Protein AF-0000000071785156 (afdb_homodimer)

Secondary structure (DSSP, 8-state):
-------------------EEEEE-TTHHHHHHHHHHHHHHTT-S--EEEEETTEEEEE-HHHHHHH-HHHHHHHHS--GGGG-SEEE-GGGS-HHHHHHHHHHHHHSEEEEETTTHHHHHHHHHHTT-HHHHHHHHHHHHHT--TTTHHHHHHHHHHTT-HHHHHHHHHHHHHTHHHHHTSTTGGG--HHHHHHHHT-TT---SSHHHHHHHHHHHHHHTHHHHGGGHHHHHTTS-GGGS-HHHHHHHHHH-HHHHHSHHHHHHHHHHHS--/-------------------EEEEE-TTHHHHHHHHHHHHHHTT-S--EEEEETTEEEEE-HHHHHHH-HHHHHHHHS-SGGGG-SEEE-GGGS-HHHHHHHHHHHHHSEEEEETTTHHHHHHHHHHTT-HHHHHHHHHHHHHT--TTTHHHHHHHHHHTT-HHHHHHHHHHHHHTHHHHHTSTTGGG--HHHHHHHHT-TT---SSHHHHHHHHHHHHHHTHHHHGGGHHHHHTTS-GGGS-HHHHHHHHHH-HHHHH-HHHHHHHHHHHS--

Foldseek 3Di:
DCPPDPPDPDPPPPPPPPPDDDDDDPCVVQVVLQVQVVCQVVLHPFQAWEAEAHDIGGHHLVLLVVQFVLSVCPLPVDDVCNNPRYHYPYHVAHPVLVVQVVCCSSRVDGDADPVCLLRQLVVCLVRVVVVSNLVSLVVCLVVDDLQCLVVQLVSCVVRVVPVSNVSSLLSCQQNVLNNLPHPCLLVDDLVVLLCNLLDPSRDDPFLLSNLVSLVVNCVVPVVVCLVCSLVSCVSGPLVRDDQVSLVVCVVVPCSQVVDPSSCVSNVVSNPDD/DPDPCPPDPDPPPPPPPPPDDDDDDPCVVQVVLQVQVVCQVVLHPFQAWEAEAHDIGGHHLVLLVVQFVLSVCVLPVDDVCNNPRYHYPYHVAHPVLVVQVVCCSSRVDGDDDPVCLLRQLVVCLVRVVVVSNLVSLVVCLVVDDLQCLVVQLVSCVVRVVPVSNVSSLLSCQQNVLNNLPHPCLLVDDLVVLLCNLLDPSRDDPFLLSNLVSLVVNCVVPVVVCLVCSLVSCVSGPLVRDDLVSLVVCVVVPCSQVVDPSSCVSNVVSNPDD

pLDDT: mean 89.13, std 17.53, range [23.06, 98.88]

InterPro domains:
  IPR000210 BTB/POZ domain [PF00651] (36-143)
  IPR000210 BTB/POZ domain [PS50097] (46-114)
  IPR000210 BTB/POZ domain [SM00225] (46-144)
  IPR011333 SKP1/BTB/POZ domain superfamily [G3DSA:3.30.710.10] (16-145)
  IPR011333 SKP1/BTB/POZ domai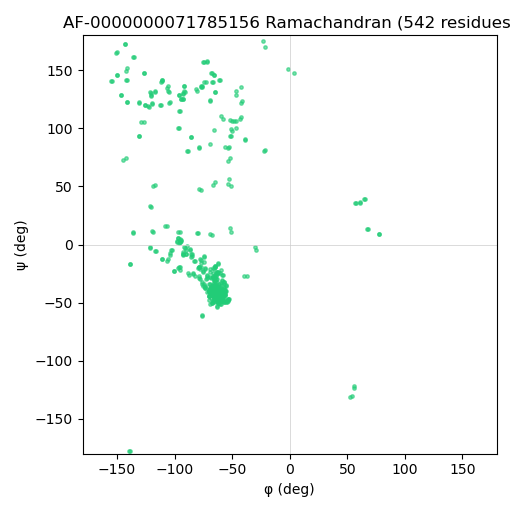n superfamily [SSF54695] (23-142)
  IPR011705 BTB/Kelch-associated [PF07707] (149-250)
  IPR011705 BTB/Kelch-associated [SM00875] (149-251)

Radius of gyration: 40.85 Å; Cα contacts (8 Å, |Δi|>4): 745; chains: 2; bounding box: 50×139×68 Å

Solvent-accessible surface area (backbone atoms only — not comparable to full-atom values): 29758 Å² total; per-residue (Å²): 132,87,76,75,79,81,69,79,77,77,80,76,75,69,85,61,78,74,64,68,44,78,46,69,47,83,61,42,35,53,49,30,35,48,35,42,36,52,30,38,76,68,61,47,75,45,63,29,29,41,28,18,63,94,44,78,44,60,32,43,57,54,58,44,28,32,58,13,64,46,44,32,51,53,57,64,70,43,56,87,62,41,74,42,52,58,48,76,49,40,87,80,35,59,45,70,58,50,48,47,51,52,45,21,68,36,67,30,38,43,81,41,32,82,88,45,22,66,57,39,26,54,48,15,55,72,47,39,33,56,68,53,17,52,50,23,41,52,53,46,55,77,64,62,44,58,89,46,15,58,60,43,26,53,52,20,58,78,67,68,35,60,67,40,22,53,55,18,47,53,44,34,26,57,35,31,70,56,31,62,70,38,83,61,45,67,68,52,51,70,67,59,49,39,54,52,56,49,36,88,70,47,37,64,99,48,47,54,60,56,49,50,44,54,50,50,46,25,61,76,43,41,90,78,32,53,82,48,46,47,66,49,50,70,29,40,64,59,86,63,35,55,56,67,54,55,48,52,45,54,73,71,29,64,73,50,64,69,39,67,68,34,34,63,67,47,45,69,51,62,55,59,134,133,84,77,78,77,76,72,82,78,78,80,76,78,68,84,61,77,75,64,68,43,79,48,69,47,84,62,43,36,52,49,31,34,49,36,42,35,51,29,36,77,67,61,48,76,46,63,30,29,39,29,18,64,92,43,78,44,60,31,42,57,54,61,44,30,32,57,14,64,46,45,30,50,53,57,65,71,42,57,89,60,42,74,42,52,60,48,75,48,42,86,80,35,58,45,69,58,50,49,45,52,51,45,22,69,37,65,32,37,43,82,40,33,83,87,45,23,66,58,40,26,54,48,15,56,72,47,40,32,57,69,53,17,52,51,25,40,51,53,47,55,76,65,62,43,60,88,46,15,57,61,44,24,55,54,20,56,78,67,68,35,61,67,40,21,53,54,18,47,52,44,36,26,58,35,31,70,56,32,61,71,36,83,61,44,68,70,53,50,70,68,58,48,40,53,52,56,47,38,89,71,46,36,61,98,46,47,56,60,56,50,50,44,53,51,50,44,28,61,76,42,41,89,80,32,51,83,48,46,46,66,49,50,69,30,40,64,59,86,64,36,54,56,66,55,56,48,51,45,53,72,71,28,64,73,50,65,68,38,67,68,34,34,63,67,46,46,70,51,63,57,61,136

Nearest PDB structures (foldseek):
  4apf-assembly1_A-2  TM=8.571E-01  e=8.199E-16  Homo sapiens
  3i3n-assembly1_A  TM=8.473E-01  e=7.819E-16  Homo sapiens
  4ap2-assembly1_A  TM=8.478E-01  e=1.752E-15  Homo sapiens
  8h37-assembly1_A  TM=8.369E-01  e=3.927E-15  Homo sapiens
  8h37-assembly1_P  TM=8.365E-01  e=6.314E-15  Homo sapiens

Organism: Cervus elaphus hippelaphus (NCBI:txid46360)

Sequence (546 aa):
MSVSVHETRKSRGSTGSMNITLFHKASHPDCVLAHLNTLRKHRMFTDVTLWAGDRAFPCHRAVLAASSRYFEAMFSHGLRESHDDTVNFQDNLHPEVLELLLDFAYSSRIVINEENAESLLEAGDMLQFHDVRDAAAEFLEKNLFPSNCLGMMLLSDAHQCRRLYEFSWRMCLVHFEAVRQSDDFNSLSKDTLMDLVSSDELEAEDERVVFEAVLQWVRHDLEQRKAHLPELLRGVRLALLPSDCLKEAVSGDALLMADERTRLLIQPGLRGPMSVSVHETRKSRGSTGSMNITLFHKASHPDCVLAHLNTLRKHRMFTDVTLWAGDRAFPCHRAVLAASSRYFEAMFSHGLRESHDDTVNFQDNLHPEVLELLLDFAYSSRIVINEENAESLLEAGDMLQFHDVRDAAAEFLEKNLFPSNCLGMMLLSDAHQCRRLYEFSWRMCLVHFEAVRQSDDFNSLSKDTLMDLVSSDELEAEDERVVFEAVLQWVRHDLEQRKAHLPELLRGVRLALLPSDCLKEAVSGDALLMADERTRLLIQPGLRGP

Structure (mmCIF, N/CA/C/O backbone):
data_AF-0000000071785156-model_v1
#
loop_
_entity.id
_entity.type
_entity.pdbx_description
1 polymer KLHL25
#
loop_
_atom_site.group_PDB
_atom_site.id
_atom_site.type_symbol
_atom_site.label_atom_id
_atom_site.label_alt_id
_atom_site.label_comp_id
_atom_site.label_asym_id
_atom_site.label_entity_id
_atom_site.label_seq_id
_atom_site.pdbx_PDB_ins_code
_atom_site.Cartn_x
_atom_site.Cartn_y
_atom_site.Cartn_z
_atom_site.occupancy
_atom_site.B_iso_or_equiv
_atom_site.auth_seq_id
_atom_site.auth_comp_id
_atom_site.auth_asym_id
_atom_site.auth_atom_id
_atom_site.pdbx_PDB_model_num
ATOM 1 N N . MET A 1 1 ? 13.727 30.156 31.297 1 23.56 1 MET A N 1
ATOM 2 C CA . MET A 1 1 ? 13.25 28.781 31.125 1 23.56 1 MET A CA 1
ATOM 3 C C . MET A 1 1 ? 11.727 28.734 31.125 1 23.56 1 MET A C 1
ATOM 5 O O . MET A 1 1 ? 11.117 28.453 32.156 1 23.56 1 MET A O 1
ATOM 9 N N . SER A 1 2 ? 10.984 29.75 30.453 1 23.06 2 SER A N 1
ATOM 10 C CA . SER A 1 2 ? 9.617 30.203 30.719 1 23.06 2 SER A CA 1
ATOM 11 C C . SER A 1 2 ? 8.602 29.125 30.328 1 23.06 2 SER A C 1
ATOM 13 O O . SER A 1 2 ? 8.531 28.719 29.172 1 23.06 2 SER A O 1
ATOM 15 N N . VAL A 1 3 ? 8.312 28.156 31.297 1 28.89 3 VAL A N 1
ATOM 16 C CA . VAL A 1 3 ? 7.391 27.031 31.453 1 28.89 3 VAL A CA 1
ATOM 17 C C . VAL A 1 3 ? 5.961 27.5 31.188 1 28.89 3 VAL A C 1
ATOM 19 O O . VAL A 1 3 ? 5.387 28.25 31.969 1 28.89 3 VAL A O 1
ATOM 22 N N . SER A 1 4 ? 5.688 28.078 30.031 1 26.12 4 SER A N 1
ATOM 23 C CA . SER A 1 4 ? 4.359 28.625 29.766 1 26.12 4 SER A CA 1
ATOM 24 C C . SER A 1 4 ? 3.266 27.641 30.156 1 26.12 4 SER A C 1
ATOM 26 O O . SER A 1 4 ? 3.465 26.422 30.094 1 26.12 4 SER A O 1
ATOM 28 N N . VAL A 1 5 ? 2.217 28.062 30.891 1 29.59 5 VAL A N 1
ATOM 29 C CA . VAL A 1 5 ? 0.989 27.734 31.609 1 29.59 5 VAL A CA 1
ATOM 30 C C . VAL A 1 5 ? 0.053 26.953 30.688 1 29.59 5 VAL A C 1
ATOM 32 O O . VAL A 1 5 ? -0.397 27.453 29.656 1 29.59 5 VAL A O 1
ATOM 35 N N . HIS A 1 6 ? 0.237 25.656 30.594 1 26.3 6 HIS A N 1
ATOM 36 C CA . HIS A 1 6 ? -0.739 24.75 30.016 1 26.3 6 HIS A CA 1
ATOM 37 C C . HIS A 1 6 ? -2.117 24.953 30.625 1 26.3 6 HIS A C 1
ATOM 39 O O . HIS A 1 6 ? -2.387 24.453 31.734 1 26.3 6 HIS A O 1
ATOM 45 N N . GLU A 1 7 ? -2.645 26.203 30.703 1 26.06 7 GLU A N 1
ATOM 46 C CA . GLU A 1 7 ? -3.977 26.359 31.281 1 26.06 7 GLU A CA 1
ATOM 47 C C . GLU A 1 7 ? -4.922 25.266 30.797 1 26.06 7 GLU A C 1
ATOM 49 O O . GLU A 1 7 ? -4.836 24.844 29.641 1 26.06 7 GLU A O 1
ATOM 54 N N . THR A 1 8 ? -5.668 24.703 31.672 1 29.86 8 THR A N 1
ATOM 55 C CA . THR A 1 8 ? -6.754 23.734 31.688 1 29.86 8 THR A CA 1
ATOM 56 C C . THR A 1 8 ? -7.902 24.188 30.797 1 29.86 8 THR A C 1
ATOM 58 O O . THR A 1 8 ? -8.508 25.234 31.031 1 29.86 8 THR A O 1
ATOM 61 N N . ARG A 1 9 ? -7.855 23.953 29.578 1 30.73 9 ARG A N 1
ATOM 62 C CA . ARG A 1 9 ? -8.953 24.266 28.656 1 30.73 9 ARG A CA 1
ATOM 63 C C . ARG A 1 9 ? -10.273 23.719 29.188 1 30.73 9 ARG A C 1
ATOM 65 O O . ARG A 1 9 ? -10.367 22.531 29.531 1 30.73 9 ARG A O 1
ATOM 72 N N . LYS A 1 10 ? -11.125 24.516 29.859 1 32.5 10 LYS A N 1
ATOM 73 C CA . LYS A 1 10 ? -12.5 24.25 30.281 1 32.5 10 LYS A CA 1
ATOM 74 C C . LYS A 1 10 ? -13.273 23.516 29.188 1 32.5 10 LYS A C 1
ATOM 76 O O . LYS A 1 10 ? -13.211 23.875 28.016 1 32.5 10 LYS A O 1
ATOM 81 N N . SER A 1 11 ? -13.828 22.344 29.547 1 31.94 11 SER A N 1
ATOM 82 C CA . SER A 1 11 ? -14.734 21.484 28.797 1 31.94 11 SER A CA 1
ATOM 83 C C . SER A 1 11 ? -16.078 22.156 28.578 1 31.94 11 SER A C 1
ATOM 85 O O . SER A 1 11 ? -16.875 22.297 29.516 1 31.94 11 SER A O 1
ATOM 87 N N . ARG A 1 12 ? -16.359 23.328 28.109 1 32.09 12 ARG A N 1
ATOM 88 C CA . ARG A 1 12 ? -17.719 23.766 27.828 1 32.09 12 ARG A CA 1
ATOM 89 C C . ARG A 1 12 ? -18.531 22.672 27.156 1 32.09 12 ARG A C 1
ATOM 91 O O . ARG A 1 12 ? -18.094 22.047 26.203 1 32.09 12 ARG A O 1
ATOM 98 N N . GLY A 1 13 ? -19.531 22.047 27.828 1 34.56 13 GLY A N 1
ATOM 99 C CA . GLY A 1 13 ? -20.594 21.125 27.5 1 34.56 13 GLY A CA 1
ATOM 100 C C . GLY A 1 13 ? -21.438 21.562 26.328 1 34.56 13 GLY A C 1
ATOM 101 O O . GLY A 1 13 ? -22.656 21.484 26.359 1 34.56 13 GLY A O 1
ATOM 102 N N . SER A 1 14 ? -21.156 22.547 25.516 1 36.12 14 SER A N 1
ATOM 103 C CA . SER A 1 14 ? -22.109 22.766 24.422 1 36.12 14 SER A CA 1
ATOM 104 C C . SER A 1 14 ? -22.469 21.438 23.734 1 36.12 14 SER A C 1
ATOM 106 O O . SER A 1 14 ? -21.594 20.609 23.5 1 36.12 14 SER A O 1
ATOM 108 N N . THR A 1 15 ? -23.625 20.844 23.906 1 40.81 15 THR A N 1
ATOM 109 C CA . THR A 1 15 ? -24.25 19.797 23.094 1 40.81 15 THR A CA 1
ATOM 110 C C . THR A 1 15 ? -23.828 19.922 21.625 1 40.81 15 THR A C 1
ATOM 112 O O . THR A 1 15 ? -24.547 19.484 20.719 1 40.81 15 THR A O 1
ATOM 115 N N . GLY A 1 16 ? -23.047 20.906 21.234 1 42.97 16 GLY A N 1
ATOM 116 C CA . GLY A 1 16 ? -22.703 21.172 19.844 1 42.97 16 GLY A CA 1
ATOM 117 C C . GLY A 1 16 ? -22.172 19.953 19.125 1 42.97 16 GLY A C 1
ATOM 118 O O . GLY A 1 16 ? -21.406 19.172 19.672 1 42.97 16 GLY A O 1
ATOM 119 N N . SER A 1 17 ? -22.984 19.344 18.203 1 50.56 17 SER A N 1
ATOM 120 C CA . SER A 1 17 ? -22.594 18.328 17.234 1 50.56 17 SER A CA 1
ATOM 121 C C . SER A 1 17 ? -21.094 18.359 16.953 1 50.56 17 SER A C 1
ATOM 123 O O . SER A 1 17 ? -20.562 19.375 16.484 1 50.56 17 SER A O 1
ATOM 125 N N . MET A 1 18 ? -20.312 17.797 17.781 1 65.62 18 MET A N 1
ATOM 126 C CA . MET A 1 18 ? -18.859 17.719 17.609 1 65.62 18 MET A CA 1
ATOM 127 C C . MET A 1 18 ? -18.484 17.469 16.156 1 65.62 18 MET A C 1
ATOM 129 O O . MET A 1 18 ? -18.875 16.453 15.57 1 65.62 18 MET A O 1
ATOM 133 N N . ASN A 1 19 ? -18.281 18.562 15.43 1 84.31 19 ASN A N 1
ATOM 134 C CA . ASN A 1 19 ? -17.859 18.484 14.031 1 84.31 19 ASN A CA 1
ATOM 135 C C . ASN A 1 19 ? -16.641 17.594 13.859 1 84.31 19 ASN A C 1
ATOM 137 O O . ASN A 1 19 ? -15.555 17.906 14.367 1 84.31 19 ASN A O 1
ATOM 141 N N . ILE A 1 20 ? -17.016 16.297 13.562 1 92.44 20 ILE A N 1
ATOM 142 C CA . ILE A 1 20 ? -15.969 15.32 13.305 1 92.44 20 ILE A CA 1
ATOM 143 C C . ILE A 1 20 ? -15.891 15.023 11.812 1 92.44 20 ILE A C 1
ATOM 145 O O . ILE A 1 20 ? -16.922 14.883 11.141 1 92.44 20 ILE A O 1
ATOM 149 N N . THR A 1 21 ? -14.68 15.078 11.359 1 94.69 21 THR A N 1
ATOM 150 C CA . THR A 1 21 ? -14.445 14.727 9.969 1 94.69 21 THR A CA 1
ATOM 151 C C . THR A 1 21 ? -13.469 13.562 9.859 1 94.69 21 THR A C 1
ATOM 153 O O . THR A 1 21 ? -12.445 13.539 10.539 1 94.69 21 THR A O 1
ATOM 156 N N . LEU A 1 22 ? -13.883 12.602 9.07 1 96.69 22 LEU A N 1
ATOM 157 C CA . LEU A 1 22 ? -12.969 11.523 8.711 1 96.69 22 LEU A CA 1
ATOM 158 C C . LEU A 1 22 ? -12.297 11.797 7.371 1 96.69 22 LEU A C 1
ATOM 160 O O . LEU A 1 22 ? -12.969 11.852 6.34 1 96.69 22 LEU A O 1
ATOM 164 N N . PHE A 1 23 ? -11.016 11.984 7.402 1 98.06 23 PHE A N 1
ATOM 165 C CA . PHE A 1 23 ? -10.266 12.211 6.172 1 98.06 23 PHE A CA 1
ATOM 166 C C . PHE A 1 23 ? -9.648 10.906 5.68 1 98.06 23 PHE A C 1
ATOM 168 O O . PHE A 1 23 ? -9.062 10.156 6.461 1 98.06 23 PHE A O 1
ATOM 175 N N . HIS A 1 24 ? -9.898 10.664 4.473 1 98.31 24 HIS A N 1
ATOM 176 C CA . HIS A 1 24 ? -9.344 9.492 3.811 1 98.31 24 HIS A CA 1
ATOM 177 C C . HIS A 1 24 ? -8.594 9.883 2.539 1 98.31 24 HIS A C 1
ATOM 179 O O . HIS A 1 24 ? -9.164 10.5 1.641 1 98.31 24 HIS A O 1
ATOM 185 N N . LYS A 1 25 ? -7.328 9.578 2.482 1 98.19 25 LYS A N 1
ATOM 186 C CA . LYS A 1 25 ? -6.551 9.773 1.262 1 98.19 25 LYS A CA 1
ATOM 187 C C . LYS A 1 25 ? -6.453 8.484 0.458 1 98.19 25 LYS A C 1
ATOM 189 O O . LYS A 1 25 ? -5.516 7.703 0.634 1 98.19 25 LYS A O 1
ATOM 194 N N . ALA A 1 26 ? -7.262 8.344 -0.57 1 96.69 26 ALA A N 1
ATOM 195 C CA . ALA A 1 26 ? -7.461 7.105 -1.312 1 96.69 26 ALA A CA 1
ATOM 196 C C . ALA A 1 26 ? -6.184 6.68 -2.029 1 96.69 26 ALA A C 1
ATOM 198 O O . ALA A 1 26 ? -5.938 5.488 -2.221 1 96.69 26 ALA A O 1
ATOM 199 N N . SER A 1 27 ? -5.398 7.637 -2.42 1 97.94 27 SER A N 1
ATOM 200 C CA . SER A 1 27 ? -4.211 7.328 -3.217 1 97.94 27 SER A CA 1
ATOM 201 C C . SER A 1 27 ? -3.023 6.984 -2.326 1 97.94 27 SER A C 1
ATOM 203 O O . SER A 1 27 ? -1.975 6.562 -2.818 1 97.94 27 SER A O 1
ATOM 205 N N . HIS A 1 28 ? -3.188 7.094 -1.026 1 98.38 28 HIS A N 1
ATOM 206 C CA . HIS A 1 28 ? -2.074 6.957 -0.094 1 98.38 28 HIS A CA 1
ATOM 207 C C . HIS A 1 28 ? -1.458 5.562 -0.175 1 98.38 28 HIS A C 1
ATOM 209 O O . HIS A 1 28 ? -0.238 5.426 -0.292 1 98.38 28 HIS A O 1
ATOM 215 N N . PRO A 1 29 ? -2.223 4.441 -0.23 1 98.5 29 PRO A N 1
ATOM 216 C CA . PRO A 1 29 ? -1.608 3.113 -0.283 1 98.5 29 PRO A CA 1
ATOM 217 C C . PRO A 1 29 ? -0.747 2.91 -1.526 1 98.5 29 PRO A C 1
ATOM 219 O O . PRO A 1 29 ? 0.36 2.373 -1.435 1 98.5 29 PRO A O 1
ATOM 222 N N . ASP A 1 30 ? -1.218 3.381 -2.637 1 98.5 30 ASP A N 1
ATOM 223 C CA . ASP A 1 30 ? -0.451 3.275 -3.875 1 98.5 30 ASP A CA 1
ATOM 224 C C . ASP A 1 30 ? 0.855 4.062 -3.781 1 98.5 30 ASP A C 1
ATOM 226 O O . ASP A 1 30 ? 1.901 3.592 -4.234 1 98.5 30 ASP A O 1
ATOM 230 N N . CYS A 1 31 ? 0.747 5.289 -3.229 1 98.31 31 CYS A N 1
ATOM 231 C CA . CYS A 1 31 ? 1.923 6.141 -3.092 1 98.31 31 CYS A CA 1
ATOM 232 C C . CYS A 1 31 ? 2.959 5.5 -2.178 1 98.31 31 CYS A C 1
ATOM 234 O O . CYS A 1 31 ? 4.148 5.48 -2.498 1 98.31 31 CYS A O 1
ATOM 236 N N . VAL A 1 32 ? 2.459 4.941 -1.102 1 98.62 32 VAL A N 1
ATOM 237 C CA . VAL A 1 32 ? 3.365 4.316 -0.145 1 98.62 32 VAL A CA 1
ATOM 238 C C . VAL A 1 32 ? 4.059 3.119 -0.795 1 98.62 32 VAL A C 1
ATOM 240 O O . VAL A 1 32 ? 5.277 2.967 -0.688 1 98.62 32 VAL A O 1
ATOM 243 N N . LEU A 1 33 ? 3.303 2.289 -1.467 1 98.81 33 LEU A N 1
ATOM 244 C CA . LEU A 1 33 ? 3.881 1.115 -2.111 1 98.81 33 LEU A CA 1
ATOM 245 C C . LEU A 1 33 ? 4.91 1.523 -3.16 1 98.81 33 LEU A C 1
ATOM 247 O O . LEU A 1 33 ? 5.992 0.933 -3.238 1 98.81 33 LEU A O 1
ATOM 251 N N . ALA A 1 34 ? 4.605 2.523 -3.934 1 98.69 34 ALA A N 1
ATOM 252 C CA . ALA A 1 34 ? 5.52 3.023 -4.953 1 98.69 34 ALA A CA 1
ATOM 253 C C . ALA A 1 34 ? 6.824 3.516 -4.328 1 98.69 34 ALA A C 1
ATOM 255 O O . ALA A 1 34 ? 7.91 3.256 -4.855 1 98.69 34 ALA A O 1
ATOM 256 N N . HIS A 1 35 ? 6.672 4.184 -3.273 1 98.56 35 HIS A N 1
ATOM 257 C CA . HIS A 1 35 ? 7.863 4.695 -2.607 1 98.56 35 HIS A CA 1
ATOM 258 C C . HIS A 1 35 ? 8.664 3.566 -1.967 1 98.56 35 HIS A C 1
ATOM 260 O O . HIS A 1 35 ? 9.898 3.594 -1.97 1 98.56 35 HIS A O 1
ATOM 266 N N . LEU A 1 36 ? 7.969 2.623 -1.385 1 98.75 36 LEU A N 1
ATOM 267 C CA . LEU A 1 36 ? 8.656 1.445 -0.872 1 98.75 36 LEU A CA 1
ATOM 268 C C . LEU A 1 36 ? 9.461 0.76 -1.975 1 98.75 36 LEU A C 1
ATOM 270 O O . LEU A 1 36 ? 10.57 0.285 -1.735 1 98.75 36 LEU A O 1
ATOM 274 N N . ASN A 1 37 ? 8.922 0.682 -3.139 1 98.75 37 ASN A N 1
ATOM 275 C CA . ASN A 1 37 ? 9.633 0.108 -4.273 1 98.75 37 ASN A CA 1
ATOM 276 C C . ASN A 1 37 ? 10.883 0.911 -4.613 1 98.75 37 ASN A C 1
ATOM 278 O O . ASN A 1 37 ? 11.93 0.338 -4.938 1 98.75 37 ASN A O 1
ATOM 282 N N . THR A 1 38 ? 10.711 2.23 -4.555 1 98.44 38 THR A N 1
ATOM 283 C CA . THR A 1 38 ? 11.859 3.098 -4.789 1 98.44 38 THR A CA 1
ATOM 284 C C . THR A 1 38 ? 12.961 2.826 -3.766 1 98.44 38 THR A C 1
ATOM 286 O O . THR A 1 38 ? 14.133 2.721 -4.125 1 98.44 38 THR A O 1
ATOM 289 N N . LEU A 1 39 ? 12.562 2.709 -2.553 1 97.69 39 LEU A N 1
ATOM 290 C CA . LEU A 1 39 ? 13.516 2.398 -1.494 1 97.69 39 LEU A CA 1
ATOM 291 C C . LEU A 1 39 ? 14.195 1.059 -1.751 1 97.69 39 LEU A C 1
ATOM 293 O O . LEU A 1 39 ? 15.406 0.93 -1.58 1 97.69 39 LEU A O 1
ATOM 297 N N . ARG A 1 40 ? 13.438 0.045 -2.189 1 98.19 40 ARG A N 1
ATOM 298 C CA . ARG A 1 40 ? 13.977 -1.273 -2.504 1 98.19 40 ARG A CA 1
ATOM 299 C C . ARG A 1 40 ? 15.031 -1.187 -3.604 1 98.19 40 ARG A C 1
ATOM 301 O O . ARG A 1 40 ? 16.125 -1.732 -3.467 1 98.19 40 ARG A O 1
ATOM 308 N N . LYS A 1 41 ? 14.711 -0.476 -4.613 1 97.81 41 LYS A N 1
ATOM 309 C CA . LYS A 1 41 ? 15.594 -0.359 -5.77 1 97.81 41 LYS A CA 1
ATOM 310 C C . LYS A 1 41 ? 16.891 0.352 -5.398 1 97.81 41 LYS A C 1
ATOM 312 O O . LYS A 1 41 ? 17.953 0.074 -5.977 1 97.81 41 LYS A O 1
ATOM 317 N N . HIS A 1 42 ? 16.812 1.199 -4.418 1 96.19 42 HIS A N 1
ATOM 318 C CA . HIS A 1 42 ? 17.984 1.933 -3.969 1 96.19 42 HIS A CA 1
ATOM 319 C C . HIS A 1 42 ? 18.641 1.258 -2.764 1 96.19 42 HIS A C 1
ATOM 321 O O . HIS A 1 42 ? 19.547 1.813 -2.148 1 96.19 42 HIS A O 1
ATOM 327 N N . ARG A 1 43 ? 18.141 0.068 -2.365 1 96.19 43 ARG A N 1
ATOM 328 C CA . ARG A 1 43 ? 18.641 -0.733 -1.254 1 96.19 43 ARG A CA 1
ATOM 329 C C . ARG A 1 43 ? 18.625 0.063 0.046 1 96.19 43 ARG A C 1
ATOM 331 O O . ARG A 1 43 ? 19.562 -0.019 0.841 1 96.19 43 ARG A O 1
ATOM 338 N N . MET A 1 44 ? 17.547 0.923 0.156 1 94.88 44 MET A N 1
ATOM 339 C CA . MET A 1 44 ? 17.406 1.717 1.374 1 94.88 44 MET A CA 1
ATOM 340 C C . MET A 1 44 ? 16.531 1 2.391 1 94.88 44 MET A C 1
ATOM 342 O O . MET A 1 44 ? 15.438 0.533 2.053 1 94.88 44 MET A O 1
ATOM 346 N N . PHE A 1 45 ? 17.031 0.812 3.559 1 92.94 45 PHE A N 1
ATOM 347 C CA . PHE A 1 45 ? 16.344 0.256 4.723 1 92.94 45 PHE A CA 1
ATOM 348 C C . PHE A 1 45 ? 16.016 -1.216 4.508 1 92.94 45 PHE A C 1
ATOM 350 O O . PHE A 1 45 ? 15.094 -1.749 5.125 1 92.94 45 PHE A O 1
ATOM 357 N N . THR A 1 46 ? 16.578 -1.822 3.523 1 95.19 46 THR A N 1
ATOM 358 C CA . THR A 1 46 ? 16.375 -3.256 3.34 1 95.19 46 THR A CA 1
ATOM 359 C C . THR A 1 46 ? 17 -4.043 4.488 1 95.19 46 THR A C 1
ATOM 361 O O . THR A 1 46 ? 18.047 -3.656 5.012 1 95.19 46 THR A O 1
ATOM 364 N N . ASP A 1 47 ? 16.344 -5.164 4.836 1 93.81 47 ASP A N 1
ATOM 365 C CA . ASP A 1 47 ? 16.828 -5.887 6.008 1 93.81 47 ASP A CA 1
ATOM 366 C C . ASP A 1 47 ? 16.875 -7.391 5.746 1 93.81 47 ASP A C 1
ATOM 368 O O . ASP A 1 47 ? 17.078 -8.18 6.668 1 93.81 47 ASP A O 1
ATOM 372 N N . VAL A 1 48 ? 16.688 -7.828 4.535 1 95.19 48 VAL A N 1
ATOM 373 C CA . VAL A 1 48 ? 16.828 -9.227 4.137 1 95.19 48 VAL A CA 1
ATOM 374 C C . VAL A 1 48 ? 17.281 -9.312 2.682 1 95.19 48 VAL A C 1
ATOM 376 O O . VAL A 1 48 ? 16.938 -8.445 1.87 1 95.19 48 VAL A O 1
ATOM 379 N N . THR A 1 49 ? 18.047 -10.273 2.391 1 97.25 49 THR A N 1
ATOM 380 C CA . THR A 1 49 ? 18.453 -10.531 1.019 1 97.25 49 THR A CA 1
ATOM 381 C C . THR A 1 49 ? 18 -11.922 0.572 1 97.25 49 THR A C 1
ATOM 383 O O . THR A 1 49 ? 18.344 -12.922 1.2 1 97.25 49 THR A O 1
ATOM 386 N N . LEU A 1 50 ? 17.234 -12 -0.458 1 97.44 50 LEU A N 1
ATOM 387 C CA . LEU A 1 50 ? 16.828 -13.266 -1.068 1 97.44 50 LEU A CA 1
ATOM 388 C C . LEU A 1 50 ? 17.797 -13.664 -2.182 1 97.44 50 LEU A C 1
ATOM 390 O O . LEU A 1 50 ? 18.234 -12.812 -2.965 1 97.44 50 LEU A O 1
ATOM 394 N N . TRP A 1 51 ? 18.141 -14.906 -2.191 1 97.38 51 TRP A N 1
ATOM 395 C CA . TRP A 1 51 ? 19.047 -15.43 -3.215 1 97.38 51 TRP A CA 1
ATOM 396 C C . TRP A 1 51 ? 18.344 -16.484 -4.066 1 97.38 51 TRP A C 1
ATOM 398 O O . TRP A 1 51 ? 17.641 -17.344 -3.541 1 97.38 51 TRP A O 1
ATOM 408 N N . ALA A 1 52 ? 18.438 -16.391 -5.309 1 97.12 52 ALA A N 1
ATOM 409 C CA . ALA A 1 52 ? 18.094 -17.406 -6.297 1 97.12 52 ALA A CA 1
ATOM 410 C C . ALA A 1 52 ? 19.219 -17.594 -7.309 1 97.12 52 ALA A C 1
ATOM 412 O O . ALA A 1 52 ? 19.625 -16.641 -7.973 1 97.12 52 ALA A O 1
ATOM 413 N N . GLY A 1 53 ? 19.703 -18.781 -7.414 1 94.94 53 GLY A N 1
ATOM 414 C CA . GLY A 1 53 ? 20.922 -18.922 -8.172 1 94.94 53 GLY A CA 1
ATOM 415 C C . GLY A 1 53 ? 22.047 -18.047 -7.66 1 94.94 53 GLY A C 1
ATOM 416 O O . GLY A 1 53 ? 22.375 -18.078 -6.469 1 94.94 53 GLY A O 1
ATOM 417 N N . ASP A 1 54 ? 22.578 -17.203 -8.57 1 94.94 54 ASP A N 1
ATOM 418 C CA . ASP A 1 54 ? 23.688 -16.328 -8.211 1 94.94 54 ASP A CA 1
ATOM 419 C C . ASP A 1 54 ? 23.25 -14.883 -8.078 1 94.94 54 ASP A C 1
ATOM 421 O O . ASP A 1 54 ? 24.078 -13.977 -7.977 1 94.94 54 ASP A O 1
ATOM 425 N N . ARG A 1 55 ? 22 -14.719 -7.984 1 97.5 55 ARG A N 1
ATOM 426 C CA . ARG A 1 55 ? 21.5 -13.344 -7.922 1 97.5 55 ARG A CA 1
ATOM 427 C C . ARG A 1 55 ? 20.922 -13.039 -6.543 1 97.5 55 ARG A C 1
ATOM 429 O O . ARG A 1 55 ? 20.25 -13.875 -5.938 1 97.5 55 ARG A O 1
ATOM 436 N N . ALA A 1 56 ? 21.219 -11.844 -6.133 1 97.56 56 ALA A N 1
ATOM 437 C CA . ALA A 1 56 ? 20.75 -11.367 -4.832 1 97.56 56 ALA A CA 1
ATOM 438 C C . ALA A 1 56 ? 19.703 -10.281 -4.984 1 97.56 56 ALA A C 1
ATOM 440 O O . ALA A 1 56 ? 19.812 -9.422 -5.863 1 97.56 56 ALA A O 1
ATOM 441 N N . PHE A 1 57 ? 18.656 -10.336 -4.055 1 98.25 57 PHE A N 1
ATOM 442 C CA . PHE A 1 57 ? 17.562 -9.375 -4.082 1 98.25 57 PHE A CA 1
ATOM 443 C C . PHE A 1 57 ? 17.312 -8.797 -2.695 1 98.25 57 PHE A C 1
ATOM 445 O O . PHE A 1 57 ? 16.594 -9.391 -1.888 1 98.25 57 PHE A O 1
ATOM 452 N N . PRO A 1 58 ? 17.953 -7.664 -2.428 1 97.5 58 PRO A N 1
ATOM 453 C CA . PRO A 1 58 ? 17.641 -7.008 -1.156 1 97.5 58 PRO A CA 1
ATOM 454 C C . PRO A 1 58 ? 16.203 -6.516 -1.088 1 97.5 58 PRO A C 1
ATOM 456 O O . PRO A 1 58 ? 15.695 -5.934 -2.053 1 97.5 58 PRO A O 1
ATOM 459 N N . CYS A 1 59 ? 15.508 -6.836 0.032 1 97.69 59 CYS A N 1
ATOM 460 C CA . CYS A 1 59 ? 14.102 -6.488 0.214 1 97.69 59 CYS A CA 1
ATOM 461 C C . CYS A 1 59 ? 13.82 -6.102 1.661 1 97.69 59 CYS A C 1
ATOM 463 O O . CYS A 1 59 ? 14.719 -6.133 2.504 1 97.69 59 CYS A O 1
ATOM 465 N N . HIS A 1 60 ? 12.68 -5.641 1.921 1 97.38 60 HIS A N 1
ATOM 466 C CA . HIS A 1 60 ? 12.18 -5.383 3.27 1 97.38 60 HIS A CA 1
ATOM 467 C C . HIS A 1 60 ? 11.383 -6.566 3.797 1 97.38 60 HIS A C 1
ATOM 469 O O . HIS A 1 60 ? 10.398 -6.98 3.178 1 97.38 60 HIS A O 1
ATOM 475 N N . ARG A 1 61 ? 11.75 -7.105 4.977 1 96.38 61 ARG A N 1
ATOM 476 C CA . ARG A 1 61 ? 11.023 -8.219 5.582 1 96.38 61 ARG A CA 1
ATOM 477 C C . ARG A 1 61 ? 9.547 -7.883 5.758 1 96.38 61 ARG A C 1
ATOM 479 O O . ARG A 1 61 ? 8.68 -8.703 5.465 1 96.38 61 ARG A O 1
ATOM 486 N N . ALA A 1 62 ? 9.305 -6.668 6.227 1 97.06 62 ALA A N 1
ATOM 487 C CA . ALA A 1 62 ? 7.93 -6.258 6.516 1 97.06 62 ALA A CA 1
ATOM 488 C C . ALA A 1 62 ? 7.078 -6.273 5.25 1 97.06 62 ALA A C 1
ATOM 490 O O . ALA A 1 62 ? 5.93 -6.727 5.273 1 97.06 62 ALA A O 1
ATOM 491 N N . VAL A 1 63 ? 7.617 -5.777 4.113 1 98.56 63 VAL A N 1
ATOM 492 C CA . VAL A 1 63 ? 6.875 -5.727 2.859 1 98.56 63 VAL A CA 1
ATOM 493 C C . VAL A 1 63 ? 6.625 -7.145 2.352 1 98.56 63 VAL A C 1
ATOM 495 O O . VAL A 1 63 ? 5.516 -7.473 1.921 1 98.56 63 VAL A O 1
ATOM 498 N N . LEU A 1 64 ? 7.645 -8.008 2.434 1 98.06 64 LEU A N 1
ATOM 499 C CA . LEU A 1 64 ? 7.496 -9.391 2.004 1 98.06 64 LEU A CA 1
ATOM 500 C C . LEU A 1 64 ? 6.449 -10.109 2.848 1 98.06 64 LEU A C 1
ATOM 502 O O . LEU A 1 64 ? 5.57 -10.789 2.311 1 98.06 64 LEU A O 1
ATOM 506 N N . ALA A 1 65 ? 6.555 -9.93 4.16 1 97.5 65 ALA A N 1
ATOM 507 C CA . ALA A 1 65 ? 5.609 -10.555 5.078 1 97.5 65 ALA A CA 1
ATOM 508 C C . ALA A 1 65 ? 4.188 -10.055 4.828 1 97.5 65 ALA A C 1
ATOM 510 O O . ALA A 1 65 ? 3.225 -10.82 4.949 1 97.5 65 ALA A O 1
ATOM 511 N N . ALA A 1 66 ? 4.078 -8.805 4.5 1 98.31 66 ALA A N 1
ATOM 512 C CA . ALA A 1 66 ? 2.766 -8.219 4.254 1 98.31 66 ALA A CA 1
ATOM 513 C C . ALA A 1 66 ? 2.191 -8.688 2.92 1 98.31 66 ALA A C 1
ATOM 515 O O . ALA A 1 66 ? 0.977 -8.648 2.711 1 98.31 66 ALA A O 1
ATOM 516 N N . SER A 1 67 ? 3.002 -9.172 2.006 1 98.19 67 SER A N 1
ATOM 517 C CA . SER A 1 67 ? 2.592 -9.508 0.647 1 98.19 67 SER A CA 1
ATOM 518 C C . SER A 1 67 ? 2.367 -11.008 0.495 1 98.19 67 SER A C 1
ATOM 520 O O . SER A 1 67 ? 1.704 -11.453 -0.446 1 98.19 67 SER A O 1
ATOM 522 N N . SER A 1 68 ? 2.971 -11.781 1.349 1 97.56 68 SER A N 1
ATOM 523 C CA . SER A 1 68 ? 2.973 -13.234 1.214 1 97.56 68 SER A CA 1
ATOM 524 C C . SER A 1 68 ? 2.967 -13.914 2.578 1 97.56 68 SER A C 1
ATOM 526 O O . SER A 1 68 ? 3.848 -13.672 3.404 1 97.56 68 SER A O 1
ATOM 528 N N . ARG A 1 69 ? 2.033 -14.844 2.766 1 96.19 69 ARG A N 1
ATOM 529 C CA . ARG A 1 69 ? 1.977 -15.594 4.016 1 96.19 69 ARG A CA 1
ATOM 530 C C . ARG A 1 69 ? 3.201 -16.5 4.172 1 96.19 69 ARG A C 1
ATOM 532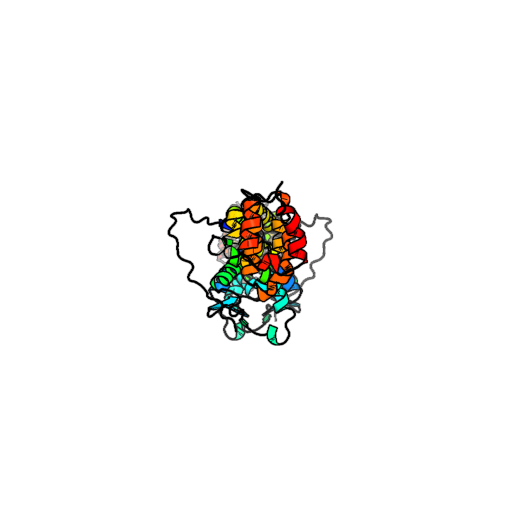 O O . ARG A 1 69 ? 3.629 -16.781 5.289 1 96.19 69 ARG A O 1
ATOM 539 N N . TYR A 1 70 ? 3.764 -16.906 3.068 1 96.25 70 TYR A N 1
ATOM 540 C CA . TYR A 1 70 ? 4.992 -17.688 3.096 1 96.25 70 TYR A CA 1
ATOM 541 C C . TYR A 1 70 ? 6.113 -16.938 3.793 1 96.25 70 TYR A C 1
ATOM 543 O O . TYR A 1 70 ? 6.727 -17.438 4.734 1 96.25 70 TYR A O 1
ATOM 551 N N . PHE A 1 71 ? 6.289 -15.711 3.42 1 96 71 PHE A N 1
ATOM 552 C CA . PHE A 1 71 ? 7.352 -14.898 4 1 96 71 PHE A CA 1
ATOM 553 C C . PHE A 1 71 ? 7 -14.477 5.422 1 96 71 PHE A C 1
ATOM 555 O O . PHE A 1 71 ? 7.879 -14.383 6.281 1 96 71 PHE A O 1
ATOM 562 N N . GLU A 1 72 ? 5.766 -14.203 5.641 1 94.88 72 GLU A N 1
ATOM 563 C CA . GLU A 1 72 ? 5.34 -13.867 6.996 1 94.88 72 GLU A CA 1
ATOM 564 C C . GLU A 1 72 ? 5.695 -14.984 7.973 1 94.88 72 GLU A C 1
ATOM 566 O O . GLU A 1 72 ? 6.262 -14.734 9.039 1 94.88 72 GLU A O 1
ATOM 571 N N . ALA A 1 73 ? 5.336 -16.203 7.605 1 93 73 ALA A N 1
ATOM 572 C CA . ALA A 1 73 ? 5.633 -17.359 8.445 1 93 73 ALA A CA 1
ATOM 573 C C . ALA A 1 73 ? 7.141 -17.562 8.578 1 93 73 ALA A C 1
ATOM 575 O O . ALA A 1 73 ? 7.637 -17.844 9.672 1 93 73 ALA A O 1
ATOM 576 N N . MET A 1 74 ? 7.805 -17.391 7.508 1 91.31 74 MET A N 1
ATOM 577 C CA . MET A 1 74 ? 9.25 -17.609 7.492 1 91.31 74 MET A CA 1
ATOM 578 C C . MET A 1 74 ? 9.953 -16.656 8.461 1 91.31 74 MET A C 1
ATOM 580 O O . MET A 1 74 ? 10.836 -17.078 9.211 1 91.31 74 MET A O 1
ATOM 584 N N . PHE A 1 75 ? 9.5 -15.43 8.438 1 91.5 75 PHE A N 1
ATOM 585 C CA . PHE A 1 75 ? 10.203 -14.422 9.219 1 91.5 75 PHE A CA 1
ATOM 586 C C . PHE A 1 75 ? 9.68 -14.375 10.648 1 91.5 75 PHE A C 1
ATOM 588 O O . PHE A 1 75 ? 10.328 -13.82 11.539 1 91.5 75 PHE A O 1
ATOM 595 N N . SER A 1 76 ? 8.391 -14.789 10.875 1 84.25 76 SER A N 1
ATOM 596 C CA . SER A 1 76 ? 7.809 -14.766 12.219 1 84.25 76 SER A CA 1
ATOM 597 C C . SER A 1 76 ? 8.336 -15.914 13.07 1 84.25 76 SER A C 1
ATOM 599 O O . SER A 1 76 ? 8.438 -15.789 14.289 1 84.25 76 SER A O 1
ATOM 601 N N . HIS A 1 77 ? 8.07 -17.156 12.586 1 70.19 77 HIS A N 1
ATOM 602 C CA . HIS A 1 77 ? 8.414 -18.359 13.352 1 70.19 77 HIS A CA 1
ATOM 603 C C . HIS A 1 77 ? 9.93 -18.547 13.43 1 70.19 77 HIS A C 1
ATOM 605 O O . HIS A 1 77 ? 10.406 -19.562 13.938 1 70.19 77 HIS A O 1
ATOM 611 N N . GLY A 1 78 ? 10.75 -17.562 12.992 1 52.66 78 GLY A N 1
ATOM 612 C CA . GLY A 1 78 ? 12.188 -17.781 12.938 1 52.66 78 GLY A CA 1
ATOM 613 C C . GLY A 1 78 ? 12.789 -18.156 14.281 1 52.66 78 GLY A C 1
ATOM 614 O O . GLY A 1 78 ? 12.656 -17.406 15.258 1 52.66 78 GLY A O 1
ATOM 615 N N . LEU A 1 79 ? 13.188 -19.375 14.477 1 45.75 79 LEU A N 1
ATOM 616 C CA . LEU A 1 79 ? 14.43 -20.016 14.883 1 45.75 79 LEU A CA 1
ATOM 617 C C . LEU A 1 79 ? 15.625 -19.109 14.641 1 45.75 79 LEU A C 1
ATOM 619 O O . LEU A 1 79 ? 15.539 -18.156 13.859 1 45.75 79 LEU A O 1
ATOM 623 N N . ARG A 1 80 ? 16.734 -19.406 15.094 1 45.09 80 ARG A N 1
ATOM 624 C CA . ARG A 1 80 ? 18.031 -18.734 15 1 45.09 80 ARG A CA 1
ATOM 625 C C . ARG A 1 80 ? 18.219 -18.094 13.625 1 45.09 80 ARG A C 1
ATOM 627 O O . ARG A 1 80 ? 18.938 -17.109 13.484 1 45.09 80 ARG A O 1
ATOM 634 N N . GLU A 1 81 ? 17.578 -18.625 12.57 1 46.38 81 GLU A N 1
ATOM 635 C CA . GLU A 1 81 ? 17.828 -18.344 11.156 1 46.38 81 GLU A CA 1
ATOM 636 C C . GLU A 1 81 ? 17.078 -17.094 10.711 1 46.38 81 GLU A C 1
ATOM 638 O O . GLU A 1 81 ? 17.359 -16.547 9.641 1 46.38 81 GLU A O 1
ATOM 643 N N . SER A 1 82 ? 15.961 -16.766 11.438 1 50.59 82 SER A N 1
ATOM 644 C CA . SER A 1 82 ? 15.086 -15.617 11.203 1 50.59 82 SER A CA 1
ATOM 645 C C . SER A 1 82 ? 15.852 -14.297 11.344 1 50.59 82 SER A C 1
ATOM 647 O O . SER A 1 82 ? 15.453 -13.281 10.773 1 50.59 82 SER A O 1
ATOM 649 N N . HIS A 1 83 ? 16.812 -14.469 12.047 1 57.22 83 HIS A N 1
ATOM 650 C CA . HIS A 1 83 ? 17.641 -13.289 12.25 1 57.22 83 HIS A CA 1
ATOM 651 C C . HIS A 1 83 ? 18.719 -13.172 11.172 1 57.22 83 HIS A C 1
ATOM 653 O O . HIS A 1 83 ? 19.438 -12.172 11.109 1 57.22 83 HIS A O 1
ATOM 659 N N . ASP A 1 84 ? 18.578 -14.258 10.344 1 64.5 84 ASP A N 1
ATOM 660 C CA . ASP A 1 84 ? 19.547 -14.219 9.258 1 64.5 84 ASP A CA 1
ATOM 661 C C . ASP A 1 84 ? 19.125 -13.219 8.172 1 64.5 84 ASP A C 1
ATOM 663 O O . ASP A 1 84 ? 17.953 -13.156 7.812 1 64.5 84 ASP A O 1
ATOM 667 N N . ASP A 1 85 ? 20.016 -12.5 7.758 1 83.88 85 ASP A N 1
ATOM 668 C CA . ASP A 1 85 ? 19.812 -11.438 6.781 1 83.88 85 ASP A CA 1
ATOM 669 C C . ASP A 1 85 ? 19.734 -11.992 5.363 1 83.88 85 ASP A C 1
ATOM 671 O O . ASP A 1 85 ? 19.734 -11.234 4.391 1 83.88 85 ASP A O 1
ATOM 675 N N . THR A 1 86 ? 19.641 -13.484 5.391 1 91.5 86 THR A N 1
ATOM 676 C CA . THR A 1 86 ? 19.656 -14.016 4.031 1 91.5 86 THR A CA 1
ATOM 677 C C . THR A 1 86 ? 18.688 -15.195 3.906 1 91.5 86 THR A C 1
ATOM 679 O O . THR A 1 86 ? 18.562 -16 4.828 1 91.5 86 THR A O 1
ATOM 682 N N . VAL A 1 87 ? 17.984 -15.375 2.861 1 93.19 87 VAL A N 1
ATOM 683 C CA . VAL A 1 87 ? 17.172 -16.5 2.436 1 93.19 87 VAL A CA 1
ATOM 684 C C . VAL A 1 87 ? 17.641 -17 1.071 1 93.19 87 VAL A C 1
ATOM 686 O O . VAL A 1 87 ? 17.656 -16.234 0.099 1 93.19 87 VAL A O 1
ATOM 689 N N . ASN A 1 88 ? 18.062 -18.203 1.023 1 95.25 88 ASN A N 1
ATOM 690 C CA . ASN A 1 88 ? 18.594 -18.75 -0.218 1 95.25 88 ASN A CA 1
ATOM 691 C C . ASN A 1 88 ? 17.688 -19.844 -0.781 1 95.25 88 ASN A C 1
ATOM 693 O O . ASN A 1 88 ? 17.484 -20.891 -0.146 1 95.25 88 ASN A O 1
ATOM 697 N N . PHE A 1 89 ? 17.172 -19.672 -1.993 1 95.94 89 PHE A N 1
ATOM 698 C CA . PHE A 1 89 ? 16.281 -20.625 -2.652 1 95.94 89 PHE A CA 1
ATOM 699 C C . PHE A 1 89 ? 17.094 -21.594 -3.521 1 95.94 89 PHE A C 1
ATOM 701 O O . PHE A 1 89 ? 16.531 -22.531 -4.094 1 95.94 89 PHE A O 1
ATOM 708 N N . GLN A 1 90 ? 18.359 -21.281 -3.645 1 91.69 90 GLN A N 1
ATOM 709 C CA . GLN A 1 90 ? 19.25 -22.125 -4.438 1 91.69 90 GLN A CA 1
ATOM 710 C C . GLN A 1 90 ? 18.703 -22.328 -5.848 1 91.69 90 GLN A C 1
ATOM 712 O O . GLN A 1 90 ? 18.359 -21.359 -6.535 1 91.69 90 GLN A O 1
ATOM 717 N N . ASP A 1 91 ? 18.625 -23.516 -6.32 1 91.19 91 ASP A N 1
ATOM 718 C CA . ASP A 1 91 ? 18.203 -23.781 -7.688 1 91.19 91 ASP A CA 1
ATOM 719 C C . ASP A 1 91 ? 16.703 -24.141 -7.738 1 91.19 91 ASP A C 1
ATOM 721 O O . ASP A 1 91 ? 16.188 -24.469 -8.805 1 91.19 91 ASP A O 1
ATOM 725 N N . ASN A 1 92 ? 16.031 -23.953 -6.68 1 93.06 92 ASN A N 1
ATOM 726 C CA . ASN A 1 92 ? 14.617 -24.281 -6.617 1 93.06 92 ASN A CA 1
ATOM 727 C C . ASN A 1 92 ? 13.75 -23.172 -7.203 1 93.06 92 ASN A C 1
ATOM 729 O O . ASN A 1 92 ? 12.57 -23.391 -7.488 1 93.06 92 ASN A O 1
ATOM 733 N N . LEU A 1 93 ? 14.422 -22.062 -7.352 1 96.25 93 LEU A N 1
ATOM 734 C CA . LEU A 1 93 ? 13.703 -20.906 -7.883 1 96.25 93 LEU A CA 1
ATOM 735 C C . LEU A 1 93 ? 14.586 -20.109 -8.836 1 96.25 93 LEU A C 1
ATOM 737 O O . LEU A 1 93 ? 15.688 -19.703 -8.469 1 96.25 93 LEU A O 1
ATOM 741 N N . HIS A 1 94 ? 14.055 -19.969 -10.078 1 96.94 94 HIS A N 1
ATOM 742 C CA . HIS A 1 94 ? 14.805 -19.188 -11.055 1 96.94 94 HIS A CA 1
ATOM 743 C C . HIS A 1 94 ? 14.859 -17.719 -10.656 1 96.94 94 HIS A C 1
ATOM 745 O O . HIS A 1 94 ? 13.852 -17.141 -10.234 1 96.94 94 HIS A O 1
ATOM 751 N N . PRO A 1 95 ? 15.984 -17.047 -10.828 1 97.75 95 PRO A N 1
ATOM 752 C CA . PRO A 1 95 ? 16.141 -15.656 -10.406 1 97.75 95 PRO A CA 1
ATOM 753 C C . PRO A 1 95 ? 15.18 -14.711 -11.125 1 97.75 95 PRO A C 1
ATOM 755 O O . PRO A 1 95 ? 14.656 -13.781 -10.508 1 97.75 95 PRO A O 1
ATOM 758 N N . GLU A 1 96 ? 14.977 -14.953 -12.383 1 97.88 96 GLU A N 1
ATOM 759 C CA . GLU A 1 96 ? 14.086 -14.078 -13.133 1 97.88 96 GLU A CA 1
ATOM 760 C C . GLU A 1 96 ? 12.656 -14.164 -12.609 1 97.88 96 GLU A C 1
ATOM 762 O O . GLU A 1 96 ? 11.93 -13.164 -12.586 1 97.88 96 GLU A O 1
ATOM 767 N N . VAL A 1 97 ? 12.234 -15.359 -12.203 1 98.44 97 VAL A N 1
ATOM 768 C CA . VAL A 1 97 ? 10.891 -15.562 -11.68 1 98.44 97 VAL A CA 1
ATOM 769 C C . VAL A 1 97 ? 10.758 -14.898 -10.312 1 98.44 97 VAL A C 1
ATOM 771 O O . VAL A 1 97 ? 9.758 -14.242 -10.031 1 98.44 97 VAL A O 1
ATOM 774 N N . LEU A 1 98 ? 11.797 -15 -9.523 1 98.62 98 LEU A N 1
ATOM 775 C CA . LEU A 1 98 ? 11.797 -14.328 -8.234 1 98.62 98 LEU A CA 1
ATOM 776 C C . LEU A 1 98 ? 11.711 -12.812 -8.406 1 98.62 98 LEU A C 1
ATOM 778 O O . LEU A 1 98 ? 10.945 -12.148 -7.699 1 98.62 98 LEU A O 1
ATOM 782 N N . GLU A 1 99 ? 12.438 -12.336 -9.328 1 98.56 99 GLU A N 1
ATOM 783 C CA . GLU A 1 99 ? 12.422 -10.898 -9.594 1 98.56 99 GLU A CA 1
ATOM 784 C C . GLU A 1 99 ? 11.016 -10.422 -9.961 1 98.56 99 GLU A C 1
ATOM 786 O O . GLU A 1 99 ? 10.57 -9.383 -9.484 1 98.56 99 GLU A O 1
ATOM 791 N N . LEU A 1 100 ? 10.359 -11.188 -10.82 1 98.69 100 LEU A N 1
ATOM 792 C CA . LEU A 1 100 ? 9 -10.836 -11.234 1 98.69 100 LEU A CA 1
ATOM 793 C C . LEU A 1 100 ? 8.055 -10.828 -10.047 1 98.69 100 LEU A C 1
ATOM 795 O O . LEU A 1 100 ? 7.219 -9.93 -9.914 1 98.69 100 LEU A O 1
ATOM 799 N N . LEU A 1 101 ? 8.172 -11.805 -9.18 1 98.81 101 LEU A N 1
ATOM 800 C CA . LEU A 1 101 ? 7.312 -11.883 -8 1 98.81 101 LEU A CA 1
ATOM 801 C C . LEU A 1 101 ? 7.582 -10.727 -7.051 1 98.81 101 LEU A C 1
ATOM 803 O O . LEU A 1 101 ? 6.648 -10.141 -6.496 1 98.81 101 LEU A O 1
ATOM 807 N N . LEU A 1 102 ? 8.844 -10.391 -6.91 1 98.69 102 LEU A N 1
ATOM 808 C CA . LEU A 1 102 ? 9.203 -9.258 -6.059 1 98.69 102 LEU A CA 1
ATOM 809 C C . LEU A 1 102 ? 8.68 -7.953 -6.645 1 98.69 102 LEU A C 1
ATOM 811 O O . LEU A 1 102 ? 8.164 -7.102 -5.91 1 98.69 102 LEU A O 1
ATOM 815 N N . ASP A 1 103 ? 8.836 -7.844 -7.93 1 98.56 103 ASP A N 1
ATOM 816 C CA . ASP A 1 103 ? 8.281 -6.664 -8.578 1 98.56 103 ASP A CA 1
ATOM 817 C C . ASP A 1 103 ? 6.77 -6.578 -8.359 1 98.56 103 ASP A C 1
ATOM 819 O O . ASP A 1 103 ? 6.234 -5.492 -8.125 1 98.56 103 ASP A O 1
ATOM 823 N N . PHE A 1 104 ? 6.109 -7.656 -8.398 1 98.81 104 PHE A N 1
ATOM 824 C CA . PHE A 1 104 ? 4.676 -7.672 -8.125 1 98.81 104 PHE A CA 1
ATOM 825 C C . PHE A 1 104 ? 4.391 -7.23 -6.691 1 98.81 104 PHE A C 1
ATOM 827 O O . PHE A 1 104 ? 3.494 -6.422 -6.453 1 98.81 104 PHE A O 1
ATOM 834 N N . ALA A 1 105 ? 5.137 -7.746 -5.797 1 98.88 105 ALA A N 1
ATOM 835 C CA . ALA A 1 105 ? 4.941 -7.43 -4.383 1 98.88 105 ALA A CA 1
ATOM 836 C C . ALA A 1 105 ? 5.035 -5.922 -4.145 1 98.88 105 ALA A C 1
ATOM 838 O O . ALA A 1 105 ? 4.285 -5.371 -3.334 1 98.88 105 ALA A O 1
ATOM 839 N N . TYR A 1 106 ? 5.863 -5.242 -4.93 1 98.81 106 TYR A N 1
ATOM 840 C CA . TYR A 1 106 ? 6.148 -3.834 -4.676 1 98.81 106 TYR A CA 1
ATOM 841 C C . TYR A 1 106 ? 5.379 -2.941 -5.641 1 98.81 106 TYR A C 1
ATOM 843 O O . TYR A 1 106 ? 5.426 -1.714 -5.535 1 98.81 106 TYR A O 1
ATOM 851 N N . SER A 1 107 ? 4.621 -3.504 -6.652 1 98.31 107 SER A N 1
ATOM 852 C CA . SER A 1 107 ? 4 -2.637 -7.648 1 98.31 107 SER A CA 1
ATOM 853 C C . SER A 1 107 ? 2.58 -3.092 -7.969 1 98.31 107 SER A C 1
ATOM 855 O O . SER A 1 107 ? 1.811 -2.352 -8.586 1 98.31 107 SER A O 1
ATOM 857 N N . SER A 1 108 ? 2.219 -4.281 -7.637 1 98.38 108 SER A N 1
ATOM 858 C CA . SER A 1 108 ? 0.896 -4.855 -7.863 1 98.38 108 SER A CA 1
ATOM 859 C C . SER A 1 108 ? 0.727 -5.289 -9.32 1 98.38 108 SER A C 1
ATOM 861 O O . SER A 1 108 ? -0.376 -5.641 -9.742 1 98.38 108 SER A O 1
ATOM 863 N N . ARG A 1 109 ? 1.837 -5.25 -10.055 1 98.38 109 ARG A N 1
ATOM 864 C CA . ARG A 1 109 ? 1.773 -5.574 -11.477 1 98.38 109 ARG A CA 1
ATOM 865 C C . ARG A 1 109 ? 2.785 -6.656 -11.836 1 98.38 109 ARG A C 1
ATOM 867 O O . ARG A 1 109 ? 3.867 -6.723 -11.25 1 98.38 109 ARG A O 1
ATOM 874 N N . ILE A 1 110 ? 2.383 -7.484 -12.852 1 98.62 110 ILE A N 1
ATOM 875 C CA . ILE A 1 110 ? 3.309 -8.508 -13.32 1 98.62 110 ILE A CA 1
ATOM 876 C C . ILE A 1 110 ? 2.98 -8.875 -14.766 1 98.62 110 ILE A C 1
ATOM 878 O O . ILE A 1 110 ? 1.808 -8.961 -15.141 1 98.62 110 ILE A O 1
ATOM 882 N N . VAL A 1 111 ? 4.02 -9.078 -15.539 1 98.25 111 VAL A N 1
ATOM 883 C CA . VAL A 1 111 ? 3.865 -9.477 -16.938 1 98.25 111 VAL A CA 1
ATOM 884 C C . VAL A 1 111 ? 3.898 -11 -17.047 1 98.25 111 VAL A C 1
ATOM 886 O O . VAL A 1 111 ? 4.809 -11.648 -16.516 1 98.25 111 VAL A O 1
ATOM 889 N N . ILE A 1 112 ? 2.939 -11.555 -17.703 1 98.44 112 ILE A N 1
ATOM 890 C CA . ILE A 1 112 ? 2.852 -13 -17.906 1 98.44 112 ILE A CA 1
ATOM 891 C C . ILE A 1 112 ? 2.867 -13.305 -19.406 1 98.44 112 ILE A C 1
ATOM 893 O O . ILE A 1 112 ? 2.158 -12.664 -20.188 1 98.44 112 ILE A O 1
ATOM 897 N N . ASN A 1 113 ? 3.691 -14.133 -19.797 1 97.38 113 ASN A N 1
ATOM 898 C CA . ASN A 1 113 ? 3.766 -14.609 -21.188 1 97.38 113 ASN A CA 1
ATOM 899 C C . ASN A 1 113 ? 4.023 -16.109 -21.234 1 97.38 113 ASN A C 1
ATOM 901 O O . ASN A 1 113 ? 4.07 -16.781 -20.203 1 97.38 113 ASN A O 1
ATOM 905 N N . GLU A 1 114 ? 4.164 -16.672 -22.359 1 95.19 114 GLU A N 1
ATOM 906 C CA . GLU A 1 114 ? 4.285 -18.109 -22.562 1 95.19 114 GLU A CA 1
ATOM 907 C C . GLU A 1 114 ? 5.551 -18.656 -21.906 1 95.19 114 GLU A C 1
ATOM 909 O O . GLU A 1 114 ? 5.57 -19.781 -21.422 1 95.19 114 GLU A O 1
ATOM 914 N N . GLU A 1 115 ? 6.547 -17.844 -21.828 1 95.94 115 GLU A N 1
ATOM 915 C CA . GLU A 1 115 ? 7.855 -18.281 -21.344 1 95.94 115 GLU A CA 1
ATOM 916 C C . GLU A 1 115 ? 7.879 -18.391 -19.828 1 95.94 115 GLU A C 1
ATOM 918 O O . GLU A 1 115 ? 8.602 -19.219 -19.266 1 95.94 115 GLU A O 1
ATOM 923 N N . ASN A 1 116 ? 7.051 -17.547 -19.203 1 97.75 116 ASN A N 1
ATOM 924 C CA . ASN A 1 116 ? 7.215 -17.5 -17.75 1 97.75 116 ASN A CA 1
ATOM 925 C C . ASN A 1 116 ? 5.965 -17.984 -17.031 1 97.75 116 ASN A C 1
ATOM 927 O O . ASN A 1 116 ? 6 -18.219 -15.82 1 97.75 116 ASN A O 1
ATOM 931 N N . ALA A 1 117 ? 4.895 -18.266 -17.719 1 98.19 117 ALA A N 1
ATOM 932 C CA . ALA A 1 117 ? 3.596 -18.531 -17.109 1 98.19 117 ALA A CA 1
ATOM 933 C C . ALA A 1 117 ? 3.658 -19.766 -16.203 1 98.19 117 ALA A C 1
ATOM 935 O O . ALA A 1 117 ? 3.189 -19.75 -15.07 1 98.19 117 ALA A O 1
ATOM 936 N N . GLU A 1 118 ? 4.27 -20.844 -16.688 1 97.62 118 GLU A N 1
ATOM 937 C CA . GLU A 1 118 ? 4.352 -22.062 -15.898 1 97.62 118 GLU A CA 1
ATOM 938 C C . GLU A 1 118 ? 5.191 -21.875 -14.641 1 97.62 118 GLU A C 1
ATOM 940 O O . GLU A 1 118 ? 4.812 -22.312 -13.555 1 97.62 118 GLU A O 1
ATOM 945 N N . SER A 1 119 ? 6.27 -21.141 -14.836 1 98 119 SER A N 1
ATOM 946 C CA . SER A 1 119 ? 7.164 -20.891 -13.711 1 98 119 SER A CA 1
ATOM 947 C C . SER A 1 119 ? 6.496 -20 -12.672 1 98 119 SER A C 1
ATOM 949 O O . SER A 1 119 ? 6.688 -20.188 -11.469 1 98 119 SER A O 1
ATOM 951 N N . LEU A 1 120 ? 5.742 -19.047 -13.117 1 98.56 120 LEU A N 1
ATOM 952 C CA . LEU A 1 120 ? 5.043 -18.141 -12.211 1 98.56 120 LEU A CA 1
ATOM 953 C C . LEU A 1 120 ? 3.949 -18.875 -11.438 1 98.56 120 LEU A C 1
ATOM 955 O O . LEU A 1 120 ? 3.721 -18.609 -10.258 1 98.56 120 LEU A O 1
ATOM 959 N N . LEU A 1 121 ? 3.24 -19.797 -12.148 1 98.56 121 LEU A N 1
ATOM 960 C CA . LEU A 1 121 ? 2.24 -20.609 -11.461 1 98.56 121 LEU A CA 1
ATOM 961 C C . LEU A 1 121 ? 2.875 -21.422 -10.336 1 98.56 121 LEU A C 1
ATOM 963 O O . LEU A 1 121 ? 2.398 -21.391 -9.195 1 98.56 121 LEU A O 1
ATOM 967 N N . GLU A 1 122 ? 3.984 -22.047 -10.625 1 97.88 122 GLU A N 1
ATOM 968 C CA . GLU A 1 122 ? 4.684 -22.891 -9.648 1 97.88 122 GLU A CA 1
ATOM 969 C C . GLU A 1 122 ? 5.227 -22.047 -8.5 1 97.88 122 GLU A C 1
ATOM 971 O O . GLU A 1 122 ? 5.012 -22.375 -7.328 1 97.88 122 GLU A O 1
ATOM 976 N N . ALA A 1 123 ? 5.906 -20.969 -8.828 1 98.38 123 ALA A N 1
ATOM 977 C CA . ALA A 1 123 ? 6.543 -20.141 -7.816 1 98.38 123 ALA A CA 1
ATOM 978 C C . ALA A 1 123 ? 5.5 -19.391 -6.988 1 98.38 123 ALA A C 1
ATOM 980 O O . ALA A 1 123 ? 5.68 -19.188 -5.785 1 98.38 123 ALA A O 1
ATOM 981 N N . GLY A 1 124 ? 4.477 -18.938 -7.703 1 98.5 124 GLY A N 1
ATOM 982 C CA . GLY A 1 124 ? 3.385 -18.297 -6.988 1 98.5 124 GLY A CA 1
ATOM 983 C C . GLY A 1 124 ? 2.752 -19.188 -5.938 1 98.5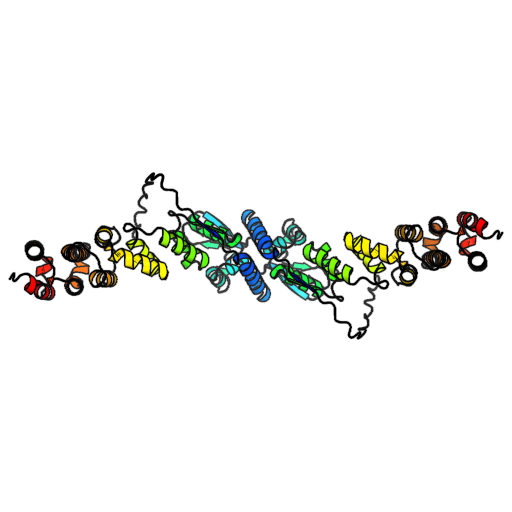 124 GLY A C 1
ATOM 984 O O . GLY A 1 124 ? 2.406 -18.719 -4.848 1 98.5 124 GLY A O 1
ATOM 985 N N . ASP A 1 125 ? 2.58 -20.406 -6.297 1 97.81 125 ASP A N 1
ATOM 986 C CA . ASP A 1 125 ? 2.049 -21.375 -5.34 1 97.81 125 ASP A CA 1
ATOM 987 C C . ASP A 1 125 ? 3.029 -21.609 -4.195 1 97.81 125 ASP A C 1
ATOM 989 O O . ASP A 1 125 ? 2.646 -21.547 -3.023 1 97.81 125 ASP A O 1
ATOM 993 N N . MET A 1 126 ? 4.258 -21.797 -4.488 1 96.62 126 MET A N 1
ATOM 994 C CA . MET A 1 126 ? 5.293 -22.109 -3.502 1 96.62 126 MET A CA 1
ATOM 995 C C . MET A 1 126 ? 5.441 -20.969 -2.496 1 96.62 126 MET A C 1
ATOM 997 O O . MET A 1 126 ? 5.488 -21.219 -1.287 1 96.62 126 MET A O 1
ATOM 1001 N N . LEU A 1 127 ? 5.488 -19.766 -3.021 1 97.94 127 LEU A N 1
ATOM 1002 C CA . LEU A 1 127 ? 5.746 -18.609 -2.168 1 97.94 127 LEU A CA 1
ATOM 1003 C C . LEU A 1 127 ? 4.441 -17.953 -1.724 1 97.94 127 LEU A C 1
ATOM 1005 O O . LEU A 1 127 ? 4.449 -16.859 -1.146 1 97.94 127 LEU A O 1
ATOM 1009 N N . GLN A 1 128 ? 3.355 -18.547 -2.098 1 97.75 128 GLN A N 1
ATOM 1010 C CA . GLN A 1 128 ? 2.012 -18.156 -1.675 1 97.75 128 GLN A CA 1
ATOM 1011 C C . GLN A 1 128 ? 1.651 -16.766 -2.178 1 97.75 128 GLN A C 1
ATOM 1013 O O . GLN A 1 128 ? 1.12 -15.945 -1.426 1 97.75 128 GLN A O 1
ATOM 1018 N N . PHE A 1 129 ? 2.039 -16.453 -3.381 1 98.31 129 PHE A N 1
ATOM 1019 C CA . PHE A 1 129 ? 1.471 -15.359 -4.168 1 98.31 129 PHE A CA 1
ATOM 1020 C C . PHE A 1 129 ? 0.271 -15.844 -4.973 1 98.31 129 PHE A C 1
ATOM 1022 O O . PHE A 1 129 ? 0.356 -15.992 -6.195 1 98.31 129 PHE A O 1
ATOM 1029 N N . HIS A 1 130 ? -0.867 -15.953 -4.363 1 97.31 130 HIS A N 1
ATOM 1030 C CA . HIS A 1 130 ? -2.014 -16.656 -4.93 1 97.31 130 HIS A CA 1
ATOM 1031 C C . HIS A 1 130 ? -2.596 -15.883 -6.113 1 97.31 130 HIS A C 1
ATOM 1033 O O . HIS A 1 130 ? -3.064 -16.484 -7.078 1 97.31 130 HIS A O 1
ATOM 1039 N N . ASP A 1 131 ? -2.529 -14.594 -6.008 1 97.88 131 ASP A N 1
ATOM 1040 C CA . ASP A 1 131 ? -3.043 -13.797 -7.117 1 97.88 131 ASP A CA 1
ATOM 1041 C C . ASP A 1 131 ? -2.227 -14.039 -8.383 1 97.88 131 ASP A C 1
ATOM 1043 O O . ASP A 1 131 ? -2.785 -14.117 -9.484 1 97.88 131 ASP A O 1
ATOM 1047 N N . VAL A 1 132 ? -0.959 -14.133 -8.227 1 98.56 132 VAL A N 1
ATOM 1048 C CA . VAL A 1 132 ? -0.083 -14.359 -9.375 1 98.56 132 VAL A CA 1
ATOM 1049 C C . VAL A 1 132 ? -0.278 -15.781 -9.898 1 98.56 132 VAL A C 1
ATOM 1051 O O . VAL A 1 132 ? -0.354 -16 -11.109 1 98.56 132 VAL A O 1
ATOM 1054 N N . ARG A 1 133 ? -0.34 -16.766 -8.945 1 98.25 133 ARG A N 1
ATOM 1055 C CA . ARG A 1 133 ? -0.612 -18.141 -9.336 1 98.25 133 ARG A CA 1
ATOM 1056 C C . ARG A 1 133 ? -1.877 -18.234 -10.18 1 98.25 133 ARG A C 1
ATOM 1058 O O . ARG A 1 133 ? -1.866 -18.828 -11.266 1 98.25 133 ARG A O 1
ATOM 1065 N N . ASP A 1 134 ? -2.926 -17.594 -9.742 1 97.69 134 ASP A N 1
ATOM 1066 C CA . ASP A 1 134 ? -4.219 -17.672 -10.414 1 97.69 134 ASP A CA 1
ATOM 1067 C C . ASP A 1 134 ? -4.176 -16.969 -11.766 1 97.69 134 ASP A C 1
ATOM 1069 O O . ASP A 1 134 ? -4.762 -17.438 -12.742 1 97.69 134 ASP A O 1
ATOM 1073 N N . ALA A 1 135 ? -3.48 -15.867 -11.805 1 98.19 135 ALA A N 1
ATOM 1074 C CA . ALA A 1 135 ? -3.342 -15.141 -13.062 1 98.19 135 ALA A CA 1
ATOM 1075 C C . ALA A 1 135 ? -2.557 -15.961 -14.086 1 98.19 135 ALA A C 1
ATOM 1077 O O . ALA A 1 135 ? -2.906 -15.992 -15.266 1 98.19 135 ALA A O 1
ATOM 1078 N N . ALA A 1 136 ? -1.51 -16.578 -13.648 1 98.56 136 ALA A N 1
ATOM 1079 C CA . ALA A 1 136 ? -0.719 -17.438 -14.523 1 98.56 136 ALA A CA 1
ATOM 1080 C C . ALA A 1 136 ? -1.547 -18.625 -15.023 1 98.56 136 ALA A C 1
ATOM 1082 O O . ALA A 1 136 ? -1.486 -18.969 -16.203 1 98.56 136 ALA A O 1
ATOM 1083 N N . ALA A 1 137 ? -2.357 -19.234 -14.148 1 98.25 137 ALA A N 1
ATOM 1084 C CA . ALA A 1 137 ? -3.232 -20.344 -14.531 1 98.25 137 ALA A CA 1
ATOM 1085 C C . ALA A 1 137 ? -4.242 -19.906 -15.586 1 98.25 137 ALA A C 1
ATOM 1087 O O . ALA A 1 137 ? -4.488 -20.625 -16.547 1 98.25 137 ALA A O 1
ATOM 1088 N N . GLU A 1 138 ? -4.773 -18.734 -15.383 1 97.88 138 GLU A N 1
ATOM 1089 C CA . GLU A 1 138 ? -5.727 -18.203 -16.359 1 97.88 138 GLU A CA 1
ATOM 1090 C C . GLU A 1 138 ? -5.07 -18 -17.719 1 97.88 138 GLU A C 1
ATOM 1092 O O . GLU A 1 138 ? -5.672 -18.281 -18.75 1 97.88 138 GLU A O 1
ATOM 1097 N N . PHE A 1 139 ? -3.904 -17.469 -17.719 1 98.12 139 PHE A N 1
ATOM 1098 C CA . PHE A 1 139 ? -3.154 -17.297 -18.953 1 98.12 139 PHE A CA 1
ATOM 1099 C C . PHE A 1 139 ? -2.955 -18.625 -19.672 1 98.12 139 PHE A C 1
ATOM 1101 O O . PHE A 1 139 ? -3.17 -18.719 -20.875 1 98.12 139 PHE A O 1
ATOM 1108 N N . LEU A 1 140 ? -2.562 -19.625 -18.922 1 97.94 140 LEU A N 1
ATOM 1109 C CA . LEU A 1 140 ? -2.299 -20.938 -19.484 1 97.94 140 LEU A CA 1
ATOM 1110 C C . LEU A 1 140 ? -3.58 -21.578 -20.016 1 97.94 140 LEU A C 1
ATOM 1112 O O . LEU A 1 140 ? -3.559 -22.266 -21.031 1 97.94 140 LEU A O 1
ATOM 1116 N N . GLU A 1 141 ? -4.668 -21.312 -19.297 1 97.25 141 GLU A N 1
ATOM 1117 C CA . GLU A 1 141 ? -5.969 -21.797 -19.766 1 97.25 141 GLU A CA 1
ATOM 1118 C C . GLU A 1 141 ? -6.289 -21.266 -21.156 1 97.25 141 GLU A C 1
ATOM 1120 O O . GLU A 1 141 ? -6.785 -22 -22 1 97.25 141 GLU A O 1
ATOM 1125 N N . LYS A 1 142 ? -5.965 -20.047 -21.375 1 96.25 142 LYS A N 1
ATOM 1126 C CA . LYS A 1 142 ? -6.262 -19.391 -22.641 1 96.25 142 LYS A CA 1
ATOM 1127 C C . LYS A 1 142 ? -5.281 -19.828 -23.734 1 96.25 142 LYS A C 1
ATOM 1129 O O . LYS A 1 142 ? -5.531 -19.609 -24.922 1 96.25 142 LYS A O 1
ATOM 1134 N N . ASN A 1 143 ? -4.227 -20.469 -23.328 1 96.31 143 ASN A N 1
ATOM 1135 C CA . ASN A 1 143 ? -3.195 -20.891 -24.281 1 96.31 143 ASN A CA 1
ATOM 1136 C C . ASN A 1 143 ? -2.996 -22.391 -24.25 1 96.31 143 ASN A C 1
ATOM 1138 O O . ASN A 1 143 ? -1.872 -22.875 -24.391 1 96.31 143 ASN A O 1
ATOM 1142 N N . LEU A 1 144 ? -4.086 -23.016 -24 1 96 144 LEU A N 1
ATOM 1143 C CA . LEU A 1 144 ? -4.062 -24.469 -23.984 1 96 144 LEU A CA 1
ATOM 1144 C C . LEU A 1 144 ? -4.148 -25.031 -25.391 1 96 144 LEU A C 1
ATOM 1146 O O . LEU A 1 144 ? -4.938 -24.547 -26.203 1 96 144 LEU A O 1
ATOM 1150 N N . PHE A 1 145 ? -3.309 -26 -25.734 1 94.69 145 PHE A N 1
ATOM 1151 C CA . PHE A 1 145 ? -3.256 -26.719 -27 1 94.69 145 PHE A CA 1
ATOM 1152 C C . PHE A 1 145 ? -3.078 -28.219 -26.75 1 94.69 145 PHE A C 1
ATOM 1154 O O . PHE A 1 145 ? -2.67 -28.625 -25.656 1 94.69 145 PHE A O 1
ATOM 1161 N N . PRO A 1 146 ? -3.379 -29 -27.734 1 95.81 146 PRO A N 1
ATOM 1162 C CA . PRO A 1 146 ? -3.186 -30.438 -27.578 1 95.81 146 PRO A CA 1
ATOM 1163 C C . PRO A 1 146 ? -1.739 -30.812 -27.266 1 95.81 146 PRO A C 1
ATOM 1165 O O . PRO A 1 146 ? -1.49 -31.781 -26.547 1 95.81 146 PRO A O 1
ATOM 1168 N N . SER A 1 147 ? -0.835 -29.969 -27.703 1 94.06 147 SER A N 1
ATOM 1169 C CA . SER A 1 147 ? 0.581 -30.281 -27.547 1 94.06 147 SER A CA 1
ATOM 1170 C C . SER A 1 147 ? 1.06 -30 -26.125 1 94.06 147 SER A C 1
ATOM 1172 O O . SER A 1 147 ? 2.104 -30.5 -25.703 1 94.06 147 SER A O 1
ATOM 1174 N N . ASN A 1 148 ? 0.306 -29.188 -25.406 1 94.81 148 ASN A N 1
ATOM 1175 C CA . ASN A 1 148 ? 0.807 -28.844 -24.078 1 94.81 148 ASN A CA 1
ATOM 1176 C C . ASN A 1 148 ? -0.18 -29.25 -22.984 1 94.81 148 ASN A C 1
ATOM 1178 O O . ASN A 1 148 ? 0.102 -29.094 -21.797 1 94.81 148 ASN A O 1
ATOM 1182 N N . CYS A 1 149 ? -1.354 -29.797 -23.281 1 96.81 149 CYS A N 1
ATOM 1183 C CA . CYS A 1 149 ? -2.447 -30.016 -22.328 1 96.81 149 CYS A CA 1
ATOM 1184 C C . CYS A 1 149 ? -2.062 -31.047 -21.281 1 96.81 149 CYS A C 1
ATOM 1186 O O . CYS A 1 149 ? -2.439 -30.938 -20.125 1 96.81 149 CYS A O 1
ATOM 1188 N N . LEU A 1 150 ? -1.299 -32.062 -21.734 1 97.31 150 LEU A N 1
ATOM 1189 C CA . LEU A 1 150 ? -0.9 -33.062 -20.75 1 97.31 150 LEU A CA 1
ATOM 1190 C C . LEU A 1 150 ? 0.009 -32.438 -19.688 1 97.31 150 LEU A C 1
ATOM 1192 O O . LEU A 1 150 ? -0.204 -32.656 -18.5 1 97.31 150 LEU A O 1
ATOM 1196 N N . GLY A 1 151 ? 1.01 -31.719 -20.172 1 96.06 151 GLY A N 1
ATOM 1197 C CA . GLY A 1 151 ? 1.875 -31.016 -19.234 1 96.06 151 GLY A CA 1
ATOM 1198 C C . GLY A 1 151 ? 1.118 -30.078 -18.312 1 96.06 151 GLY A C 1
ATOM 1199 O O . GLY A 1 151 ? 1.394 -30.031 -17.109 1 96.06 151 GLY A O 1
ATOM 1200 N N . MET A 1 152 ? 0.142 -29.406 -18.797 1 97.25 152 MET A N 1
ATOM 1201 C CA . MET A 1 152 ? -0.662 -28.469 -18.016 1 97.25 152 MET A CA 1
ATOM 1202 C C . MET A 1 152 ? -1.521 -29.219 -17 1 97.25 152 MET A C 1
ATOM 1204 O O . MET A 1 152 ? -1.743 -28.719 -15.898 1 97.25 152 MET A O 1
ATOM 1208 N N . MET A 1 153 ? -2.002 -30.344 -17.406 1 97.25 153 MET A N 1
ATOM 1209 C CA . MET A 1 153 ? -2.803 -31.156 -16.5 1 97.25 153 MET A CA 1
ATOM 1210 C C . MET A 1 153 ? -1.985 -31.578 -15.273 1 97.25 153 MET A C 1
ATOM 1212 O O . MET A 1 153 ? -2.445 -31.438 -14.141 1 97.25 153 MET A O 1
ATOM 1216 N N . LEU A 1 154 ? -0.787 -32 -15.594 1 96.5 154 LEU A N 1
ATOM 1217 C CA . LEU A 1 154 ? 0.089 -32.438 -14.516 1 96.5 154 LEU A CA 1
ATOM 1218 C C . LEU A 1 154 ? 0.472 -31.266 -13.617 1 96.5 154 LEU A C 1
ATOM 1220 O O . LEU A 1 154 ? 0.431 -31.375 -12.391 1 96.5 154 LEU A O 1
ATOM 1224 N N . LEU A 1 155 ? 0.808 -30.172 -14.195 1 96.94 155 LEU A N 1
ATOM 1225 C CA . LEU A 1 155 ? 1.199 -28.969 -13.484 1 96.94 155 LEU A CA 1
ATOM 1226 C C . LEU A 1 155 ? 0.06 -28.453 -12.602 1 96.94 155 LEU A C 1
ATOM 1228 O O . LEU A 1 155 ? 0.268 -28.141 -11.43 1 96.94 155 LEU A O 1
ATOM 1232 N N . SER A 1 156 ? -1.138 -28.312 -13.164 1 97.38 156 SER A N 1
ATOM 1233 C CA . SER A 1 156 ? -2.299 -27.797 -12.453 1 97.38 156 SER A CA 1
ATOM 1234 C C . SER A 1 156 ? -2.697 -28.719 -11.297 1 97.38 156 SER A C 1
ATOM 1236 O O . SER A 1 156 ? -3.119 -28.25 -10.242 1 97.38 156 SER A O 1
ATOM 1238 N N . ASP A 1 157 ? -2.553 -30 -11.523 1 95.44 157 ASP A N 1
ATOM 1239 C CA . ASP A 1 157 ? -2.842 -30.969 -10.461 1 95.44 157 ASP A CA 1
ATOM 1240 C C . ASP A 1 157 ? -1.897 -30.781 -9.273 1 95.44 157 ASP A C 1
ATOM 1242 O O . ASP A 1 157 ? -2.338 -30.734 -8.125 1 95.44 157 ASP A O 1
ATOM 1246 N N . ALA A 1 158 ? -0.637 -30.641 -9.547 1 95.19 158 ALA A N 1
ATOM 1247 C CA . ALA A 1 158 ? 0.4 -30.516 -8.523 1 95.19 158 ALA A CA 1
ATOM 1248 C C . ALA A 1 158 ? 0.204 -29.25 -7.695 1 95.19 158 ALA A C 1
ATOM 1250 O O . ALA A 1 158 ? 0.565 -29.203 -6.52 1 95.19 158 ALA A O 1
ATOM 1251 N N . HIS A 1 159 ? -0.439 -28.266 -8.273 1 95.69 159 HIS A N 1
ATOM 1252 C CA . HIS A 1 159 ? -0.536 -26.969 -7.602 1 95.69 159 HIS A CA 1
ATOM 1253 C C . HIS A 1 159 ? -1.989 -26.594 -7.332 1 95.69 159 HIS A C 1
ATOM 1255 O O . HIS A 1 159 ? -2.293 -25.438 -7.051 1 95.69 159 HIS A O 1
ATOM 1261 N N . GLN A 1 160 ? -2.879 -27.5 -7.508 1 92.75 160 GLN A N 1
ATOM 1262 C CA . GLN A 1 160 ? -4.289 -27.422 -7.137 1 92.75 160 GLN A CA 1
ATOM 1263 C C . GLN A 1 160 ? -4.98 -26.281 -7.867 1 92.75 160 GLN A C 1
ATOM 1265 O O . GLN A 1 160 ? -5.754 -25.531 -7.262 1 92.75 160 GLN A O 1
ATOM 1270 N N . CYS A 1 161 ? -4.605 -26.078 -9.055 1 96.5 161 CYS A N 1
ATOM 1271 C CA . CYS A 1 161 ? -5.332 -25.172 -9.938 1 96.5 161 CYS A CA 1
ATOM 1272 C C . CYS A 1 161 ? -6.48 -25.891 -10.633 1 96.5 161 CYS A C 1
ATOM 1274 O O . CYS A 1 161 ? -6.316 -26.406 -11.742 1 96.5 161 CYS A O 1
ATOM 1276 N N . ARG A 1 162 ? -7.609 -25.875 -10.125 1 97.06 162 ARG A N 1
ATOM 1277 C CA . ARG A 1 162 ? -8.734 -26.734 -10.461 1 97.06 162 ARG A CA 1
ATOM 1278 C C . ARG A 1 162 ? -9.242 -26.438 -11.875 1 97.06 162 ARG A C 1
ATOM 1280 O O . ARG A 1 162 ? -9.414 -27.359 -12.68 1 97.06 162 ARG A O 1
ATOM 1287 N N . ARG A 1 163 ? -9.461 -25.234 -12.109 1 97.5 163 ARG A N 1
ATOM 1288 C CA . ARG A 1 163 ? -10.031 -24.875 -13.406 1 97.5 163 ARG A CA 1
ATOM 1289 C C . ARG A 1 163 ? -9.094 -25.266 -14.539 1 97.5 163 ARG A C 1
ATOM 1291 O O . ARG A 1 163 ? -9.516 -25.859 -15.539 1 97.5 163 ARG A O 1
ATOM 1298 N N . LEU A 1 164 ? -7.859 -24.875 -14.398 1 98.31 164 LEU A N 1
ATOM 1299 C CA . LEU A 1 164 ? -6.867 -25.25 -15.398 1 98.31 164 LEU A CA 1
ATOM 1300 C C . LEU A 1 164 ? -6.789 -26.766 -15.547 1 98.31 164 LEU A C 1
ATOM 1302 O O . LEU A 1 164 ? -6.648 -27.281 -16.656 1 98.31 164 LEU A O 1
ATOM 1306 N N . TYR A 1 165 ? -6.902 -27.453 -14.461 1 98 165 TYR A N 1
ATOM 1307 C CA . TYR A 1 165 ? -6.875 -28.906 -14.492 1 98 165 TYR A CA 1
ATOM 1308 C C . TYR A 1 165 ? -8.039 -29.469 -15.305 1 98 165 TYR A C 1
ATOM 1310 O O . TYR A 1 165 ? -7.844 -30.312 -16.172 1 98 165 TYR A O 1
ATOM 1318 N N . GLU A 1 166 ? -9.172 -29 -15.023 1 98.06 166 GLU A N 1
ATOM 1319 C CA . GLU A 1 166 ? -10.375 -29.469 -15.703 1 98.06 166 GLU A CA 1
ATOM 1320 C C . GLU A 1 166 ? -10.289 -29.25 -17.203 1 98.06 166 GLU A C 1
ATOM 1322 O O . GLU A 1 166 ? -10.609 -30.141 -18 1 98.06 166 GLU A O 1
ATOM 1327 N N . PHE A 1 167 ? -9.883 -28.094 -17.562 1 98 167 PHE A N 1
ATOM 1328 C CA . PHE A 1 167 ? -9.734 -27.797 -18.984 1 98 167 PHE A CA 1
ATOM 1329 C C . PHE A 1 167 ? -8.688 -28.688 -19.641 1 98 167 PHE A C 1
ATOM 1331 O O . PHE A 1 167 ? -8.891 -29.188 -20.734 1 98 167 PHE A O 1
ATOM 1338 N N . SER A 1 168 ? -7.59 -28.812 -18.984 1 98.25 168 SER A N 1
ATOM 1339 C CA . SER A 1 168 ? -6.508 -29.641 -19.516 1 98.25 168 SER A CA 1
ATOM 1340 C C . SER A 1 168 ? -6.934 -31.109 -19.625 1 98.25 168 SER A C 1
ATOM 1342 O O . SER A 1 168 ? -6.637 -31.766 -20.625 1 98.25 168 SER A O 1
ATOM 1344 N N . TRP A 1 169 ? -7.641 -31.547 -18.609 1 97.75 169 TRP A N 1
ATOM 1345 C CA . TRP A 1 169 ? -8.141 -32.906 -18.594 1 97.75 169 TRP A CA 1
ATOM 1346 C C . TRP A 1 169 ? -9.07 -33.188 -19.781 1 97.75 169 TRP A C 1
ATOM 1348 O O . TRP A 1 169 ? -8.906 -34.156 -20.5 1 97.75 169 TRP A O 1
ATOM 1358 N N . ARG A 1 170 ? -9.984 -32.344 -19.922 1 98 170 ARG A N 1
ATOM 1359 C CA . ARG A 1 170 ? -10.93 -32.5 -21.031 1 98 170 ARG A CA 1
ATOM 1360 C C . ARG A 1 170 ? -10.195 -32.5 -22.375 1 98 170 ARG A C 1
ATOM 1362 O O . ARG A 1 170 ? -10.523 -33.281 -23.266 1 98 170 ARG A O 1
ATOM 1369 N N . MET A 1 171 ? -9.25 -31.672 -22.516 1 97.88 171 MET A N 1
ATOM 1370 C CA . MET A 1 171 ? -8.5 -31.594 -23.766 1 97.88 171 MET A CA 1
ATOM 1371 C C . MET A 1 171 ? -7.695 -32.875 -24 1 97.88 171 MET A C 1
ATOM 1373 O O . MET A 1 171 ? -7.551 -33.312 -25.141 1 97.88 171 MET A O 1
ATOM 1377 N N . CYS A 1 172 ? -7.16 -33.406 -22.938 1 97.69 172 CYS A N 1
ATOM 1378 C CA . CYS A 1 172 ? -6.441 -34.688 -23.047 1 97.69 172 CYS A CA 1
ATOM 1379 C C . CYS A 1 172 ? -7.352 -35.781 -23.562 1 97.69 172 CYS A C 1
ATOM 1381 O O . CYS A 1 172 ? -6.934 -36.594 -24.391 1 97.69 172 CYS A O 1
ATOM 1383 N N . LEU A 1 173 ? -8.586 -35.719 -23.109 1 98 173 LEU A N 1
ATOM 1384 C CA . LEU A 1 173 ? -9.547 -36.75 -23.516 1 98 173 LEU A CA 1
ATOM 1385 C C . LEU A 1 173 ? -9.93 -36.562 -24.984 1 98 173 LEU A C 1
ATOM 1387 O O . LEU A 1 173 ? -10 -37.531 -25.734 1 98 173 LEU A O 1
ATOM 1391 N N . VAL A 1 174 ? -10.109 -35.375 -25.375 1 97.38 174 VAL A N 1
ATOM 1392 C CA . VAL A 1 174 ? -10.586 -35.062 -26.703 1 97.38 174 VAL A CA 1
ATOM 1393 C C . VAL A 1 174 ? -9.469 -35.281 -27.719 1 97.38 174 VAL A C 1
ATOM 1395 O O . VAL A 1 174 ? -9.711 -35.719 -28.844 1 97.38 174 VAL A O 1
ATOM 1398 N N . HIS A 1 175 ? -8.25 -35.031 -27.344 1 96.81 175 HIS A N 1
ATOM 1399 C CA . HIS A 1 175 ? -7.117 -35.125 -28.266 1 96.81 175 HIS A CA 1
ATOM 1400 C C . HIS A 1 175 ? -6.125 -36.188 -27.781 1 96.81 175 HIS A C 1
ATOM 1402 O O . HIS A 1 175 ? -4.922 -35.938 -27.719 1 96.81 175 HIS A O 1
ATOM 1408 N N . PHE A 1 176 ? -6.59 -37.312 -27.5 1 97.19 176 PHE A N 1
ATOM 1409 C CA . PHE A 1 176 ? -5.82 -38.375 -26.844 1 97.19 176 PHE A CA 1
ATOM 1410 C C . PHE A 1 176 ? -4.684 -38.844 -27.734 1 97.19 176 PHE A C 1
ATOM 1412 O O . PHE A 1 176 ? -3.6 -39.188 -27.25 1 97.19 176 PHE A O 1
ATOM 1419 N N . GLU A 1 177 ? -4.906 -38.875 -29.016 1 95 177 GLU A N 1
ATOM 1420 C CA . GLU A 1 177 ? -3.867 -39.344 -29.938 1 95 177 GLU A CA 1
ATOM 1421 C C . GLU A 1 177 ? -2.637 -38.438 -29.875 1 95 177 GLU A C 1
ATOM 1423 O O . GLU A 1 177 ? -1.503 -38.906 -29.875 1 95 177 GLU A O 1
ATOM 1428 N N . ALA A 1 178 ? -2.857 -37.188 -29.828 1 94.38 178 ALA A N 1
ATOM 1429 C CA . ALA A 1 178 ? -1.763 -36.219 -29.703 1 94.38 178 ALA A CA 1
ATOM 1430 C C . ALA A 1 178 ? -1.095 -36.344 -28.344 1 94.38 178 ALA A C 1
ATOM 1432 O O . ALA A 1 178 ? 0.13 -36.25 -28.219 1 94.38 178 ALA A O 1
ATOM 1433 N N . VAL A 1 179 ? -1.851 -36.562 -27.344 1 96 179 VAL A N 1
ATOM 1434 C CA . VAL A 1 179 ? -1.396 -36.625 -25.969 1 96 179 VAL A CA 1
ATOM 1435 C C . VAL A 1 179 ? -0.483 -37.844 -25.781 1 96 179 VAL A C 1
ATOM 1437 O O . VAL A 1 179 ? 0.56 -37.75 -25.141 1 96 179 VAL A O 1
ATOM 1440 N N . ARG A 1 180 ? -0.871 -38.969 -26.406 1 94.75 180 ARG A N 1
ATOM 1441 C CA . ARG A 1 180 ? -0.093 -40.188 -26.281 1 94.75 180 ARG A CA 1
ATOM 1442 C C . ARG A 1 180 ? 1.304 -40 -26.875 1 94.75 180 ARG A C 1
ATOM 1444 O O . ARG A 1 180 ? 2.256 -40.656 -26.422 1 94.75 180 ARG A O 1
ATOM 1451 N N . GLN A 1 181 ? 1.448 -39.062 -27.781 1 93.38 181 GLN A N 1
ATOM 1452 C CA . GLN A 1 181 ? 2.713 -38.844 -28.469 1 93.38 181 GLN A CA 1
ATOM 1453 C C . GLN A 1 181 ? 3.586 -37.844 -27.719 1 93.38 181 GLN A C 1
ATOM 1455 O O . GLN A 1 181 ? 4.762 -37.688 -28.047 1 93.38 181 GLN A O 1
ATOM 1460 N N . SER A 1 182 ? 3.041 -37.25 -26.75 1 92.31 182 SER A N 1
ATOM 1461 C CA . SER A 1 182 ? 3.777 -36.25 -26 1 92.31 182 SER A CA 1
ATOM 1462 C C . SER A 1 182 ? 4.812 -36.906 -25.078 1 92.31 182 SER A C 1
ATOM 1464 O O . SER A 1 182 ? 4.668 -38.062 -24.688 1 92.31 182 SER A O 1
ATOM 1466 N N . ASP A 1 183 ? 5.828 -36.156 -24.719 1 87.81 183 ASP A N 1
ATOM 1467 C CA . ASP A 1 183 ? 6.934 -36.625 -23.891 1 87.81 183 ASP A CA 1
ATOM 1468 C C . ASP A 1 183 ? 6.469 -36.938 -22.469 1 87.81 183 ASP A C 1
ATOM 1470 O O . ASP A 1 183 ? 7.02 -37.812 -21.812 1 87.81 183 ASP A O 1
ATOM 1474 N N . ASP A 1 184 ? 5.414 -36.312 -22.109 1 93.19 184 ASP A N 1
ATOM 1475 C CA . ASP A 1 184 ? 4.965 -36.438 -20.719 1 93.19 184 ASP A CA 1
ATOM 1476 C C . ASP A 1 184 ? 4.102 -37.688 -20.516 1 93.19 184 ASP A C 1
ATOM 1478 O O . ASP A 1 184 ? 3.838 -38.094 -19.391 1 93.19 184 ASP A O 1
ATOM 1482 N N . PHE A 1 185 ? 3.779 -38.312 -21.578 1 96.81 185 PHE A N 1
ATOM 1483 C CA . PHE A 1 185 ? 2.832 -39.438 -21.5 1 96.81 185 PHE A CA 1
ATOM 1484 C C . PHE A 1 185 ? 3.42 -40.594 -20.703 1 96.81 185 PHE A C 1
ATOM 1486 O O . PHE A 1 185 ? 2.762 -41.125 -19.812 1 96.81 185 PHE A O 1
ATOM 1493 N N . ASN A 1 186 ? 4.648 -40.812 -20.984 1 96 186 ASN A N 1
ATOM 1494 C CA . ASN A 1 186 ? 5.289 -41.969 -20.344 1 96 186 ASN A CA 1
ATOM 1495 C C . ASN A 1 186 ? 5.578 -41.688 -18.875 1 96 186 ASN A C 1
ATOM 1497 O O . ASN A 1 186 ? 5.891 -42.625 -18.125 1 96 186 ASN A O 1
ATOM 1501 N N . SER A 1 187 ? 5.438 -40.469 -18.469 1 93.25 187 SER A N 1
ATOM 1502 C CA . SER A 1 187 ? 5.719 -40.125 -17.078 1 93.25 187 SER A CA 1
ATOM 1503 C C . SER A 1 187 ? 4.449 -40.125 -16.234 1 93.25 187 SER A C 1
ATOM 1505 O O . SER A 1 187 ? 4.496 -39.875 -15.031 1 93.25 187 SER A O 1
ATOM 1507 N N . LEU A 1 188 ? 3.381 -40.5 -16.797 1 96.69 188 LEU A N 1
ATOM 1508 C CA . LEU A 1 188 ? 2.111 -40.531 -16.078 1 96.69 188 LEU A CA 1
ATOM 1509 C C . LEU A 1 188 ? 2.137 -41.625 -14.992 1 96.69 188 LEU A C 1
ATOM 1511 O O . LEU A 1 188 ? 2.809 -42.656 -15.148 1 96.69 188 LEU A O 1
ATOM 1515 N N . SER A 1 189 ? 1.432 -41.312 -13.961 1 96.38 189 SER A N 1
ATOM 1516 C CA . SER A 1 189 ? 1.188 -42.375 -12.992 1 96.38 189 SER A CA 1
ATOM 1517 C C . SER A 1 189 ? 0.216 -43.406 -13.539 1 96.38 189 SER A C 1
ATOM 1519 O O . SER A 1 189 ? -0.557 -43.125 -14.453 1 96.38 189 SER A O 1
ATOM 1521 N N . LYS A 1 190 ? 0.281 -44.562 -12.984 1 97.62 190 LYS A N 1
ATOM 1522 C CA . LYS A 1 190 ? -0.642 -45.625 -13.367 1 97.62 190 LYS A CA 1
ATOM 1523 C C . LYS A 1 190 ? -2.092 -45.188 -13.188 1 97.62 190 LYS A C 1
ATOM 1525 O O . LYS A 1 190 ? -2.926 -45.406 -14.07 1 97.62 190 LYS A O 1
ATOM 1530 N N . ASP A 1 191 ? -2.326 -44.531 -12.07 1 97.44 191 ASP A N 1
ATOM 1531 C CA . ASP A 1 191 ? -3.693 -44.125 -11.75 1 97.44 191 ASP A CA 1
ATOM 1532 C C . ASP A 1 191 ? -4.203 -43.094 -12.742 1 97.44 191 ASP A C 1
ATOM 1534 O O . ASP A 1 191 ? -5.352 -43.156 -13.188 1 97.44 191 ASP A O 1
ATOM 1538 N N . THR A 1 192 ? -3.361 -42.156 -13.078 1 96.75 192 THR A N 1
ATOM 1539 C CA . THR A 1 192 ? -3.76 -41.125 -14.031 1 96.75 192 THR A CA 1
ATOM 1540 C C . THR A 1 192 ? -4.027 -41.719 -15.406 1 96.75 192 THR A C 1
ATOM 1542 O O . THR A 1 192 ? -4.996 -41.375 -16.078 1 96.75 192 THR A O 1
ATOM 1545 N N . LEU A 1 193 ? -3.145 -42.594 -15.836 1 97.69 193 LEU A N 1
ATOM 1546 C CA . LEU A 1 193 ? -3.348 -43.281 -17.109 1 97.69 193 LEU A CA 1
ATOM 1547 C C . LEU A 1 193 ? -4.648 -44.062 -17.094 1 97.69 193 LEU A C 1
ATOM 1549 O O . LEU A 1 193 ? -5.422 -44.031 -18.062 1 97.69 193 LEU A O 1
ATOM 1553 N N . MET A 1 194 ? -4.887 -44.75 -16 1 97.94 194 MET A N 1
ATOM 1554 C CA . MET A 1 194 ? -6.113 -45.531 -15.875 1 97.94 194 MET A CA 1
ATOM 1555 C C . MET A 1 194 ? -7.344 -44.656 -16.016 1 97.94 194 MET A C 1
ATOM 1557 O O . MET A 1 194 ? -8.305 -45 -16.703 1 97.94 194 MET A O 1
ATOM 1561 N N . ASP A 1 195 ? -7.277 -43.531 -15.398 1 97.31 195 ASP A N 1
ATOM 1562 C CA . ASP A 1 195 ? -8.391 -42.594 -15.469 1 97.31 195 ASP A CA 1
ATOM 1563 C C . ASP A 1 195 ? -8.625 -42.125 -16.906 1 97.31 195 ASP A C 1
ATOM 1565 O O . ASP A 1 195 ? -9.773 -41.969 -17.328 1 97.31 195 ASP A O 1
ATOM 1569 N N . LEU A 1 196 ? -7.578 -41.844 -17.594 1 97.31 196 LEU A N 1
ATOM 1570 C CA . LEU A 1 196 ? -7.688 -41.406 -18.984 1 97.31 196 LEU A CA 1
ATOM 1571 C C . LEU A 1 196 ? -8.297 -42.469 -19.859 1 97.31 196 LEU A C 1
ATOM 1573 O O . LEU A 1 196 ? -9.312 -42.25 -20.516 1 97.31 196 LEU A O 1
ATOM 1577 N N . VAL A 1 197 ? -7.742 -43.688 -19.844 1 97.12 197 VAL A N 1
ATOM 1578 C CA . VAL A 1 197 ? -8.094 -44.719 -20.797 1 97.12 197 VAL A CA 1
ATOM 1579 C C . VAL A 1 197 ? -9.469 -45.312 -20.453 1 97.12 197 VAL A C 1
ATOM 1581 O O . VAL A 1 197 ? -10.148 -45.844 -21.328 1 97.12 197 VAL A O 1
ATOM 1584 N N . SER A 1 198 ? -9.883 -45.188 -19.156 1 96.69 198 SER A N 1
ATOM 1585 C CA . SER A 1 198 ? -11.164 -45.75 -18.75 1 96.69 198 SER A CA 1
ATOM 1586 C C . SER A 1 198 ? -12.289 -44.719 -18.906 1 96.69 198 SER A C 1
ATOM 1588 O O . SER A 1 198 ? -13.453 -45.031 -18.641 1 96.69 198 SER A O 1
ATOM 1590 N N . SER A 1 199 ? -11.977 -43.531 -19.297 1 96.62 199 SER A N 1
ATOM 1591 C CA . SER A 1 199 ? -12.977 -42.5 -19.359 1 96.62 199 SER A CA 1
ATOM 1592 C C . SER A 1 199 ? -13.922 -42.688 -20.547 1 96.62 199 SER A C 1
ATOM 1594 O O . SER A 1 199 ? -13.477 -42.969 -21.656 1 96.62 199 SER A O 1
ATOM 1596 N N . ASP A 1 200 ? -15.195 -42.438 -20.312 1 94.5 200 ASP A N 1
ATOM 1597 C CA . ASP A 1 200 ? -16.203 -42.531 -21.375 1 94.5 200 ASP A CA 1
ATOM 1598 C C . ASP A 1 200 ? -16.125 -41.344 -22.344 1 94.5 200 ASP A C 1
ATOM 1600 O O . ASP A 1 200 ? -16.641 -41.406 -23.453 1 94.5 200 ASP A O 1
ATOM 1604 N N . GLU A 1 201 ? -15.445 -40.375 -21.922 1 95.75 201 GLU A N 1
ATOM 1605 C CA . GLU A 1 201 ? -15.367 -39.156 -22.719 1 95.75 201 GLU A CA 1
ATOM 1606 C C . GLU A 1 201 ? -14.117 -39.125 -23.594 1 95.75 201 GLU A C 1
ATOM 1608 O O . GLU A 1 201 ? -13.891 -38.188 -24.359 1 95.75 201 GLU A O 1
ATOM 1613 N N . LEU A 1 202 ? -13.32 -40.219 -23.5 1 96.44 202 LEU A N 1
ATOM 1614 C CA . LEU A 1 202 ? -12.094 -40.281 -24.297 1 96.44 202 LEU A CA 1
ATOM 1615 C C . LEU A 1 202 ? -12.414 -40.438 -25.781 1 96.44 202 LEU A C 1
ATOM 1617 O O . LEU A 1 202 ? -13.219 -41.281 -26.172 1 96.44 202 LEU A O 1
ATOM 1621 N N . GLU A 1 203 ? -11.859 -39.469 -26.484 1 94.12 203 GLU A N 1
ATOM 1622 C CA . GLU A 1 203 ? -12.062 -39.531 -27.922 1 94.12 203 GLU A CA 1
ATOM 1623 C C . GLU A 1 203 ? -10.805 -40 -28.641 1 94.12 203 GLU A C 1
ATOM 1625 O O . GLU A 1 203 ? -9.719 -39.438 -28.453 1 94.12 203 GLU A O 1
ATOM 1630 N N . ALA A 1 204 ? -10.898 -41.062 -29.375 1 91.12 204 ALA A N 1
ATOM 1631 C CA . ALA A 1 204 ? -9.844 -41.625 -30.219 1 91.12 204 ALA A CA 1
ATOM 1632 C C . ALA A 1 204 ? -10.414 -42.156 -31.531 1 91.12 204 ALA A C 1
ATOM 1634 O O . ALA A 1 204 ? -11.609 -42.469 -31.625 1 91.12 204 ALA A O 1
ATOM 1635 N N . GLU A 1 205 ? -9.602 -42.156 -32.594 1 89 205 GLU A N 1
ATOM 1636 C CA . GLU A 1 205 ? -10.039 -42.656 -33.906 1 89 205 GLU A CA 1
ATOM 1637 C C . GLU A 1 205 ? -10.562 -44.094 -33.781 1 89 205 GLU A C 1
ATOM 1639 O O . GLU A 1 205 ? -11.602 -44.406 -34.375 1 89 205 GLU A O 1
ATOM 1644 N N . ASP A 1 206 ? -9.859 -44.906 -33.156 1 89.88 206 ASP A N 1
ATOM 1645 C CA . ASP A 1 206 ? -10.281 -46.281 -32.812 1 89.88 206 ASP A CA 1
ATOM 1646 C C . ASP A 1 206 ? -9.625 -46.75 -31.531 1 89.88 206 ASP A C 1
ATOM 1648 O O . ASP A 1 206 ? -8.734 -46.094 -31 1 89.88 206 ASP A O 1
ATOM 1652 N N . GLU A 1 207 ? -10.172 -47.812 -31.031 1 93.44 207 GLU A N 1
ATOM 1653 C CA . GLU A 1 207 ? -9.75 -48.312 -29.734 1 93.44 207 GLU A CA 1
ATOM 1654 C C . GLU A 1 207 ? -8.305 -48.781 -29.766 1 93.44 207 GLU A C 1
ATOM 1656 O O . GLU A 1 207 ? -7.676 -48.938 -28.719 1 93.44 207 GLU A O 1
ATOM 1661 N N . ARG A 1 208 ? -7.809 -49.031 -31 1 93 208 ARG A N 1
ATOM 1662 C CA . ARG A 1 208 ? -6.422 -49.438 -31.156 1 93 208 ARG A CA 1
ATOM 1663 C C . ARG A 1 208 ? -5.469 -48.406 -30.562 1 93 208 ARG A C 1
ATOM 1665 O O . ARG A 1 208 ? -4.441 -48.75 -29.984 1 93 208 ARG A O 1
ATOM 1672 N N . VAL A 1 209 ? -5.816 -47.125 -30.703 1 94.19 209 VAL A N 1
ATOM 1673 C CA . VAL A 1 209 ? -4.988 -46.031 -30.203 1 94.19 209 VAL A CA 1
ATOM 1674 C C . VAL A 1 209 ? -4.848 -46.125 -28.688 1 94.19 209 VAL A C 1
ATOM 1676 O O . VAL A 1 209 ? -3.752 -45.969 -28.141 1 94.19 209 VAL A O 1
ATOM 1679 N N . VAL A 1 210 ? -5.918 -46.438 -28.016 1 96.31 210 VAL A N 1
ATOM 1680 C CA . VAL A 1 210 ? -5.945 -46.562 -26.562 1 96.31 210 VAL A CA 1
ATOM 1681 C C . VAL A 1 210 ? -5.129 -47.781 -26.125 1 96.31 210 VAL A C 1
ATOM 1683 O O . VAL A 1 210 ? -4.301 -47.688 -25.219 1 96.31 210 VAL A O 1
ATOM 1686 N N . PHE A 1 211 ? -5.371 -48.844 -26.828 1 95.12 211 PHE A N 1
ATOM 1687 C CA . PHE A 1 211 ? -4.664 -50.094 -26.547 1 95.12 211 PHE A CA 1
ATOM 1688 C C . PHE A 1 211 ? -3.158 -49.906 -26.688 1 95.12 211 PHE A C 1
ATOM 1690 O O . PHE A 1 211 ? -2.396 -50.281 -25.797 1 95.12 211 PHE A O 1
ATOM 1697 N N . GLU A 1 212 ? -2.805 -49.312 -27.75 1 93.75 212 GLU A N 1
ATOM 1698 C CA . GLU A 1 212 ? -1.39 -49.094 -28.031 1 93.75 212 GLU A CA 1
ATOM 1699 C C . GLU A 1 212 ? -0.776 -48.125 -27.016 1 93.75 212 GLU A C 1
ATOM 1701 O O . GLU A 1 212 ? 0.401 -48.25 -26.672 1 93.75 212 GLU A O 1
ATOM 1706 N N . ALA A 1 213 ? -1.506 -47.188 -26.578 1 96.56 213 ALA A N 1
ATOM 1707 C CA . ALA A 1 213 ? -1.038 -46.219 -25.578 1 96.56 213 ALA A CA 1
ATOM 1708 C C . ALA A 1 213 ? -0.692 -46.938 -24.266 1 96.56 213 ALA A C 1
ATOM 1710 O O . ALA A 1 213 ? 0.331 -46.625 -23.641 1 96.56 213 ALA A O 1
ATOM 1711 N N . VAL A 1 214 ? -1.533 -47.844 -23.875 1 96.69 214 VAL A N 1
ATOM 1712 C CA . VAL A 1 214 ? -1.299 -48.625 -22.656 1 96.69 214 VAL A CA 1
ATOM 1713 C C . VAL A 1 214 ? -0.017 -49.438 -22.797 1 96.69 214 VAL A C 1
ATOM 1715 O O . VAL A 1 214 ? 0.832 -49.438 -21.906 1 96.69 214 VAL A O 1
ATOM 1718 N N . LEU A 1 215 ? 0.122 -50.062 -23.938 1 94.81 215 LEU A N 1
ATOM 1719 C CA . LEU A 1 215 ? 1.313 -50.875 -24.172 1 94.81 215 LEU A CA 1
ATOM 1720 C C . LEU A 1 215 ? 2.566 -50 -24.188 1 94.81 215 LEU A C 1
ATOM 1722 O O . LEU A 1 215 ? 3.605 -50.375 -23.656 1 94.81 215 LEU A O 1
ATOM 1726 N N . GLN A 1 216 ? 2.426 -48.875 -24.844 1 95.5 216 GLN A N 1
ATOM 1727 C CA . GLN A 1 216 ? 3.529 -47.906 -24.891 1 95.5 216 GLN A CA 1
ATOM 1728 C C . GLN A 1 216 ? 3.984 -47.531 -23.484 1 95.5 216 GLN A C 1
ATOM 1730 O O . GLN A 1 216 ? 5.184 -47.531 -23.188 1 95.5 216 GLN A O 1
ATOM 1735 N N . TRP A 1 217 ? 3.061 -47.188 -22.641 1 97.56 217 TRP A N 1
ATOM 1736 C CA . TRP A 1 217 ? 3.359 -46.812 -21.266 1 97.56 217 TRP A CA 1
ATOM 1737 C C . TRP A 1 217 ? 4.031 -47.938 -20.5 1 97.56 217 TRP A C 1
ATOM 1739 O O . TRP A 1 217 ? 5.027 -47.719 -19.812 1 97.56 217 TRP A O 1
ATOM 1749 N N . VAL A 1 218 ? 3.629 -49.188 -20.609 1 96.5 218 VAL A N 1
ATOM 1750 C CA . VAL A 1 218 ? 4.168 -50.344 -19.922 1 96.5 218 VAL A CA 1
ATOM 1751 C C . VAL A 1 218 ? 5.578 -50.656 -20.422 1 96.5 218 VAL A C 1
ATOM 1753 O O . VAL A 1 218 ? 6.484 -50.938 -19.641 1 96.5 218 VAL A O 1
ATOM 1756 N N . ARG A 1 219 ? 5.738 -50.531 -21.719 1 94.75 219 ARG A N 1
ATOM 1757 C CA . ARG A 1 219 ? 7.016 -50.875 -22.328 1 94.75 219 ARG A CA 1
ATOM 1758 C C . ARG A 1 219 ? 8.094 -49.875 -21.938 1 94.75 219 ARG A C 1
ATOM 1760 O O . ARG A 1 219 ? 9.289 -50.188 -21.953 1 94.75 219 ARG A O 1
ATOM 1767 N N . HIS A 1 220 ? 7.707 -48.656 -21.656 1 95.94 220 HIS A N 1
ATOM 1768 C CA . HIS A 1 220 ? 8.664 -47.625 -21.281 1 95.94 220 HIS A CA 1
ATOM 1769 C C . HIS A 1 220 ? 9.438 -48.031 -20.031 1 95.94 220 HIS A C 1
ATOM 1771 O O . HIS A 1 220 ? 10.609 -47.688 -19.891 1 95.94 220 HIS A O 1
ATOM 1777 N N . ASP A 1 221 ? 8.797 -48.75 -19.141 1 95.81 221 ASP A N 1
ATOM 1778 C CA . ASP A 1 221 ? 9.438 -49.344 -17.969 1 95.81 221 ASP A CA 1
ATOM 1779 C C . ASP A 1 221 ? 8.875 -50.719 -17.656 1 95.81 221 ASP A C 1
ATOM 1781 O O . ASP A 1 221 ? 8.234 -50.906 -16.625 1 95.81 221 ASP A O 1
ATOM 1785 N N . LEU A 1 222 ? 9.25 -51.656 -18.453 1 94.31 222 LEU A N 1
ATOM 1786 C CA . LEU A 1 222 ? 8.656 -52.969 -18.469 1 94.31 222 LEU A CA 1
ATOM 1787 C C . LEU A 1 222 ? 8.867 -53.688 -17.125 1 94.31 222 LEU A C 1
ATOM 1789 O O . LEU A 1 222 ? 7.949 -54.312 -16.609 1 94.31 222 LEU A O 1
ATOM 1793 N N . GLU A 1 223 ? 9.977 -53.562 -16.594 1 94.56 223 GLU A N 1
ATOM 1794 C CA . GLU A 1 223 ? 10.312 -54.281 -15.367 1 94.56 223 GLU A CA 1
ATOM 1795 C C . GLU A 1 223 ? 9.375 -53.875 -14.227 1 94.56 223 GLU A C 1
ATOM 1797 O O . GLU A 1 223 ? 8.898 -54.75 -13.484 1 94.56 223 GLU A O 1
ATOM 1802 N N . GLN A 1 224 ? 9.078 -52.625 -14.156 1 95.81 224 GLN A N 1
ATOM 1803 C CA . GLN A 1 224 ? 8.312 -52.125 -13.016 1 95.81 224 GLN A CA 1
ATOM 1804 C C . GLN A 1 224 ? 6.82 -52.062 -13.344 1 95.81 224 GLN A C 1
ATOM 1806 O O . GLN A 1 224 ? 5.977 -52.125 -12.453 1 95.81 224 GLN A O 1
ATOM 1811 N N . ARG A 1 225 ? 6.457 -52 -14.664 1 97.06 225 ARG A N 1
ATOM 1812 C CA . ARG A 1 225 ? 5.086 -51.625 -14.992 1 97.06 225 ARG A CA 1
ATOM 1813 C C . ARG A 1 225 ? 4.32 -52.812 -15.57 1 97.06 225 ARG A C 1
ATOM 1815 O O . ARG A 1 225 ? 3.096 -52.781 -15.688 1 97.06 225 ARG A O 1
ATOM 1822 N N . LYS A 1 226 ? 4.973 -53.875 -15.922 1 94.88 226 LYS A N 1
ATOM 1823 C CA . LYS A 1 226 ? 4.324 -55.062 -16.516 1 94.88 226 LYS A CA 1
ATOM 1824 C C . LYS A 1 226 ? 3.213 -55.594 -15.617 1 94.88 226 LYS A C 1
ATOM 1826 O O . LYS A 1 226 ? 2.191 -56.062 -16.109 1 94.88 226 LYS A O 1
ATOM 1831 N N . ALA A 1 227 ? 3.486 -55.469 -14.305 1 94.88 227 ALA A N 1
ATOM 1832 C CA . ALA A 1 227 ? 2.52 -55.969 -13.336 1 94.88 227 ALA A CA 1
ATOM 1833 C C . ALA A 1 227 ? 1.209 -55.188 -13.406 1 94.88 227 ALA A C 1
ATOM 1835 O O . ALA A 1 227 ? 0.16 -55.688 -12.992 1 94.88 227 ALA A O 1
ATOM 1836 N N . HIS A 1 228 ? 1.197 -54.031 -13.953 1 96.81 228 HIS A N 1
ATOM 1837 C CA . HIS A 1 228 ? 0.021 -53.156 -13.984 1 96.81 228 HIS A CA 1
ATOM 1838 C C . HIS A 1 228 ? -0.787 -53.375 -15.258 1 96.81 228 HIS A C 1
ATOM 1840 O O . HIS A 1 228 ? -1.894 -52.844 -15.391 1 96.81 228 HIS A O 1
ATOM 1846 N N . LEU A 1 229 ? -0.315 -54.125 -16.25 1 96.31 229 LEU A N 1
ATOM 1847 C CA . LEU A 1 229 ? -0.901 -54.25 -17.578 1 96.31 229 LEU A CA 1
ATOM 1848 C C . LEU A 1 229 ? -2.322 -54.812 -17.5 1 96.31 229 LEU A C 1
ATOM 1850 O O . LEU A 1 229 ? -3.246 -54.25 -18.078 1 96.31 229 LEU A O 1
ATOM 1854 N N . PRO A 1 230 ? -2.557 -55.906 -16.703 1 95.12 230 PRO A N 1
ATOM 1855 C CA . PRO A 1 230 ? -3.924 -56.406 -16.656 1 95.12 230 PRO A CA 1
ATOM 1856 C C . PRO A 1 230 ? -4.934 -55.375 -16.156 1 95.12 230 PRO A C 1
ATOM 1858 O O . PRO A 1 230 ? -6.031 -55.281 -16.703 1 95.12 230 PRO A O 1
ATOM 1861 N N . GLU A 1 231 ? -4.574 -54.719 -15.156 1 96.5 231 GLU A N 1
ATOM 1862 C CA . GLU A 1 231 ? -5.469 -53.688 -14.609 1 96.5 231 GLU A CA 1
ATOM 1863 C C . GLU A 1 231 ? -5.734 -52.594 -15.633 1 96.5 231 GLU A C 1
ATOM 1865 O O . GLU A 1 231 ? -6.875 -52.156 -15.789 1 96.5 231 GLU A O 1
ATOM 1870 N N . LEU A 1 232 ? -4.727 -52.125 -16.344 1 97.5 232 LEU A N 1
ATOM 1871 C CA . LEU A 1 232 ? -4.855 -51.062 -17.344 1 97.5 232 LEU A CA 1
ATOM 1872 C C . LEU A 1 232 ? -5.711 -51.5 -18.516 1 97.5 232 LEU A C 1
ATOM 1874 O O . LEU A 1 232 ? -6.504 -50.719 -19.047 1 97.5 232 LEU A O 1
ATOM 1878 N N . LEU A 1 233 ? -5.598 -52.719 -18.875 1 95.31 233 LEU A N 1
ATOM 1879 C CA . LEU A 1 233 ? -6.34 -53.281 -20.016 1 95.31 233 LEU A CA 1
ATOM 1880 C C . LEU A 1 233 ? -7.836 -53.312 -19.719 1 95.31 233 LEU A C 1
ATOM 1882 O O . LEU A 1 233 ? -8.656 -53.312 -20.641 1 95.31 233 LEU A O 1
ATOM 1886 N N . ARG A 1 234 ? -8.141 -53.406 -18.453 1 94.69 234 ARG A N 1
ATOM 1887 C CA . ARG A 1 234 ? -9.547 -53.375 -18.062 1 94.69 234 ARG A CA 1
ATOM 1888 C C . ARG A 1 234 ? -10.188 -52.031 -18.453 1 94.69 234 ARG A C 1
ATOM 1890 O O . ARG A 1 234 ? -11.406 -51.969 -18.625 1 94.69 234 ARG A O 1
ATOM 1897 N N . GLY A 1 235 ? -9.367 -51.031 -18.578 1 95.25 235 GLY A N 1
ATOM 1898 C CA . GLY A 1 235 ? -9.875 -49.719 -18.969 1 95.25 235 GLY A CA 1
ATOM 1899 C C . GLY A 1 235 ? -10.008 -49.562 -20.469 1 95.25 235 GLY A C 1
ATOM 1900 O O . GLY A 1 235 ? -10.602 -48.594 -20.953 1 95.25 235 GLY A O 1
ATOM 1901 N N . VAL A 1 236 ? -9.5 -50.469 -21.203 1 95 236 VAL A N 1
ATOM 1902 C CA . VAL A 1 236 ? -9.586 -50.5 -22.656 1 95 236 VAL A CA 1
ATOM 1903 C C . VAL A 1 236 ? -10.812 -51.281 -23.094 1 95 236 VAL A C 1
ATOM 1905 O O . VAL A 1 236 ? -11.055 -52.375 -22.594 1 95 236 VAL A O 1
ATOM 1908 N N . ARG A 1 237 ? -11.57 -50.719 -23.984 1 92.06 237 ARG A N 1
ATOM 1909 C CA . ARG A 1 237 ? -12.703 -51.469 -24.531 1 92.06 237 ARG A CA 1
ATOM 1910 C C . ARG A 1 237 ? -12.25 -52.469 -25.594 1 92.06 237 ARG A C 1
ATOM 1912 O O . ARG A 1 237 ? -12.422 -52.219 -26.781 1 92.06 237 ARG A O 1
ATOM 1919 N N . LEU A 1 238 ? -11.836 -53.562 -25.156 1 90 238 LEU A N 1
ATOM 1920 C CA . LEU A 1 238 ? -11.188 -54.562 -25.984 1 90 238 LEU A CA 1
ATOM 1921 C C . LEU A 1 238 ? -12.148 -55.125 -27.047 1 90 238 LEU A C 1
ATOM 1923 O O . LEU A 1 238 ? -11.719 -55.5 -28.141 1 90 238 LEU A O 1
ATOM 1927 N N . ALA A 1 239 ? -13.422 -55.031 -26.656 1 86.12 239 ALA A N 1
ATOM 1928 C CA . ALA A 1 239 ? -14.445 -55.5 -27.578 1 86.12 239 ALA A CA 1
ATOM 1929 C C . ALA A 1 239 ? -14.5 -54.656 -28.844 1 86.12 239 ALA A C 1
ATOM 1931 O O . ALA A 1 239 ? -14.977 -55.125 -29.891 1 86.12 239 ALA A O 1
ATOM 1932 N N . LEU A 1 240 ? -14.008 -53.5 -28.75 1 88.56 240 LEU A N 1
ATOM 1933 C CA . LEU A 1 240 ? -14.07 -52.594 -29.875 1 88.56 240 LEU A CA 1
ATOM 1934 C C . LEU A 1 240 ? -12.773 -52.594 -30.672 1 88.56 240 LEU A C 1
ATOM 1936 O O . LEU A 1 240 ? -12.648 -51.906 -31.688 1 88.56 240 LEU A O 1
ATOM 1940 N N . LEU A 1 241 ? -11.867 -53.406 -30.281 1 89.38 241 LEU A N 1
ATOM 1941 C CA . LEU A 1 241 ? -10.602 -53.531 -30.984 1 89.38 241 LEU A CA 1
ATOM 1942 C C . LEU A 1 241 ? -10.773 -54.344 -32.281 1 89.38 241 LEU A C 1
ATOM 1944 O O . LEU A 1 241 ? -11.445 -55.375 -32.281 1 89.38 241 LEU A O 1
ATOM 1948 N N . PRO A 1 242 ? -10.172 -53.812 -33.25 1 83.44 242 PRO A N 1
ATOM 1949 C CA . PRO A 1 242 ? -10.18 -54.656 -34.469 1 83.44 242 PRO A CA 1
ATOM 1950 C C . PRO A 1 242 ? -9.484 -56 -34.25 1 83.44 242 PRO A C 1
ATOM 1952 O O . PRO A 1 242 ? -8.469 -56.062 -33.562 1 83.44 242 PRO A O 1
ATOM 1955 N N . SER A 1 243 ? -10.008 -57.062 -34.812 1 77.44 243 SER A N 1
ATOM 1956 C CA . SER A 1 243 ? -9.547 -58.406 -34.594 1 77.44 243 SER A CA 1
ATOM 1957 C C . SER A 1 243 ? -8.094 -58.594 -35.031 1 77.44 243 SER A C 1
ATOM 1959 O O . SER A 1 243 ? -7.32 -59.281 -34.375 1 77.44 243 SER A O 1
ATOM 1961 N N . ASP A 1 244 ? -7.816 -57.875 -36.062 1 85.19 244 ASP A N 1
ATOM 1962 C CA . ASP A 1 244 ? -6.457 -58.031 -36.562 1 85.19 244 ASP A CA 1
ATOM 1963 C C . ASP A 1 244 ? -5.445 -57.375 -35.625 1 85.19 244 ASP A C 1
ATOM 1965 O O . ASP A 1 244 ? -4.301 -57.812 -35.531 1 85.19 244 ASP A O 1
ATOM 1969 N N . CYS A 1 245 ? -5.91 -56.438 -34.938 1 85.75 245 CYS A N 1
ATOM 1970 C CA . CYS A 1 245 ? -5.02 -55.688 -34.031 1 85.75 245 CYS A CA 1
ATOM 1971 C C . CYS A 1 245 ? -4.574 -56.531 -32.875 1 85.75 245 CYS A C 1
ATOM 1973 O O . CYS A 1 245 ? -3.381 -56.594 -32.562 1 85.75 245 CYS A O 1
ATOM 1975 N N . LEU A 1 246 ? -5.5 -57.125 -32.219 1 83.62 246 LEU A N 1
ATOM 1976 C CA . LEU A 1 246 ? -5.203 -57.938 -31.047 1 83.62 246 LEU A CA 1
ATOM 1977 C C . LEU A 1 246 ? -4.355 -59.156 -31.422 1 83.62 246 LEU A C 1
ATOM 1979 O O . LEU A 1 246 ? -3.4 -59.5 -30.703 1 83.62 246 LEU A O 1
ATOM 1983 N N . LYS A 1 247 ? -4.699 -59.75 -32.562 1 84.12 247 LYS A N 1
ATOM 1984 C CA . LYS A 1 247 ? -3.945 -60.906 -33.031 1 84.12 247 LYS A CA 1
ATOM 1985 C C . LYS A 1 247 ? -2.496 -60.531 -33.312 1 84.12 247 LYS A C 1
ATOM 1987 O O . LYS A 1 247 ? -1.574 -61.25 -32.938 1 84.12 247 LYS A O 1
ATOM 1992 N N . GLU A 1 248 ? -2.393 -59.469 -33.938 1 85.94 248 GLU A N 1
ATOM 1993 C CA . GLU A 1 248 ? -1.053 -59 -34.281 1 85.94 248 GLU A CA 1
ATOM 1994 C C . GLU A 1 248 ? -0.245 -58.688 -33.031 1 85.94 248 GLU A C 1
ATOM 1996 O O . GLU A 1 248 ? 0.945 -59 -32.938 1 85.94 248 GLU A O 1
ATOM 200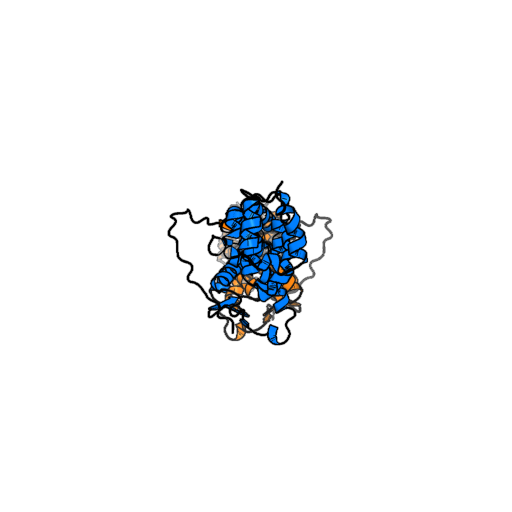1 N N . ALA A 1 249 ? -0.881 -58.125 -32.062 1 85.12 249 ALA A N 1
ATOM 2002 C CA . ALA A 1 249 ? -0.209 -57.75 -30.812 1 85.12 249 ALA A CA 1
ATOM 2003 C C . ALA A 1 249 ? 0.215 -59 -30.031 1 85.12 249 ALA A C 1
ATOM 2005 O O . ALA A 1 249 ? 1.322 -59.062 -29.484 1 85.12 249 ALA A O 1
ATOM 2006 N N . VAL A 1 250 ? -0.602 -59.969 -29.984 1 83.12 250 VAL A N 1
ATOM 2007 C CA . VAL A 1 250 ? -0.332 -61.219 -29.25 1 83.12 250 VAL A CA 1
ATOM 2008 C C . VAL A 1 250 ? 0.797 -61.969 -29.938 1 83.12 250 VAL A C 1
ATOM 2010 O O . VAL A 1 250 ? 1.645 -62.562 -29.266 1 83.12 250 VAL A O 1
ATOM 2013 N N . SER A 1 251 ? 0.779 -61.875 -31.203 1 83.94 251 SER A N 1
ATOM 2014 C CA . SER A 1 251 ? 1.802 -62.594 -31.953 1 83.94 251 SER A CA 1
ATOM 2015 C C . SER A 1 251 ? 3.168 -61.938 -31.797 1 83.94 251 SER A C 1
ATOM 2017 O O . SER A 1 251 ? 4.195 -62.625 -31.828 1 83.94 251 SER A O 1
ATOM 2019 N N . GLY A 1 252 ? 3.168 -60.75 -31.594 1 80.62 252 GLY A N 1
ATOM 2020 C CA . GLY A 1 252 ? 4.422 -60.031 -31.609 1 80.62 252 GLY A CA 1
ATOM 2021 C C . GLY A 1 252 ? 4.887 -59.625 -30.219 1 80.62 252 GLY A C 1
ATOM 2022 O O . GLY A 1 252 ? 6.035 -59.219 -30.031 1 80.62 252 GLY A O 1
ATOM 2023 N N . ASP A 1 253 ? 3.998 -59.719 -29.281 1 77 253 ASP A N 1
ATOM 2024 C CA . ASP A 1 253 ? 4.352 -59.156 -27.984 1 77 253 ASP A CA 1
ATOM 2025 C C . ASP A 1 253 ? 4.16 -60.188 -26.875 1 77 253 ASP A C 1
ATOM 2027 O O . ASP A 1 253 ? 3.029 -60.438 -26.453 1 77 253 ASP A O 1
ATOM 2031 N N . ALA A 1 254 ? 5.219 -60.656 -26.453 1 79.88 254 ALA A N 1
ATOM 2032 C CA . ALA A 1 254 ? 5.211 -61.656 -25.406 1 79.88 254 ALA A CA 1
ATOM 2033 C C . ALA A 1 254 ? 4.605 -61.125 -24.125 1 79.88 254 ALA A C 1
ATOM 2035 O O . ALA A 1 254 ? 4.141 -61.875 -23.266 1 79.88 254 ALA A O 1
ATOM 2036 N N . LEU A 1 255 ? 4.551 -59.844 -24.141 1 87.12 255 LEU A N 1
ATOM 2037 C CA . LEU A 1 255 ? 4.062 -59.188 -22.938 1 87.12 255 LEU A CA 1
ATOM 2038 C C . LEU A 1 255 ? 2.609 -59.531 -22.672 1 87.12 255 LEU A C 1
ATOM 2040 O O . LEU A 1 255 ? 2.219 -59.719 -21.516 1 87.12 255 LEU A O 1
ATOM 2044 N N . LEU A 1 256 ? 1.871 -59.75 -23.672 1 88.12 256 LEU A N 1
ATOM 2045 C CA . LEU A 1 256 ? 0.439 -60 -23.562 1 88.12 256 LEU A CA 1
ATOM 2046 C C . LEU A 1 256 ? 0.17 -61.438 -23.156 1 88.12 256 LEU A C 1
ATOM 2048 O O . LEU A 1 256 ? -0.891 -61.75 -22.609 1 88.12 256 LEU A O 1
ATOM 2052 N N . MET A 1 257 ? 1.172 -62.219 -23.391 1 84.75 257 MET A N 1
ATOM 2053 C CA . MET A 1 257 ? 0.981 -63.625 -23.125 1 84.75 257 MET A CA 1
ATOM 2054 C C . MET A 1 257 ? 1.683 -64.062 -21.828 1 84.75 257 MET A C 1
ATOM 2056 O O . MET A 1 257 ? 1.465 -65.125 -21.328 1 84.75 257 MET A O 1
ATOM 2060 N N . ALA A 1 258 ? 2.381 -63.219 -21.328 1 84.62 258 ALA A N 1
ATOM 2061 C CA . ALA A 1 258 ? 3.217 -63.562 -20.172 1 84.62 258 ALA A CA 1
ATOM 2062 C C . ALA A 1 258 ? 2.377 -63.688 -18.906 1 84.62 258 ALA A C 1
ATOM 2064 O O . ALA A 1 258 ? 2.627 -64.562 -18.078 1 84.62 258 ALA A O 1
ATOM 2065 N N . ASP A 1 259 ? 1.443 -62.938 -18.781 1 88.31 259 ASP A N 1
ATOM 2066 C CA . ASP A 1 259 ? 0.616 -62.906 -17.578 1 88.31 259 ASP A CA 1
ATOM 2067 C C . ASP A 1 259 ? -0.744 -63.531 -17.828 1 88.31 259 ASP A C 1
ATOM 2069 O O . ASP A 1 259 ? -1.432 -63.188 -18.797 1 88.31 259 ASP A O 1
ATOM 2073 N N . GLU A 1 260 ? -1.146 -64.375 -16.875 1 89.38 260 GLU A N 1
ATOM 2074 C CA . GLU A 1 260 ? -2.396 -65.062 -17.047 1 89.38 260 GLU A CA 1
ATOM 2075 C C . GLU A 1 260 ? -3.598 -64.125 -17.016 1 89.38 260 GLU A C 1
ATOM 2077 O O . GLU A 1 260 ? -4.559 -64.375 -17.766 1 89.38 260 GLU A O 1
ATOM 2082 N N . ARG A 1 261 ? -3.596 -63.281 -16.219 1 87.75 261 ARG A N 1
ATOM 2083 C CA . ARG A 1 261 ? -4.703 -62.344 -16.094 1 87.75 261 ARG A CA 1
ATOM 2084 C C . ARG A 1 261 ? -4.91 -61.594 -17.406 1 87.75 261 ARG A C 1
ATOM 2086 O O . ARG A 1 261 ? -6.051 -61.344 -17.812 1 87.75 261 ARG A O 1
ATOM 2093 N N . THR A 1 262 ? -3.785 -61.25 -17.953 1 89.88 262 THR A N 1
ATOM 2094 C CA . THR A 1 262 ? -3.83 -60.562 -19.219 1 89.88 262 THR A CA 1
ATOM 2095 C C . THR A 1 262 ? -4.379 -61.469 -20.328 1 89.88 262 THR A C 1
ATOM 2097 O O . THR A 1 262 ? -5.227 -61.031 -21.109 1 89.88 262 THR A O 1
ATOM 2100 N N . ARG A 1 263 ? -3.904 -62.625 -20.297 1 88.25 263 ARG A N 1
ATOM 2101 C CA . ARG A 1 263 ? -4.348 -63.594 -21.297 1 88.25 263 ARG A CA 1
ATOM 2102 C C . ARG A 1 263 ? -5.859 -63.781 -21.234 1 88.25 263 ARG A C 1
ATOM 2104 O O . ARG A 1 263 ? -6.527 -63.812 -22.266 1 88.25 263 ARG A O 1
ATOM 2111 N N . LEU A 1 264 ? -6.348 -63.875 -20.109 1 88.94 264 LEU A N 1
ATOM 2112 C CA . LEU A 1 264 ? -7.773 -64.125 -19.906 1 88.94 264 LEU A CA 1
ATOM 2113 C C . LEU A 1 264 ? -8.586 -62.906 -20.422 1 88.94 264 LEU A C 1
ATOM 2115 O O . LEU A 1 264 ? -9.688 -63.094 -20.938 1 88.94 264 LEU A O 1
ATOM 2119 N N . LEU A 1 265 ? -8.07 -61.812 -20.344 1 89.25 265 LEU A N 1
ATOM 2120 C CA . LEU A 1 265 ? -8.766 -60.594 -20.766 1 89.25 265 LEU A CA 1
ATOM 2121 C C . LEU A 1 265 ? -8.797 -60.469 -22.281 1 89.25 265 LEU A C 1
ATOM 2123 O O . LEU A 1 265 ? -9.789 -60 -22.859 1 89.25 265 LEU A O 1
ATOM 2127 N N . ILE A 1 266 ? -7.77 -60.969 -22.859 1 87.62 266 ILE A N 1
ATOM 2128 C CA . ILE A 1 266 ? -7.66 -60.719 -24.297 1 87.62 266 ILE A CA 1
ATOM 2129 C C . ILE A 1 266 ? -8.219 -61.906 -25.062 1 87.62 266 ILE A C 1
ATOM 2131 O O . ILE A 1 266 ? -8.516 -61.812 -26.266 1 87.62 266 ILE A O 1
ATOM 2135 N N . GLN A 1 267 ? -8.336 -63.031 -24.469 1 83 267 GLN A N 1
ATOM 2136 C CA . GLN A 1 267 ? -8.719 -64.25 -25.109 1 83 267 GLN A CA 1
ATOM 2137 C C . GLN A 1 267 ? -10.031 -64.125 -25.875 1 83 267 GLN A C 1
ATOM 2139 O O . GLN A 1 267 ? -10.148 -64.562 -27.016 1 83 267 GLN A O 1
ATOM 2144 N N . PRO A 1 268 ? -11 -63.562 -25.203 1 81.56 268 PRO A N 1
ATOM 2145 C CA . PRO A 1 268 ? -12.273 -63.406 -25.922 1 81.56 268 PRO A CA 1
ATOM 2146 C C . PRO A 1 268 ? -12.141 -62.656 -27.234 1 81.56 268 PRO A C 1
ATOM 2148 O O . PRO A 1 268 ? -12.883 -62.906 -28.188 1 81.56 268 PRO A O 1
ATOM 2151 N N . GLY A 1 269 ? -11.266 -61.719 -27.266 1 78.12 269 GLY A N 1
ATOM 2152 C CA . GLY A 1 269 ? -11.078 -60.906 -28.453 1 78.12 269 GLY A CA 1
ATOM 2153 C C . GLY A 1 269 ? -10.297 -61.625 -29.547 1 78.12 269 GLY A C 1
ATOM 2154 O O . GLY A 1 269 ? -10.312 -61.188 -30.703 1 78.12 269 GLY A O 1
ATOM 2155 N N . LEU A 1 270 ? -9.617 -62.625 -29.125 1 76.94 270 LEU A N 1
ATOM 2156 C CA . LEU A 1 270 ? -8.836 -63.406 -30.078 1 76.94 270 LEU A CA 1
ATOM 2157 C C . LEU A 1 270 ? -9.719 -64.438 -30.812 1 76.94 270 LEU A C 1
ATOM 2159 O O . LEU A 1 270 ? -9.375 -64.875 -31.906 1 76.94 270 LEU A O 1
ATOM 2163 N N . ARG A 1 271 ? -10.82 -64.875 -30.125 1 69 271 ARG A N 1
ATOM 2164 C CA . ARG A 1 271 ? -11.648 -65.875 -30.703 1 69 271 ARG A CA 1
ATOM 2165 C C . ARG A 1 271 ? -12.562 -65.312 -31.781 1 69 271 ARG A C 1
ATOM 2167 O O . ARG A 1 271 ? -13.219 -64.312 -31.594 1 69 271 ARG A O 1
ATOM 2174 N N . GLY A 1 272 ? -12.094 -64.5 -32.719 1 53.94 272 GLY A N 1
ATOM 2175 C CA . GLY A 1 272 ? -12.883 -64.062 -33.875 1 53.94 272 GLY A CA 1
ATOM 2176 C C . GLY A 1 272 ? -14.312 -64.562 -33.844 1 53.94 272 GLY A C 1
ATOM 2177 O O . GLY A 1 272 ? -14.633 -65.5 -33.094 1 53.94 272 GLY A O 1
ATOM 2178 N N . PRO A 1 273 ? -15.43 -63.719 -34.438 1 47.09 273 PRO A N 1
ATOM 2179 C CA . PRO A 1 273 ? -16.594 -64.562 -34.781 1 47.09 273 PRO A CA 1
ATOM 2180 C C . PRO A 1 273 ? -16.219 -65.812 -35.562 1 47.09 273 PRO A C 1
ATOM 2182 O O . PRO A 1 273 ? -15.141 -65.875 -36.156 1 47.09 273 PRO A O 1
ATOM 2185 N N . MET B 1 1 ? 22.719 -38.406 -8.289 1 23.3 1 MET B N 1
ATOM 2186 C CA . MET B 1 1 ? 23.359 -37.188 -8.82 1 23.3 1 MET B CA 1
ATOM 2187 C C . MET B 1 1 ? 22.672 -36.75 -10.102 1 23.3 1 MET B C 1
ATOM 2189 O O . MET B 1 1 ? 23.219 -36.906 -11.195 1 23.3 1 MET B O 1
ATOM 2193 N N . SER B 1 2 ? 21.312 -36.969 -10.25 1 23.91 2 SER B N 1
ATOM 2194 C CA . SER B 1 2 ? 20.562 -37 -11.5 1 23.91 2 SER B CA 1
ATOM 2195 C C . SER B 1 2 ? 20.562 -35.625 -12.18 1 23.91 2 SER B C 1
ATOM 2197 O O . SER B 1 2 ? 20.266 -34.625 -11.555 1 23.91 2 SER B O 1
ATOM 2199 N N . VAL B 1 3 ? 21.5 -35.469 -13.195 1 27.97 3 VAL B N 1
ATOM 2200 C CA . VAL B 1 3 ? 21.906 -34.406 -14.094 1 27.97 3 VAL B CA 1
ATOM 2201 C C . VAL B 1 3 ? 20.672 -33.75 -14.719 1 27.97 3 VAL B C 1
ATOM 2203 O O . VAL B 1 3 ? 19.812 -34.469 -15.266 1 27.97 3 VAL B O 1
ATOM 2206 N N . SER B 1 4 ? 20.281 -32.656 -14.234 1 25.86 4 SER B N 1
ATOM 2207 C CA . SER B 1 4 ? 19.266 -31.672 -14.625 1 25.86 4 SER B CA 1
ATOM 2208 C C . SER B 1 4 ? 19.469 -31.219 -16.062 1 25.86 4 SER B C 1
ATOM 2210 O O . SER B 1 4 ? 20.453 -30.547 -16.375 1 25.86 4 SER B O 1
ATOM 2212 N N . VAL B 1 5 ? 19.156 -32.125 -17.062 1 28.95 5 VAL B N 1
ATOM 2213 C CA . VAL B 1 5 ? 19.266 -31.859 -18.484 1 28.95 5 VAL B CA 1
ATOM 2214 C C . VAL B 1 5 ? 18.531 -30.562 -18.844 1 28.95 5 VAL B C 1
ATOM 2216 O O . VAL B 1 5 ? 17.312 -30.5 -18.734 1 28.95 5 VAL B O 1
ATOM 2219 N N . HIS B 1 6 ? 19.109 -29.438 -18.5 1 26.36 6 HIS B N 1
ATOM 2220 C CA . HIS B 1 6 ? 18.641 -28.141 -18.984 1 26.36 6 HIS B CA 1
ATOM 2221 C C . HIS B 1 6 ? 18.547 -28.125 -20.516 1 26.36 6 HIS B C 1
ATOM 2223 O O . HIS B 1 6 ? 19.547 -28 -21.203 1 26.36 6 HIS B O 1
ATOM 2229 N N . GLU B 1 7 ? 17.875 -29.062 -21.172 1 25.86 7 GLU B N 1
ATOM 2230 C CA . GLU B 1 7 ? 17.797 -28.984 -22.625 1 25.86 7 GLU B CA 1
ATOM 2231 C C . GLU B 1 7 ? 17.438 -27.562 -23.078 1 25.86 7 GLU B C 1
ATOM 2233 O O . GLU B 1 7 ? 16.625 -26.891 -22.438 1 25.86 7 GLU B O 1
ATOM 2238 N N . THR B 1 8 ? 18.172 -27.016 -23.953 1 29.67 8 THR B N 1
ATOM 2239 C CA . THR B 1 8 ? 18.125 -25.781 -24.734 1 29.67 8 THR B CA 1
ATOM 2240 C C . THR B 1 8 ? 16.812 -25.656 -25.484 1 29.67 8 THR B C 1
ATOM 2242 O O . THR B 1 8 ? 16.5 -26.5 -26.344 1 29.67 8 THR B O 1
ATOM 2245 N N . ARG B 1 9 ? 15.812 -25.203 -24.906 1 30.06 9 ARG B N 1
ATOM 2246 C CA . ARG B 1 9 ? 14.539 -24.953 -25.578 1 30.06 9 ARG B CA 1
ATOM 2247 C C . ARG B 1 9 ? 14.742 -24.109 -26.844 1 30.06 9 ARG B C 1
ATOM 2249 O O . ARG B 1 9 ? 15.391 -23.062 -26.797 1 30.06 9 ARG B O 1
ATOM 2256 N N . LYS B 1 10 ? 14.789 -24.688 -28.031 1 32.47 10 LYS B N 1
ATOM 2257 C CA . LYS B 1 10 ? 14.789 -24.078 -29.359 1 32.47 10 LYS B CA 1
ATOM 2258 C C . LYS B 1 10 ? 13.781 -22.922 -29.438 1 32.47 10 LYS B C 1
ATOM 2260 O O . LYS B 1 10 ? 12.648 -23.047 -28.969 1 32.47 10 LYS B O 1
ATOM 2265 N N . SER B 1 11 ? 14.273 -21.719 -29.781 1 32 11 SER B N 1
ATOM 2266 C CA . SER B 1 11 ? 13.555 -20.484 -30.062 1 32 11 SER B CA 1
ATOM 2267 C C . SER B 1 11 ? 12.695 -20.625 -31.312 1 32 11 SER B C 1
ATOM 2269 O O . SER B 1 11 ? 13.211 -20.703 -32.438 1 32 11 SER B O 1
ATOM 2271 N N . ARG B 1 12 ? 11.812 -21.5 -31.578 1 32 12 ARG B N 1
ATOM 2272 C CA . ARG B 1 12 ? 10.953 -21.422 -32.75 1 32 12 ARG B CA 1
ATOM 2273 C C . ARG B 1 12 ? 10.438 -20 -32.969 1 32 12 ARG B C 1
ATOM 2275 O O . ARG B 1 12 ? 9.945 -19.375 -32.031 1 32 12 ARG B O 1
ATOM 2282 N N . GLY B 1 13 ? 10.883 -19.234 -33.969 1 34.56 13 GLY B N 1
ATOM 2283 C CA . GLY B 1 13 ? 10.531 -17.953 -34.562 1 34.56 13 GLY B CA 1
ATOM 2284 C C . GLY B 1 13 ? 9.062 -17.844 -34.938 1 34.56 13 GLY B C 1
ATOM 2285 O O . GLY B 1 13 ? 8.711 -17.406 -36.031 1 34.56 13 GLY B O 1
ATOM 2286 N N . SER B 1 14 ? 8.109 -18.656 -34.531 1 36.06 14 SER B N 1
ATOM 2287 C CA . SER B 1 14 ? 6.762 -18.312 -34.969 1 36.06 14 SER B CA 1
ATOM 2288 C C . SER B 1 14 ? 6.453 -16.844 -34.719 1 36.06 14 SER B C 1
ATOM 2290 O O . SER B 1 14 ? 6.801 -16.297 -33.656 1 36.06 14 SER B O 1
ATOM 2292 N N . THR B 1 15 ? 6.402 -15.938 -35.688 1 40.69 15 THR B N 1
ATOM 2293 C CA . THR B 1 15 ? 5.812 -14.602 -35.688 1 40.69 15 THR B CA 1
ATOM 2294 C C . THR B 1 15 ? 4.625 -14.547 -34.719 1 40.69 15 THR B C 1
ATOM 2296 O O . THR B 1 15 ? 3.746 -13.695 -34.875 1 40.69 15 THR B O 1
ATOM 2299 N N . GLY B 1 16 ? 4.211 -15.641 -34.094 1 43 16 GLY B N 1
ATOM 2300 C CA . GLY B 1 16 ? 3.016 -15.68 -33.25 1 43 16 GLY B CA 1
ATOM 2301 C C . GLY B 1 16 ? 2.965 -14.57 -32.219 1 43 16 GLY B C 1
ATOM 2302 O O . GLY B 1 16 ? 3.982 -14.242 -31.609 1 43 16 GLY B O 1
ATOM 2303 N N . SER B 1 17 ? 2.1 -13.523 -32.406 1 50.47 17 SER B N 1
ATOM 2304 C CA . SER B 1 17 ? 1.727 -12.5 -31.438 1 50.47 17 SER B CA 1
ATOM 2305 C C . SER B 1 17 ? 1.976 -12.977 -30 1 50.47 17 SER B C 1
ATOM 2307 O O . SER B 1 17 ? 1.39 -13.969 -29.562 1 50.47 17 SER B O 1
ATOM 2309 N N . MET B 1 18 ? 3.156 -12.898 -29.531 1 65.38 18 MET B N 1
ATOM 2310 C CA . MET B 1 18 ? 3.529 -13.273 -28.172 1 65.38 18 MET B CA 1
ATOM 2311 C C . MET B 1 18 ? 2.453 -12.852 -27.172 1 65.38 18 MET B C 1
ATOM 2313 O O . MET B 1 18 ? 2.191 -11.664 -27 1 65.38 18 MET B O 1
ATOM 2317 N N . ASN B 1 19 ? 1.507 -13.734 -26.938 1 84.38 19 ASN B N 1
ATOM 2318 C CA . ASN B 1 19 ? 0.438 -13.5 -25.969 1 84.38 19 ASN B CA 1
ATOM 2319 C C . ASN B 1 19 ? 0.99 -13.07 -24.625 1 84.38 19 ASN B C 1
ATOM 2321 O O . ASN B 1 19 ? 1.693 -13.836 -23.953 1 84.38 19 ASN B O 1
ATOM 2325 N N . ILE B 1 20 ? 1.028 -11.688 -24.547 1 92.62 20 ILE B N 1
ATOM 2326 C CA . ILE B 1 20 ? 1.486 -11.094 -23.297 1 92.62 20 ILE B CA 1
ATOM 2327 C C . ILE B 1 20 ? 0.296 -10.523 -22.531 1 92.62 20 ILE B C 1
ATOM 2329 O O . ILE B 1 20 ? -0.587 -9.891 -23.125 1 92.62 20 ILE B O 1
ATOM 2333 N N . THR B 1 21 ? 0.291 -10.883 -21.281 1 94.88 21 THR B N 1
ATOM 2334 C CA . THR B 1 21 ? -0.743 -10.328 -20.422 1 94.88 21 THR B CA 1
ATOM 2335 C C . THR B 1 21 ? -0.12 -9.57 -19.25 1 94.88 21 THR B C 1
ATOM 2337 O O . THR B 1 21 ? 0.833 -10.047 -18.625 1 94.88 21 THR B O 1
ATOM 2340 N N . LEU B 1 22 ? -0.625 -8.375 -19.062 1 96.81 22 LEU B N 1
ATOM 2341 C CA . LEU B 1 22 ? -0.271 -7.617 -17.875 1 96.81 22 LEU B CA 1
ATOM 2342 C C . LEU B 1 22 ? -1.323 -7.797 -16.781 1 96.81 22 LEU B C 1
ATOM 2344 O O . LEU B 1 22 ? -2.475 -7.387 -16.953 1 96.81 22 LEU B O 1
ATOM 2348 N N . PHE B 1 23 ? -0.935 -8.406 -15.711 1 98.19 23 PHE B N 1
ATOM 2349 C CA . PHE B 1 23 ? -1.841 -8.586 -14.586 1 98.19 23 PHE B CA 1
ATOM 2350 C C . PHE B 1 23 ? -1.628 -7.492 -13.539 1 98.19 23 PHE B C 1
ATOM 2352 O O . PHE B 1 23 ? -0.49 -7.184 -13.18 1 98.19 23 PHE B O 1
ATOM 2359 N N . HIS B 1 24 ? -2.697 -6.914 -13.203 1 98.38 24 HIS B N 1
ATOM 2360 C CA . HIS B 1 24 ? -2.695 -5.883 -12.172 1 98.38 24 HIS B CA 1
ATOM 2361 C C . HIS B 1 24 ? -3.699 -6.207 -11.07 1 98.38 24 HIS B C 1
ATOM 2363 O O . HIS B 1 24 ? -4.891 -6.375 -11.336 1 98.38 24 HIS B O 1
ATOM 2369 N N . LYS B 1 25 ? -3.23 -6.348 -9.867 1 98.25 25 LYS B N 1
ATOM 2370 C CA . LYS B 1 25 ? -4.113 -6.516 -8.711 1 98.25 25 LYS B CA 1
ATOM 2371 C C . LYS B 1 25 ? -4.348 -5.184 -8.008 1 98.25 25 LYS B C 1
ATOM 2373 O O . LYS B 1 25 ? -3.615 -4.828 -7.082 1 98.25 25 LYS B O 1
ATOM 2378 N N . ALA B 1 26 ? -5.473 -4.555 -8.25 1 96.75 26 ALA B N 1
ATOM 2379 C CA . ALA B 1 26 ? -5.77 -3.186 -7.844 1 96.75 26 ALA B CA 1
ATOM 2380 C C . ALA B 1 26 ? -5.832 -3.07 -6.32 1 96.75 26 ALA B C 1
ATOM 2382 O O . ALA B 1 26 ? -5.516 -2.021 -5.758 1 96.75 26 ALA B O 1
ATOM 2383 N N . SER B 1 27 ? -6.238 -4.121 -5.68 1 97.94 27 SER B N 1
ATOM 2384 C CA . SER B 1 27 ? -6.441 -4.062 -4.234 1 97.94 27 SER B CA 1
ATOM 2385 C C . SER B 1 27 ? -5.148 -4.352 -3.482 1 97.94 27 SER B C 1
ATOM 2387 O O . SER B 1 27 ? -5.094 -4.215 -2.26 1 97.94 27 SER B O 1
ATOM 2389 N N . HIS B 1 28 ? -4.09 -4.688 -4.195 1 98.38 28 HIS B N 1
ATOM 2390 C CA . HIS B 1 28 ? -2.854 -5.145 -3.576 1 98.38 28 HIS B CA 1
ATOM 2391 C C . HIS B 1 28 ? -2.248 -4.062 -2.688 1 98.38 28 HIS B C 1
ATOM 2393 O O . HIS B 1 28 ? -1.9 -4.328 -1.534 1 98.38 28 HIS B O 1
ATOM 2399 N N . PRO B 1 29 ? -2.174 -2.76 -3.086 1 98.5 29 PRO B N 1
ATOM 2400 C CA . PRO B 1 29 ? -1.566 -1.743 -2.225 1 98.5 29 PRO B CA 1
ATOM 2401 C C . PRO B 1 29 ? -2.309 -1.573 -0.9 1 98.5 29 PRO B C 1
ATOM 2403 O O . PRO B 1 29 ? -1.679 -1.474 0.156 1 98.5 29 PRO B O 1
ATOM 2406 N N . ASP B 1 30 ? -3.605 -1.598 -0.96 1 98.5 30 ASP B N 1
ATOM 2407 C CA . ASP B 1 30 ? -4.406 -1.484 0.256 1 98.5 30 ASP B CA 1
ATOM 2408 C C . ASP B 1 30 ? -4.156 -2.666 1.189 1 98.5 30 ASP B C 1
ATOM 2410 O O . ASP B 1 30 ? -4.055 -2.492 2.406 1 98.5 30 ASP B O 1
ATOM 2414 N N . CYS B 1 31 ? -4.117 -3.873 0.587 1 98.31 31 CYS B N 1
ATOM 2415 C CA . CYS B 1 31 ? -3.893 -5.082 1.373 1 98.31 31 CYS B CA 1
ATOM 2416 C C . CYS B 1 31 ? -2.525 -5.051 2.045 1 98.31 31 CYS B C 1
ATOM 2418 O O . CYS B 1 31 ? -2.404 -5.371 3.23 1 98.31 31 CYS B O 1
ATOM 2420 N N . VAL B 1 32 ? -1.551 -4.613 1.282 1 98.69 32 VAL B N 1
ATOM 2421 C CA . VAL B 1 32 ? -0.196 -4.559 1.82 1 98.69 32 VAL B CA 1
ATOM 2422 C C . VAL B 1 32 ? -0.135 -3.559 2.971 1 98.69 32 VAL B C 1
ATOM 2424 O O . VAL B 1 32 ? 0.418 -3.855 4.031 1 98.69 32 VAL B O 1
ATOM 2427 N N . LEU B 1 33 ? -0.695 -2.398 2.783 1 98.81 33 LEU B N 1
ATOM 2428 C CA . LEU B 1 33 ? -0.675 -1.377 3.824 1 98.81 33 LEU B CA 1
ATOM 2429 C C . LEU B 1 33 ? -1.394 -1.866 5.078 1 98.81 33 LEU B C 1
ATOM 2431 O O . LEU B 1 33 ? -0.904 -1.675 6.195 1 98.81 33 LEU B O 1
ATOM 2435 N N . ALA B 1 34 ? -2.516 -2.5 4.902 1 98.62 34 ALA B N 1
ATOM 2436 C CA . ALA B 1 34 ? -3.279 -3.041 6.023 1 98.62 34 ALA B CA 1
ATOM 2437 C C . ALA B 1 34 ? -2.463 -4.07 6.797 1 98.62 34 ALA B C 1
ATOM 2439 O O . ALA B 1 34 ? -2.48 -4.086 8.031 1 98.62 34 ALA B O 1
ATOM 2440 N N . HIS B 1 35 ? -1.813 -4.867 6.074 1 98.56 35 HIS B N 1
ATOM 2441 C CA . HIS B 1 35 ? -1.005 -5.887 6.73 1 98.56 35 HIS B CA 1
ATOM 2442 C C . HIS B 1 35 ? 0.206 -5.273 7.422 1 98.56 35 HIS B C 1
ATOM 2444 O O . HIS B 1 35 ? 0.602 -5.719 8.5 1 98.56 35 HIS B O 1
ATOM 2450 N N . LEU B 1 36 ? 0.815 -4.305 6.777 1 98.75 36 LEU B N 1
ATOM 2451 C CA . LEU B 1 36 ? 1.896 -3.578 7.438 1 98.75 36 LEU B CA 1
ATOM 2452 C C . LEU B 1 36 ? 1.421 -2.977 8.758 1 98.75 36 LEU B C 1
ATOM 2454 O O . LEU B 1 36 ? 2.16 -2.975 9.742 1 98.75 36 LEU B O 1
ATOM 2458 N N . ASN B 1 37 ? 0.239 -2.455 8.773 1 98.75 37 ASN B N 1
ATOM 2459 C CA . ASN B 1 37 ? -0.331 -1.919 10.008 1 98.75 37 ASN B CA 1
ATOM 2460 C C . ASN B 1 37 ? -0.487 -3.002 11.07 1 98.75 37 ASN B C 1
ATOM 2462 O O . ASN B 1 37 ? -0.229 -2.76 12.25 1 98.75 37 ASN B O 1
ATOM 2466 N N . THR B 1 38 ? -0.943 -4.164 10.602 1 98.44 38 THR B N 1
ATOM 2467 C CA . THR B 1 38 ? -1.065 -5.293 11.523 1 98.44 38 THR B CA 1
ATOM 2468 C C . THR B 1 38 ? 0.291 -5.648 12.125 1 98.44 38 THR B C 1
ATOM 2470 O O . THR B 1 38 ? 0.401 -5.871 13.328 1 98.44 38 THR B O 1
ATOM 2473 N N . LEU B 1 39 ? 1.267 -5.676 11.281 1 97.69 39 LEU B N 1
ATOM 2474 C CA . LEU B 1 39 ? 2.619 -5.953 11.75 1 97.69 39 LEU B CA 1
ATOM 2475 C C . LEU B 1 39 ? 3.074 -4.906 12.758 1 97.69 39 LEU B C 1
ATOM 2477 O O . LEU B 1 39 ? 3.668 -5.238 13.789 1 97.69 39 LEU B O 1
ATOM 2481 N N . ARG B 1 40 ? 2.789 -3.623 12.508 1 98.19 40 ARG B N 1
ATOM 2482 C CA . ARG B 1 40 ? 3.141 -2.533 13.406 1 98.19 40 ARG B CA 1
ATOM 2483 C C . ARG B 1 40 ? 2.49 -2.723 14.773 1 98.19 40 ARG B C 1
ATOM 2485 O O . ARG B 1 40 ? 3.158 -2.629 15.805 1 98.19 40 ARG B O 1
ATOM 2492 N N . LYS B 1 41 ? 1.248 -3.037 14.75 1 97.81 41 LYS B N 1
ATOM 2493 C CA . LYS B 1 41 ? 0.482 -3.186 15.984 1 97.81 41 LYS B CA 1
ATOM 2494 C C . LYS B 1 41 ? 0.996 -4.359 16.812 1 97.81 41 LYS B C 1
ATOM 2496 O O . LYS B 1 41 ? 0.929 -4.336 18.047 1 97.81 41 LYS B O 1
ATOM 2501 N N . HIS B 1 42 ? 1.541 -5.324 16.141 1 96.25 42 HIS B N 1
ATOM 2502 C CA . HIS B 1 42 ? 2.076 -6.492 16.828 1 96.25 42 HIS B CA 1
ATOM 2503 C C . HIS B 1 42 ? 3.58 -6.363 17.047 1 96.25 42 HIS B C 1
ATOM 2505 O O . HIS B 1 42 ? 4.234 -7.32 17.469 1 96.25 42 HIS B O 1
ATOM 2511 N N . ARG B 1 43 ? 4.176 -5.195 16.703 1 96.12 43 ARG B N 1
ATOM 2512 C CA . ARG B 1 43 ? 5.59 -4.883 16.875 1 96.12 43 ARG B CA 1
ATOM 2513 C C . ARG B 1 43 ? 6.461 -5.898 16.141 1 96.12 43 ARG B C 1
ATOM 2515 O O . ARG B 1 43 ? 7.504 -6.316 16.641 1 96.12 43 ARG B O 1
ATOM 2522 N N . MET B 1 44 ? 5.914 -6.344 14.953 1 94.88 44 MET B N 1
ATOM 2523 C CA . MET B 1 44 ? 6.668 -7.293 14.141 1 94.88 44 MET B CA 1
ATOM 2524 C C . MET B 1 44 ? 7.516 -6.566 13.094 1 94.88 44 MET B C 1
ATOM 2526 O O . MET B 1 44 ? 7.012 -5.695 12.383 1 94.88 44 MET B O 1
ATOM 2530 N N . PHE B 1 45 ? 8.773 -6.824 13.094 1 92.94 45 PHE B N 1
ATOM 2531 C CA . PHE B 1 45 ? 9.766 -6.348 12.141 1 92.94 45 PHE B CA 1
ATOM 2532 C C . PHE B 1 45 ? 9.961 -4.844 12.273 1 92.94 45 PHE B C 1
ATOM 2534 O O . PHE B 1 45 ? 10.383 -4.18 11.32 1 92.94 45 PHE B O 1
ATOM 2541 N N . THR B 1 46 ? 9.477 -4.266 13.305 1 95.19 46 THR B N 1
ATOM 2542 C CA . THR B 1 46 ? 9.734 -2.846 13.523 1 95.19 46 THR B CA 1
ATOM 2543 C C . THR B 1 46 ? 11.227 -2.598 13.773 1 95.19 46 THR B C 1
ATOM 2545 O O . THR B 1 46 ? 11.898 -3.424 14.391 1 95.19 46 THR B O 1
ATOM 2548 N N . ASP B 1 47 ? 11.703 -1.42 13.297 1 93.81 47 ASP B N 1
ATOM 2549 C CA . ASP B 1 47 ? 13.141 -1.189 13.406 1 93.81 47 ASP B CA 1
ATOM 2550 C C . ASP B 1 47 ? 13.43 0.231 13.883 1 93.81 47 ASP B C 1
ATOM 2552 O O . ASP B 1 47 ? 14.586 0.672 13.859 1 93.81 47 ASP B O 1
ATOM 2556 N N . VAL B 1 48 ? 12.461 0.964 14.328 1 95.19 48 VAL B N 1
ATOM 2557 C CA . VAL B 1 48 ? 12.633 2.283 14.93 1 95.19 48 VAL B CA 1
ATOM 2558 C C . VAL B 1 48 ? 11.531 2.535 15.953 1 95.19 48 VAL B C 1
ATOM 2560 O O . VAL B 1 48 ? 10.406 2.041 15.797 1 95.19 48 VAL B O 1
ATOM 2563 N N . THR B 1 49 ? 11.852 3.223 16.969 1 97.25 49 THR B N 1
ATOM 2564 C CA . THR B 1 49 ? 10.867 3.631 17.969 1 97.25 49 THR B CA 1
ATOM 2565 C C . THR B 1 49 ? 10.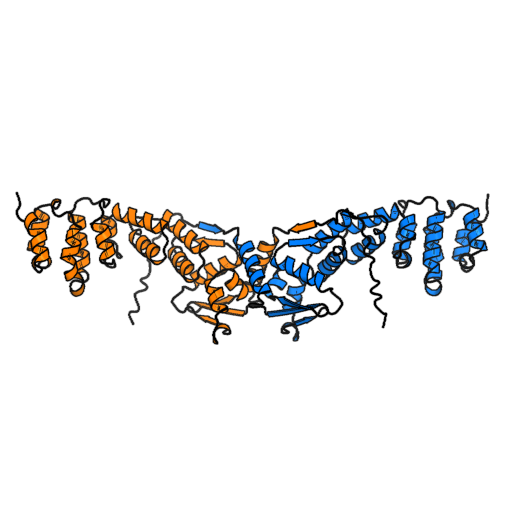797 5.152 18.062 1 97.25 49 THR B C 1
ATOM 2567 O O . THR B 1 49 ? 11.805 5.812 18.328 1 97.25 49 THR B O 1
ATOM 2570 N N . LEU B 1 50 ? 9.664 5.719 17.828 1 97.38 50 LEU B N 1
ATOM 2571 C CA . LEU B 1 50 ? 9.422 7.148 18.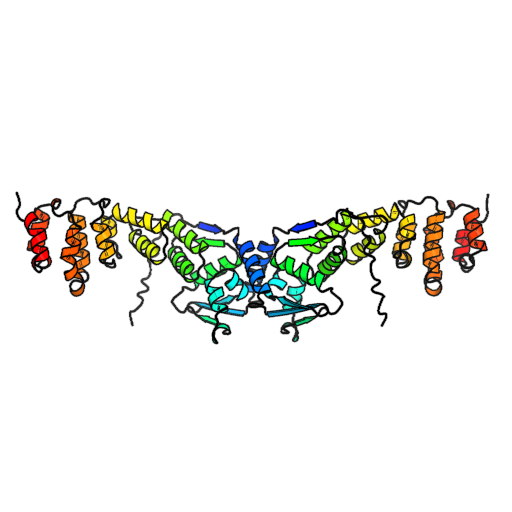016 1 97.38 50 LEU B CA 1
ATOM 2572 C C . LEU B 1 50 ? 8.891 7.438 19.422 1 97.38 50 LEU B C 1
ATOM 2574 O O . LEU B 1 50 ? 8.062 6.695 19.938 1 97.38 50 LEU B O 1
ATOM 2578 N N . TRP B 1 51 ? 9.422 8.461 20 1 97.31 51 TRP B N 1
ATOM 2579 C CA . TRP B 1 51 ? 9 8.867 21.344 1 97.31 51 TRP B CA 1
ATOM 2580 C C . TRP B 1 51 ? 8.375 10.258 21.312 1 97.31 51 TRP B C 1
ATOM 2582 O O . TRP B 1 51 ? 8.898 11.164 20.672 1 97.31 51 TRP B O 1
ATOM 2592 N N . ALA B 1 52 ? 7.277 10.406 21.891 1 97.06 52 ALA B N 1
ATOM 2593 C CA . ALA B 1 52 ? 6.629 11.672 22.219 1 97.06 52 ALA B CA 1
ATOM 2594 C C . ALA B 1 52 ? 6.18 11.695 23.688 1 97.06 52 ALA B C 1
ATOM 2596 O O . ALA B 1 52 ? 5.41 10.836 24.109 1 97.06 52 ALA B O 1
ATOM 2597 N N . GLY B 1 53 ? 6.645 12.625 24.422 1 94.88 53 GLY B N 1
ATOM 2598 C CA . GLY B 1 53 ? 6.434 12.523 25.844 1 94.88 53 GLY B CA 1
ATOM 2599 C C . GLY B 1 53 ? 6.961 11.227 26.438 1 94.88 53 GLY B C 1
ATOM 2600 O O . GLY B 1 53 ? 8.125 10.867 26.234 1 94.88 53 GLY B O 1
ATOM 2601 N N . ASP B 1 54 ? 6.039 10.484 27.078 1 94.88 54 ASP B N 1
ATOM 2602 C CA . ASP B 1 54 ? 6.434 9.234 27.734 1 94.88 54 ASP B CA 1
ATOM 2603 C C . ASP B 1 54 ? 5.91 8.031 26.953 1 94.88 54 ASP B C 1
ATOM 2605 O O . ASP B 1 54 ? 5.965 6.898 27.438 1 94.88 54 ASP B O 1
ATOM 2609 N N . ARG B 1 55 ? 5.531 8.273 25.781 1 97.44 55 ARG B N 1
ATOM 2610 C CA . ARG B 1 55 ? 4.961 7.172 25 1 97.44 55 ARG B CA 1
ATOM 2611 C C . ARG B 1 55 ? 5.879 6.773 23.859 1 97.44 55 ARG B C 1
ATOM 2613 O O . ARG B 1 55 ? 6.473 7.633 23.203 1 97.44 55 ARG B O 1
ATOM 2620 N N . ALA B 1 56 ? 5.938 5.492 23.672 1 97.56 56 ALA B N 1
ATOM 2621 C CA . ALA B 1 56 ? 6.77 4.926 22.625 1 97.56 56 ALA B CA 1
ATOM 2622 C C . ALA B 1 56 ? 5.914 4.32 21.516 1 97.56 56 ALA B C 1
ATOM 2624 O O . ALA B 1 56 ? 4.891 3.689 21.781 1 97.56 56 ALA B O 1
ATOM 2625 N N . PHE B 1 57 ? 6.402 4.512 20.219 1 98.25 57 PHE B N 1
ATOM 2626 C CA . PHE B 1 57 ? 5.684 4.008 19.047 1 98.25 57 PHE B CA 1
ATOM 2627 C C . PHE B 1 57 ? 6.629 3.252 18.125 1 98.25 57 PHE B C 1
ATOM 2629 O O . PHE B 1 57 ? 7.301 3.857 17.281 1 98.25 57 PHE B O 1
ATOM 2636 N N . PRO B 1 58 ? 6.699 1.947 18.312 1 97.56 58 PRO B N 1
ATOM 2637 C CA . PRO B 1 58 ? 7.492 1.17 17.359 1 97.56 58 PRO B CA 1
ATOM 2638 C C . PRO B 1 58 ? 6.902 1.192 15.953 1 97.56 58 PRO B C 1
ATOM 2640 O O . PRO B 1 58 ? 5.691 1.046 15.781 1 97.56 58 PRO B O 1
ATOM 2643 N N . CYS B 1 59 ? 7.77 1.472 14.945 1 97.69 59 CYS B N 1
ATOM 2644 C CA . CYS B 1 59 ? 7.344 1.586 13.555 1 97.69 59 CYS B CA 1
ATOM 2645 C C . CYS B 1 59 ? 8.398 1.006 12.609 1 97.69 59 CYS B C 1
ATOM 2647 O O . CYS B 1 59 ? 9.445 0.545 13.062 1 97.69 59 CYS B O 1
ATOM 2649 N N . HIS B 1 60 ? 8.086 0.914 11.391 1 97.31 60 HIS B N 1
ATOM 2650 C CA . HIS B 1 60 ? 9.023 0.542 10.336 1 97.31 60 HIS B CA 1
ATOM 2651 C C . HIS B 1 60 ? 9.625 1.777 9.672 1 97.31 60 HIS B C 1
ATOM 2653 O O . HIS B 1 60 ? 8.898 2.631 9.164 1 97.31 60 HIS B O 1
ATOM 2659 N N . ARG B 1 61 ? 10.977 1.882 9.625 1 96.38 61 ARG B N 1
ATOM 2660 C CA . ARG B 1 61 ? 11.641 3.008 8.984 1 96.38 61 ARG B CA 1
ATOM 2661 C C . ARG B 1 61 ? 11.195 3.16 7.535 1 96.38 61 ARG B C 1
ATOM 2663 O O . ARG B 1 61 ? 10.93 4.273 7.078 1 96.38 61 ARG B O 1
ATOM 2670 N N . ALA B 1 62 ? 11.117 2.021 6.863 1 97.06 62 ALA B N 1
ATOM 2671 C CA . ALA B 1 62 ? 10.773 2.047 5.441 1 97.06 62 ALA B CA 1
ATOM 2672 C C . ALA B 1 62 ? 9.383 2.633 5.227 1 97.06 62 ALA B C 1
ATOM 2674 O O . ALA B 1 62 ? 9.172 3.428 4.305 1 97.06 62 ALA B O 1
ATOM 2675 N N . VAL B 1 63 ? 8.398 2.25 6.055 1 98.56 63 VAL B N 1
ATOM 2676 C CA . VAL B 1 63 ? 7.027 2.74 5.914 1 98.56 63 VAL B CA 1
ATOM 2677 C C . VAL B 1 63 ? 6.98 4.234 6.227 1 98.56 63 VAL B C 1
ATOM 2679 O O . VAL B 1 63 ? 6.344 5.004 5.5 1 98.56 63 VAL B O 1
ATOM 2682 N N . LEU B 1 64 ? 7.68 4.656 7.285 1 98.06 64 LEU B N 1
ATOM 2683 C CA . LEU B 1 64 ? 7.719 6.07 7.641 1 98.06 64 LEU B CA 1
ATOM 2684 C C . LEU B 1 64 ? 8.359 6.895 6.527 1 98.06 64 LEU B C 1
ATOM 2686 O O . LEU B 1 64 ? 7.828 7.934 6.133 1 98.06 64 LEU B O 1
ATOM 2690 N N . ALA B 1 65 ? 9.484 6.391 6.031 1 97.44 65 ALA B N 1
ATOM 2691 C CA . ALA B 1 65 ? 10.195 7.082 4.957 1 97.44 65 ALA B CA 1
ATOM 2692 C C . ALA B 1 65 ? 9.336 7.156 3.697 1 97.44 65 ALA B C 1
ATOM 2694 O O . ALA B 1 65 ? 9.383 8.148 2.967 1 97.44 65 ALA B O 1
ATOM 2695 N N . ALA B 1 66 ? 8.578 6.133 3.453 1 98.38 66 ALA B N 1
ATOM 2696 C CA . ALA B 1 66 ? 7.73 6.086 2.268 1 98.38 66 ALA B CA 1
ATOM 2697 C C . ALA B 1 66 ? 6.527 7.012 2.422 1 98.38 66 ALA B C 1
ATOM 2699 O O . ALA B 1 66 ? 5.93 7.438 1.43 1 98.38 66 ALA B O 1
ATOM 2700 N N . SER B 1 67 ? 6.148 7.383 3.627 1 98.19 67 SER B N 1
ATOM 2701 C CA . SER B 1 67 ? 4.93 8.133 3.906 1 98.19 67 SER B CA 1
ATOM 2702 C C . SER B 1 67 ? 5.23 9.617 4.109 1 98.19 67 SER B C 1
ATOM 2704 O O . SER B 1 67 ? 4.336 10.461 4.016 1 98.19 67 SER B O 1
ATOM 2706 N N . SER B 1 68 ? 6.449 9.93 4.461 1 97.62 68 SER B N 1
ATOM 2707 C CA . SER B 1 68 ? 6.828 11.281 4.844 1 97.62 68 SER B CA 1
ATOM 2708 C C . SER B 1 68 ? 8.258 11.602 4.418 1 97.62 68 SER B C 1
ATOM 2710 O O . SER B 1 68 ? 9.195 10.891 4.793 1 97.62 68 SER B O 1
ATOM 2712 N N . ARG B 1 69 ? 8.43 12.727 3.727 1 96.25 69 ARG B N 1
ATOM 2713 C CA . ARG B 1 69 ? 9.766 13.156 3.322 1 96.25 69 ARG B CA 1
ATOM 2714 C C . ARG B 1 69 ? 10.609 13.523 4.535 1 96.25 69 ARG B C 1
ATOM 2716 O O . ARG B 1 69 ? 11.836 13.383 4.508 1 96.25 69 ARG B O 1
ATOM 2723 N N . TYR B 1 70 ? 9.977 13.969 5.586 1 96.19 70 TYR B N 1
ATOM 2724 C CA . TYR B 1 70 ? 10.672 14.258 6.832 1 96.19 70 TYR B CA 1
ATOM 2725 C C . TYR B 1 70 ? 11.398 13.023 7.355 1 96.19 70 TYR B C 1
ATOM 2727 O O . TYR B 1 70 ? 12.602 13.07 7.617 1 96.19 70 TYR B O 1
ATOM 2735 N N . PHE B 1 71 ? 10.711 11.93 7.398 1 95.94 71 PHE B N 1
ATOM 2736 C CA . PHE B 1 71 ? 11.297 10.703 7.91 1 95.94 71 PHE B CA 1
ATOM 2737 C C . PHE B 1 71 ? 12.289 10.117 6.914 1 95.94 71 PHE B C 1
ATOM 2739 O O . PHE B 1 71 ? 13.305 9.539 7.309 1 95.94 71 PHE B O 1
ATOM 2746 N N . GLU B 1 72 ? 11.969 10.234 5.668 1 94.94 72 GLU B N 1
ATOM 2747 C CA . GLU B 1 72 ? 12.914 9.766 4.656 1 94.94 72 GLU B CA 1
ATOM 2748 C C . GLU B 1 72 ? 14.273 10.453 4.812 1 94.94 72 GLU B C 1
ATOM 2750 O O . GLU B 1 72 ? 15.312 9.789 4.812 1 94.94 72 GLU B O 1
ATOM 2755 N N . ALA B 1 73 ? 14.242 11.766 4.918 1 93 73 ALA B N 1
ATOM 2756 C CA . ALA B 1 73 ? 15.477 12.539 5.09 1 93 73 ALA B CA 1
ATOM 2757 C C . ALA B 1 73 ? 16.156 12.188 6.402 1 93 73 ALA B C 1
ATOM 2759 O O . ALA B 1 73 ? 17.391 12.031 6.449 1 93 73 ALA B O 1
ATOM 2760 N N . MET B 1 74 ? 15.383 12.039 7.398 1 91.31 74 MET B N 1
ATOM 2761 C CA . MET B 1 74 ? 15.914 11.758 8.727 1 91.31 74 MET B CA 1
ATOM 2762 C C . MET B 1 74 ? 16.688 10.445 8.734 1 91.31 74 MET B C 1
ATOM 2764 O O . MET B 1 74 ? 17.781 10.359 9.305 1 91.31 74 MET B O 1
ATOM 2768 N N . PHE B 1 75 ? 16.094 9.469 8.055 1 91.5 75 PHE B N 1
ATOM 2769 C CA . PHE B 1 75 ? 16.688 8.133 8.133 1 91.5 75 PHE B CA 1
ATOM 2770 C C . PHE B 1 75 ? 17.75 7.945 7.059 1 91.5 75 PHE B C 1
ATOM 2772 O O . PHE B 1 75 ? 18.562 7.016 7.137 1 91.5 75 PHE B O 1
ATOM 2779 N N . SER B 1 76 ? 17.656 8.711 5.934 1 84.44 76 SER B N 1
ATOM 2780 C CA . SER B 1 76 ? 18.641 8.578 4.859 1 84.44 76 SER B CA 1
ATOM 2781 C C . SER B 1 76 ? 19.953 9.258 5.223 1 84.44 76 SER B C 1
ATOM 2783 O O . SER B 1 76 ? 21.031 8.844 4.773 1 84.44 76 SER B O 1
ATOM 2785 N N . HIS B 1 77 ? 19.875 10.602 5.441 1 70.31 77 HIS B N 1
ATOM 2786 C CA . HIS B 1 77 ? 21.062 11.414 5.68 1 70.31 77 HIS B CA 1
ATOM 2787 C C . HIS B 1 77 ? 21.703 11.062 7.02 1 70.31 77 HIS B C 1
ATOM 2789 O O . HIS B 1 77 ? 22.656 11.719 7.445 1 70.31 77 HIS B O 1
ATOM 2795 N N . GLY B 1 78 ? 21.25 9.992 7.734 1 52.94 78 GLY B N 1
ATOM 2796 C CA . GLY B 1 78 ? 21.781 9.734 9.062 1 52.94 78 GLY B CA 1
ATOM 2797 C C . GLY B 1 78 ? 23.281 9.5 9.078 1 52.94 78 GLY B C 1
ATOM 2798 O O . GLY B 1 78 ? 23.781 8.617 8.391 1 52.94 78 GLY B O 1
ATOM 2799 N N . LEU B 1 79 ? 24.047 10.406 9.617 1 45.56 79 LEU B N 1
ATOM 2800 C CA . LEU B 1 79 ? 25.078 10.43 10.648 1 45.56 79 LEU B CA 1
ATOM 2801 C C . LEU B 1 79 ? 24.922 9.25 11.594 1 45.56 79 LEU B C 1
ATOM 2803 O O . LEU B 1 79 ? 23.859 8.625 11.656 1 45.56 79 LEU B O 1
ATOM 2807 N N . ARG B 1 80 ? 25.781 9.047 12.5 1 44.72 80 ARG B N 1
ATOM 2808 C CA . ARG B 1 80 ? 25.875 8.008 13.523 1 44.72 80 ARG B CA 1
ATOM 2809 C C . ARG B 1 80 ? 24.5 7.684 14.102 1 44.72 80 ARG B C 1
ATOM 2811 O O . ARG B 1 80 ? 24.266 6.57 14.562 1 44.72 80 ARG B O 1
ATOM 2818 N N . GLU B 1 81 ? 23.531 8.641 14.102 1 46.53 81 GLU B N 1
ATOM 2819 C CA . GLU B 1 81 ? 22.281 8.625 14.844 1 46.53 81 GLU B CA 1
ATOM 2820 C C . GLU B 1 81 ? 21.203 7.84 14.086 1 46.53 81 GLU B C 1
ATOM 2822 O O . GLU B 1 81 ? 20.172 7.48 14.656 1 46.53 81 GLU B O 1
ATOM 2827 N N . SER B 1 82 ? 21.359 7.762 12.719 1 50.72 82 SER B N 1
ATOM 2828 C CA . SER B 1 82 ? 20.469 7.062 11.789 1 50.72 82 SER B CA 1
ATOM 2829 C C . SER B 1 82 ? 20.391 5.578 12.117 1 50.72 82 SER B C 1
ATOM 2831 O O . SER B 1 82 ? 19.391 4.918 11.789 1 50.72 82 SER B O 1
ATOM 2833 N N . HIS B 1 83 ? 21.344 5.246 12.742 1 57.12 83 HIS B N 1
ATOM 2834 C CA . HIS B 1 83 ? 21.406 3.842 13.133 1 57.12 83 HIS B CA 1
ATOM 2835 C C . HIS B 1 83 ? 20.781 3.627 14.508 1 57.12 83 HIS B C 1
ATOM 2837 O O . HIS B 1 83 ? 20.625 2.488 14.953 1 57.12 83 HIS B O 1
ATOM 2843 N N . ASP B 1 84 ? 20.375 4.871 14.984 1 64.38 84 ASP B N 1
ATOM 2844 C CA . ASP B 1 84 ? 19.734 4.754 16.281 1 64.38 84 ASP B CA 1
ATOM 2845 C C . ASP B 1 84 ? 18.297 4.227 16.156 1 64.38 84 ASP B C 1
ATOM 2847 O O . ASP B 1 84 ? 17.562 4.648 15.266 1 64.38 84 ASP B O 1
ATOM 2851 N N . ASP B 1 85 ? 17.984 3.377 16.969 1 83.75 85 ASP B N 1
ATOM 2852 C CA . ASP B 1 85 ? 16.703 2.688 16.953 1 83.75 85 ASP B CA 1
ATOM 2853 C C . ASP B 1 85 ? 15.617 3.547 17.594 1 83.75 85 ASP B C 1
ATOM 2855 O O . ASP B 1 85 ? 14.508 3.072 17.844 1 83.75 85 ASP B O 1
ATOM 2859 N N . THR B 1 86 ? 16.109 4.938 17.844 1 91.38 86 THR B N 1
ATOM 2860 C CA . THR B 1 86 ? 15.086 5.723 18.531 1 91.38 86 THR B CA 1
ATOM 2861 C C . THR B 1 86 ? 15.062 7.156 18.016 1 91.38 86 THR B C 1
ATOM 2863 O O . THR B 1 86 ? 16.109 7.727 17.703 1 91.38 86 THR B O 1
ATOM 2866 N N . VAL B 1 87 ? 13.969 7.789 17.859 1 93.12 87 VAL B N 1
ATOM 2867 C CA . VAL B 1 87 ? 13.711 9.195 17.562 1 93.12 87 VAL B CA 1
ATOM 2868 C C . VAL B 1 87 ? 12.836 9.797 18.656 1 93.12 87 VAL B C 1
ATOM 2870 O O . VAL B 1 87 ? 11.727 9.32 18.906 1 93.12 87 VAL B O 1
ATOM 2873 N N . ASN B 1 88 ? 13.352 10.773 19.328 1 95.25 88 ASN B N 1
ATOM 2874 C CA . ASN B 1 88 ? 12.617 11.383 20.438 1 95.25 88 ASN B CA 1
ATOM 2875 C C . ASN B 1 88 ? 12.195 12.812 20.109 1 95.25 88 ASN B C 1
ATOM 2877 O O . ASN B 1 88 ? 13.039 13.68 19.906 1 95.25 88 ASN B O 1
ATOM 2881 N N . PHE B 1 89 ? 10.883 13.094 20.125 1 95.88 89 PHE B N 1
ATOM 2882 C CA . PHE B 1 89 ? 10.344 14.414 19.844 1 95.88 89 PHE B CA 1
ATOM 2883 C C . PHE B 1 89 ? 10.164 15.219 21.125 1 95.88 89 PHE B C 1
ATOM 2885 O O . PHE B 1 89 ? 9.797 16.391 21.094 1 95.88 89 PHE B O 1
ATOM 2892 N N . GLN B 1 90 ? 10.398 14.547 22.234 1 91.5 90 GLN B N 1
ATOM 2893 C CA . GLN B 1 90 ? 10.273 15.203 23.531 1 91.5 90 GLN B CA 1
ATOM 2894 C C . GLN B 1 90 ? 8.922 15.883 23.672 1 91.5 90 GLN B C 1
ATOM 2896 O O . GLN B 1 90 ? 7.879 15.266 23.453 1 91.5 90 GLN B O 1
ATOM 2901 N N . ASP B 1 91 ? 8.875 17.094 24.078 1 91.06 91 ASP B N 1
ATOM 2902 C CA . ASP B 1 91 ? 7.625 17.797 24.328 1 91.06 91 ASP B CA 1
ATOM 2903 C C . ASP B 1 91 ? 7.199 18.625 23.125 1 91.06 91 ASP B C 1
ATOM 2905 O O . ASP B 1 91 ? 6.203 19.344 23.188 1 91.06 91 ASP B O 1
ATOM 2909 N N . ASN B 1 92 ? 7.84 18.438 22.047 1 92.94 92 ASN B N 1
ATOM 2910 C CA . ASN B 1 92 ? 7.535 19.219 20.844 1 92.94 92 ASN B CA 1
ATOM 2911 C C . ASN B 1 92 ? 6.355 18.625 20.078 1 92.94 92 ASN B C 1
ATOM 2913 O O . ASN B 1 92 ? 5.781 19.266 19.203 1 92.94 92 ASN B O 1
ATOM 2917 N N . LEU B 1 93 ? 6.066 17.406 20.484 1 96.19 93 LEU B N 1
ATOM 2918 C CA . LEU B 1 93 ? 4.973 16.719 19.828 1 96.19 93 LEU B CA 1
ATOM 2919 C C . LEU B 1 93 ? 4.156 15.898 20.812 1 96.19 93 LEU B C 1
ATOM 2921 O O . LEU B 1 93 ? 4.707 15.07 21.547 1 96.19 93 LEU B O 1
ATOM 2925 N N . HIS B 1 94 ? 2.834 16.219 20.844 1 96.88 94 HIS B N 1
ATOM 2926 C CA . HIS B 1 94 ? 1.961 15.469 21.734 1 96.88 94 HIS B CA 1
ATOM 2927 C C . HIS B 1 94 ? 1.828 14.016 21.281 1 96.88 94 HIS B C 1
ATOM 2929 O O . HIS B 1 94 ? 1.678 13.75 20.094 1 96.88 94 HIS B O 1
ATOM 2935 N N . PRO B 1 95 ? 1.826 13.078 22.203 1 97.75 95 PRO B N 1
ATOM 2936 C CA . PRO B 1 95 ? 1.778 11.656 21.844 1 97.75 95 PRO B CA 1
ATOM 2937 C C . PRO B 1 95 ? 0.509 11.273 21.094 1 97.75 95 PRO B C 1
ATOM 2939 O O . PRO B 1 95 ? 0.56 10.469 20.156 1 97.75 95 PRO B O 1
ATOM 2942 N N . GLU B 1 96 ? -0.585 11.852 21.484 1 97.88 96 GLU B N 1
ATOM 2943 C CA . GLU B 1 96 ? -1.841 11.516 20.828 1 97.88 96 GLU B CA 1
ATOM 2944 C C . GLU B 1 96 ? -1.822 11.961 19.359 1 97.88 96 GLU B C 1
ATOM 2946 O O . GLU B 1 96 ? -2.385 11.289 18.5 1 97.88 96 GLU B O 1
ATOM 2951 N N . VAL B 1 97 ? -1.21 13.109 19.094 1 98.38 97 VAL B N 1
ATOM 2952 C CA . VAL B 1 97 ? -1.125 13.633 17.734 1 98.38 97 VAL B CA 1
ATOM 2953 C C . VAL B 1 97 ? -0.192 12.758 16.891 1 98.38 97 VAL B C 1
ATOM 2955 O O . VAL B 1 97 ? -0.495 12.445 15.742 1 98.38 97 VAL B O 1
ATOM 2958 N N . LEU B 1 98 ? 0.885 12.328 17.5 1 98.62 98 LEU B N 1
ATOM 2959 C CA . LEU B 1 98 ? 1.796 11.422 16.812 1 98.62 98 LEU B CA 1
ATOM 2960 C C . LEU B 1 98 ? 1.101 10.109 16.469 1 98.62 98 LEU B C 1
ATOM 2962 O O . LEU B 1 98 ? 1.243 9.602 15.352 1 98.62 98 LEU B O 1
ATOM 2966 N N . GLU B 1 99 ? 0.374 9.625 17.391 1 98.5 99 GLU B N 1
ATOM 2967 C CA . GLU B 1 99 ? -0.354 8.383 17.156 1 98.5 99 GLU B CA 1
ATOM 2968 C C . GLU B 1 99 ? -1.303 8.5 15.977 1 98.5 99 GLU B C 1
ATOM 2970 O O . GLU B 1 99 ? -1.385 7.594 15.148 1 98.5 99 GLU B O 1
ATOM 2975 N N . LEU B 1 100 ? -2.021 9.625 15.922 1 98.62 100 LEU B N 1
ATOM 2976 C CA . LEU B 1 100 ? -2.953 9.859 14.82 1 98.62 100 LEU B CA 1
ATOM 2977 C C . LEU B 1 100 ? -2.221 9.898 13.484 1 98.62 100 LEU B C 1
ATOM 2979 O O . LEU B 1 100 ? -2.689 9.328 12.5 1 98.62 100 LEU B O 1
ATOM 2983 N N . LEU B 1 101 ? -1.088 10.547 13.445 1 98.81 101 LEU B N 1
ATOM 2984 C CA . LEU B 1 101 ? -0.311 10.648 12.219 1 98.81 101 LEU B CA 1
ATOM 2985 C C . LEU B 1 101 ? 0.224 9.281 11.797 1 98.81 101 LEU B C 1
ATOM 2987 O O . LEU B 1 101 ? 0.205 8.945 10.617 1 98.81 101 LEU B O 1
ATOM 2991 N N . LEU B 1 102 ? 0.651 8.523 12.773 1 98.69 102 LEU B N 1
ATOM 2992 C CA . LEU B 1 102 ? 1.135 7.18 12.484 1 98.69 102 LEU B CA 1
ATOM 2993 C C . LEU B 1 102 ? 0.003 6.297 11.969 1 98.69 102 LEU B C 1
ATOM 2995 O O . LEU B 1 102 ? 0.19 5.527 11.023 1 98.69 102 LEU B O 1
ATOM 2999 N N . ASP B 1 103 ? -1.109 6.434 12.633 1 98.56 103 ASP B N 1
ATOM 3000 C CA . ASP B 1 103 ? -2.268 5.688 12.148 1 98.56 103 ASP B CA 1
ATOM 3001 C C . ASP B 1 103 ? -2.605 6.066 10.711 1 98.56 103 ASP B C 1
ATOM 3003 O O . ASP B 1 103 ? -2.941 5.203 9.898 1 98.56 103 ASP B O 1
ATOM 3007 N N . PHE B 1 104 ? -2.494 7.281 10.383 1 98.81 104 PHE B N 1
ATOM 3008 C CA . PHE B 1 104 ? -2.727 7.719 9.008 1 98.81 104 PHE B CA 1
ATOM 3009 C C . PHE B 1 104 ? -1.71 7.09 8.062 1 98.81 104 PHE B C 1
ATOM 3011 O O . PHE B 1 104 ? -2.072 6.598 6.988 1 98.81 104 PHE B O 1
ATOM 3018 N N . ALA B 1 105 ? -0.494 7.113 8.461 1 98.88 105 ALA B N 1
ATOM 3019 C CA . ALA B 1 105 ? 0.575 6.574 7.621 1 98.88 105 ALA B CA 1
ATOM 3020 C C . ALA B 1 105 ? 0.308 5.113 7.266 1 98.88 105 ALA B C 1
ATOM 3022 O O . ALA B 1 105 ? 0.584 4.684 6.145 1 98.88 105 ALA B O 1
ATOM 3023 N N . TYR B 1 106 ? -0.338 4.391 8.18 1 98.81 106 TYR B N 1
ATOM 3024 C CA . TYR B 1 106 ? -0.499 2.949 8.008 1 98.81 106 TYR B CA 1
ATOM 3025 C C . TYR B 1 106 ? -1.908 2.611 7.535 1 98.81 106 TYR B C 1
ATOM 3027 O O . TYR B 1 106 ? -2.213 1.45 7.254 1 98.81 106 TYR B O 1
ATOM 3035 N N . SER B 1 107 ? -2.859 3.605 7.418 1 98.31 107 SER B N 1
ATOM 3036 C CA . SER B 1 107 ? -4.238 3.246 7.094 1 98.31 107 SER B CA 1
ATOM 3037 C C . SER B 1 107 ? -4.836 4.215 6.082 1 98.31 107 SER B C 1
ATOM 3039 O O . SER B 1 107 ? -5.887 3.941 5.496 1 98.31 107 SER B O 1
ATOM 3041 N N . SER B 1 108 ? -4.262 5.344 5.887 1 98.38 108 SER B N 1
ATOM 3042 C CA . SER B 1 108 ? -4.707 6.367 4.949 1 98.38 108 SER B CA 1
ATOM 3043 C C . SER B 1 108 ? -5.895 7.145 5.5 1 98.38 108 SER B C 1
ATOM 3045 O O . SER B 1 108 ? -6.52 7.93 4.785 1 98.38 108 SER B O 1
ATOM 3047 N N . ARG B 1 109 ? -6.188 6.898 6.781 1 98.38 109 ARG B N 1
ATOM 3048 C CA . ARG B 1 109 ? -7.352 7.535 7.391 1 98.38 109 ARG B CA 1
ATOM 3049 C C . ARG B 1 109 ? -6.965 8.266 8.672 1 98.38 109 ARG B C 1
ATOM 3051 O O . ARG B 1 109 ? -6.062 7.832 9.391 1 98.38 109 ARG B O 1
ATOM 3058 N N . ILE B 1 110 ? -7.711 9.383 8.922 1 98.62 110 ILE B N 1
ATOM 3059 C CA . ILE B 1 110 ? -7.469 10.117 10.164 1 98.62 110 ILE B CA 1
ATOM 3060 C C . ILE B 1 110 ? -8.727 10.883 10.562 1 98.62 110 ILE B C 1
ATOM 3062 O O . ILE B 1 110 ? -9.422 11.438 9.703 1 98.62 110 ILE B O 1
ATOM 3066 N N . VAL B 1 111 ? -8.984 10.891 11.844 1 98.25 111 VAL B N 1
ATOM 3067 C CA . VAL B 1 111 ? -10.133 11.625 12.375 1 98.25 111 VAL B CA 1
ATOM 3068 C C . VAL B 1 111 ? -9.703 13.023 12.789 1 98.25 111 VAL B C 1
ATOM 3070 O O . VAL B 1 111 ? -8.719 13.195 13.516 1 98.25 111 VAL B O 1
ATOM 3073 N N . ILE B 1 112 ? -10.414 14 12.359 1 98.44 112 ILE B N 1
ATOM 3074 C CA . ILE B 1 112 ? -10.141 15.398 12.688 1 98.44 112 ILE B CA 1
ATOM 3075 C C . ILE B 1 112 ? -11.344 16 13.398 1 98.44 112 ILE B C 1
ATOM 3077 O O . ILE B 1 112 ? -12.484 15.836 12.953 1 98.44 112 ILE B O 1
ATOM 3081 N N . ASN B 1 113 ? -11.141 16.578 14.469 1 97.38 113 ASN B N 1
ATOM 3082 C CA . ASN B 1 113 ? -12.164 17.297 15.219 1 97.38 113 ASN B CA 1
ATOM 3083 C C . ASN B 1 113 ? -11.617 18.594 15.797 1 97.38 113 ASN B C 1
ATOM 3085 O O . ASN B 1 113 ? -10.469 18.969 15.547 1 97.38 113 ASN B O 1
ATOM 3089 N N . GLU B 1 114 ? -12.375 19.312 16.516 1 95.19 114 GLU B N 1
ATOM 3090 C CA . GLU B 1 114 ? -12.016 20.641 17.031 1 95.19 114 GLU B CA 1
ATOM 3091 C C . GLU B 1 114 ? -10.836 20.562 17.984 1 95.19 114 GLU B C 1
ATOM 3093 O O . GLU B 1 114 ? -10.016 21.484 18.047 1 95.19 114 GLU B O 1
ATOM 3098 N N . GLU B 1 115 ? -10.719 19.469 18.641 1 95.88 115 GLU B N 1
ATOM 3099 C CA . GLU B 1 115 ? -9.711 19.328 19.688 1 95.88 115 GLU B CA 1
ATOM 3100 C C . GLU B 1 115 ? -8.328 19.062 19.094 1 95.88 115 GLU B C 1
ATOM 3102 O O . GLU B 1 115 ? -7.312 19.453 19.672 1 95.88 115 GLU B O 1
ATOM 3107 N N . ASN B 1 116 ? -8.344 18.438 17.922 1 97.69 116 ASN B N 1
ATOM 3108 C CA . ASN B 1 116 ? -7.027 18 17.453 1 97.69 116 ASN B CA 1
ATOM 3109 C C . ASN B 1 116 ? -6.641 18.703 16.156 1 97.69 116 ASN B C 1
ATOM 3111 O O . ASN B 1 116 ? -5.48 18.656 15.742 1 97.69 116 ASN B O 1
ATOM 3115 N N . ALA B 1 117 ? -7.512 19.484 15.57 1 98.19 117 ALA B N 1
ATOM 3116 C CA . ALA B 1 117 ? -7.312 20.031 14.227 1 98.19 117 ALA B CA 1
ATOM 3117 C C . ALA B 1 117 ? -6.086 20.938 14.188 1 98.19 117 ALA B C 1
ATOM 3119 O O . ALA B 1 117 ? -5.242 20.812 13.289 1 98.19 117 ALA B O 1
ATOM 3120 N N . GLU B 1 118 ? -5.934 21.812 15.156 1 97.56 118 GLU B N 1
ATOM 3121 C CA . GLU B 1 118 ? -4.801 22.734 15.18 1 97.56 118 GLU B CA 1
ATOM 3122 C C . GLU B 1 118 ? -3.482 21.984 15.352 1 97.56 118 GLU B C 1
ATOM 3124 O O . GLU B 1 118 ? -2.502 22.281 14.664 1 97.56 118 GLU B O 1
ATOM 3129 N N . SER B 1 119 ? -3.541 21 16.219 1 98 119 SER B N 1
ATOM 3130 C CA . SER B 1 119 ? -2.34 20.219 16.484 1 98 119 SER B CA 1
ATOM 3131 C C . SER B 1 119 ? -1.945 19.391 15.258 1 98 119 SER B C 1
ATOM 3133 O O . SER B 1 119 ? -0.758 19.219 14.969 1 98 119 SER B O 1
ATOM 3135 N N . LEU B 1 120 ? -2.9 18.875 14.562 1 98.56 120 LEU B N 1
ATOM 3136 C CA . LEU B 1 120 ? -2.643 18.078 13.367 1 98.56 120 LEU B CA 1
ATOM 3137 C C . LEU B 1 120 ? -2.08 18.953 12.242 1 98.56 120 LEU B C 1
ATOM 3139 O O . LEU B 1 120 ? -1.213 18.516 11.484 1 98.56 120 LEU B O 1
ATOM 3143 N N . LEU B 1 121 ? -2.633 20.203 12.125 1 98.56 121 LEU B N 1
ATOM 3144 C CA . LEU B 1 121 ? -2.084 21.125 11.141 1 98.56 121 LEU B CA 1
ATOM 3145 C C . LEU B 1 121 ? -0.609 21.391 11.406 1 98.56 121 LEU B C 1
ATOM 3147 O O . LEU B 1 121 ? 0.224 21.281 10.508 1 98.56 121 LEU B O 1
ATOM 3151 N N . GLU B 1 122 ? -0.281 21.656 12.648 1 97.88 122 GLU B N 1
ATOM 3152 C CA . GLU B 1 122 ? 1.091 21.969 13.039 1 97.88 122 GLU B CA 1
ATOM 3153 C C . GLU B 1 122 ? 2.002 20.75 12.852 1 97.88 122 GLU B C 1
ATOM 3155 O O . GLU B 1 122 ? 3.074 20.875 12.25 1 97.88 122 GLU B O 1
ATOM 3160 N N . ALA B 1 123 ? 1.583 19.609 13.344 1 98.38 123 ALA B N 1
ATOM 3161 C CA . ALA B 1 123 ? 2.396 18.406 13.297 1 98.38 123 ALA B CA 1
ATOM 3162 C C . ALA B 1 123 ? 2.525 17.891 11.867 1 98.38 123 ALA B C 1
ATOM 3164 O O . ALA B 1 123 ? 3.574 17.375 11.477 1 98.38 123 ALA B O 1
ATOM 3165 N N . GLY B 1 124 ? 1.399 17.984 11.164 1 98.5 124 GLY B N 1
ATOM 3166 C CA . GLY B 1 124 ? 1.444 17.609 9.758 1 98.5 124 GLY B CA 1
ATOM 3167 C C . GLY B 1 124 ? 2.463 18.391 8.961 1 98.5 124 GLY B C 1
ATOM 3168 O O . GLY B 1 124 ? 3.148 17.844 8.102 1 98.5 124 GLY B O 1
ATOM 3169 N N . ASP B 1 125 ? 2.506 19.672 9.234 1 97.81 125 ASP B N 1
ATOM 3170 C CA . ASP B 1 125 ? 3.5 20.516 8.578 1 97.81 125 ASP B CA 1
ATOM 3171 C C . ASP B 1 125 ? 4.914 20.141 9.016 1 97.81 125 ASP B C 1
ATOM 3173 O O . ASP B 1 125 ? 5.797 19.953 8.18 1 97.81 125 ASP B O 1
ATOM 3177 N N . MET B 1 126 ? 5.137 19.969 10.258 1 96.56 126 MET B N 1
ATOM 3178 C CA . MET B 1 126 ? 6.453 19.672 10.828 1 96.56 126 MET B CA 1
ATOM 3179 C C . MET B 1 126 ? 7 18.359 10.281 1 96.56 126 MET B C 1
ATOM 3181 O O . MET B 1 126 ? 8.156 18.297 9.859 1 96.56 126 MET B O 1
ATOM 3185 N N . LEU B 1 127 ? 6.145 17.359 10.281 1 97.88 127 LEU B N 1
ATOM 3186 C CA . LEU B 1 127 ? 6.59 16.016 9.891 1 97.88 127 LEU B CA 1
ATOM 3187 C C . LEU B 1 127 ? 6.324 15.766 8.414 1 97.88 127 LEU B C 1
ATOM 3189 O O . LEU B 1 127 ? 6.469 14.633 7.938 1 97.88 127 LEU B O 1
ATOM 3193 N N . GLN B 1 128 ? 5.828 16.75 7.738 1 97.75 128 GLN B N 1
ATOM 3194 C CA . GLN B 1 128 ? 5.625 16.75 6.293 1 97.75 128 GLN B CA 1
ATOM 3195 C C . GLN B 1 128 ? 4.59 15.711 5.875 1 97.75 128 GLN B C 1
ATOM 3197 O O . GLN B 1 128 ? 4.801 14.969 4.914 1 97.75 128 GLN B O 1
ATOM 3202 N N . PHE B 1 129 ? 3.549 15.57 6.645 1 98.25 129 PHE B N 1
ATOM 3203 C CA . PHE B 1 129 ? 2.299 14.938 6.23 1 98.25 129 PHE B CA 1
ATOM 3204 C C . PHE B 1 129 ? 1.354 15.969 5.617 1 98.25 129 PHE B C 1
ATOM 3206 O O . PHE B 1 129 ? 0.359 16.344 6.238 1 98.25 129 PHE B O 1
ATOM 3213 N N . HIS B 1 130 ? 1.555 16.312 4.395 1 97.31 130 HIS B N 1
ATOM 3214 C CA . HIS B 1 130 ? 0.91 17.469 3.779 1 97.31 130 HIS B CA 1
ATOM 3215 C C . HIS B 1 130 ? -0.584 17.234 3.59 1 97.31 130 HIS B C 1
ATOM 3217 O O . HIS B 1 130 ? -1.388 18.156 3.717 1 97.31 130 HIS B O 1
ATOM 3223 N N . ASP B 1 131 ? -0.909 16.016 3.322 1 97.81 131 ASP B N 1
ATOM 3224 C CA . ASP B 1 131 ? -2.328 15.703 3.156 1 97.81 131 ASP B CA 1
ATOM 3225 C C . ASP B 1 131 ? -3.094 15.93 4.457 1 97.81 131 ASP B C 1
ATOM 3227 O O . ASP B 1 131 ? -4.219 16.438 4.445 1 97.81 131 ASP B O 1
ATOM 3231 N N . VAL B 1 132 ? -2.498 15.555 5.531 1 98.56 132 VAL B N 1
ATOM 3232 C CA . VAL B 1 132 ? -3.133 15.727 6.836 1 98.56 132 VAL B CA 1
ATOM 3233 C C . VAL B 1 132 ? -3.18 17.203 7.199 1 98.56 132 VAL B C 1
ATOM 3235 O O . VAL B 1 132 ? -4.199 17.703 7.688 1 98.56 132 VAL B O 1
ATOM 3238 N N . ARG B 1 133 ? -2.027 17.922 6.961 1 98.25 133 ARG B N 1
ATOM 3239 C CA . ARG B 1 133 ? -1.996 19.359 7.191 1 98.25 133 ARG B CA 1
ATOM 3240 C C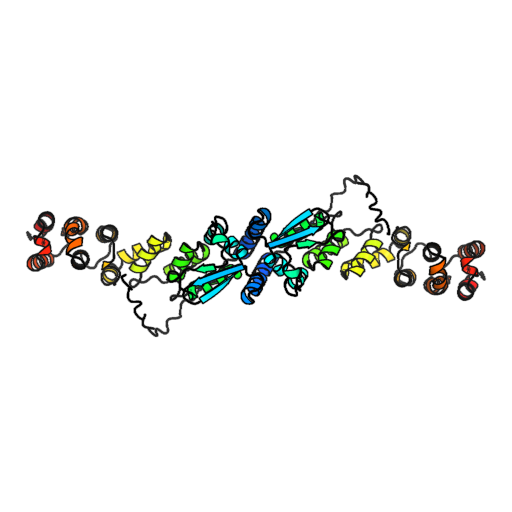 . ARG B 1 133 ? -3.131 20.062 6.449 1 98.25 133 ARG B C 1
ATOM 3242 O O . ARG B 1 133 ? -3.883 20.828 7.043 1 98.25 133 ARG B O 1
ATOM 3249 N N . ASP B 1 134 ? -3.303 19.719 5.203 1 97.62 134 ASP B N 1
ATOM 3250 C CA . ASP B 1 134 ? -4.301 20.375 4.359 1 97.62 134 ASP B CA 1
ATOM 3251 C C . ASP B 1 134 ? -5.715 20.016 4.809 1 97.62 134 ASP B C 1
ATOM 3253 O O . ASP B 1 134 ? -6.609 20.859 4.801 1 97.62 134 ASP B O 1
ATOM 3257 N N . ALA B 1 135 ? -5.895 18.781 5.191 1 98.12 135 ALA B N 1
ATOM 3258 C CA . ALA B 1 135 ? -7.207 18.359 5.68 1 98.12 135 ALA B CA 1
ATOM 3259 C C . ALA B 1 135 ? -7.562 19.078 6.98 1 98.12 135 ALA B C 1
ATOM 3261 O O . ALA B 1 135 ? -8.711 19.484 7.176 1 98.12 135 ALA B O 1
ATOM 3262 N N . ALA B 1 136 ? -6.625 19.188 7.859 1 98.56 136 ALA B N 1
ATOM 3263 C CA . ALA B 1 136 ? -6.84 19.906 9.109 1 98.56 136 ALA B CA 1
ATOM 3264 C C . ALA B 1 136 ? -7.156 21.375 8.852 1 98.56 136 ALA B C 1
ATOM 3266 O O . ALA B 1 136 ? -8.055 21.938 9.477 1 98.56 136 ALA B O 1
ATOM 3267 N N . ALA B 1 137 ? -6.453 22 7.906 1 98.25 137 ALA B N 1
ATOM 3268 C CA . ALA B 1 137 ? -6.703 23.406 7.539 1 98.25 137 ALA B CA 1
ATOM 3269 C C . ALA B 1 137 ? -8.117 23.578 6.996 1 98.25 137 ALA B C 1
ATOM 3271 O O . ALA B 1 137 ? -8.805 24.547 7.34 1 98.25 137 ALA B O 1
ATOM 3272 N N . GLU B 1 138 ? -8.516 22.656 6.195 1 97.88 138 GLU B N 1
ATOM 3273 C CA . GLU B 1 138 ? -9.867 22.719 5.645 1 97.88 138 GLU B CA 1
ATOM 3274 C C . GLU B 1 138 ? -10.914 22.594 6.742 1 97.88 138 GLU B C 1
ATOM 3276 O O . GLU B 1 138 ? -11.938 23.297 6.707 1 97.88 138 GLU B O 1
ATOM 3281 N N . PHE B 1 139 ? -10.703 21.734 7.652 1 98.12 139 PHE B N 1
ATOM 3282 C CA . PHE B 1 139 ? -11.609 21.594 8.789 1 98.12 139 PHE B CA 1
ATOM 3283 C C . PHE B 1 139 ? -11.719 22.906 9.555 1 98.12 139 PHE B C 1
ATOM 3285 O O . PHE B 1 139 ? -12.82 23.328 9.898 1 98.12 139 PHE B O 1
ATOM 3292 N N . LEU B 1 140 ? -10.594 23.516 9.812 1 97.94 140 LEU B N 1
ATOM 3293 C CA . LEU B 1 140 ? -10.547 24.766 10.57 1 97.94 140 LEU B CA 1
ATOM 3294 C C . LEU B 1 140 ? -11.227 25.891 9.797 1 97.94 140 LEU B C 1
ATOM 3296 O O . LEU B 1 140 ? -11.891 26.734 10.398 1 97.94 140 LEU B O 1
ATOM 3300 N N . GLU B 1 141 ? -11.055 25.844 8.492 1 97.25 141 GLU B N 1
ATOM 3301 C CA . GLU B 1 141 ? -11.734 26.828 7.645 1 97.25 141 GLU B CA 1
ATOM 3302 C C . GLU B 1 141 ? -13.25 26.766 7.828 1 97.25 141 GLU B C 1
ATOM 3304 O O . GLU B 1 141 ? -13.914 27.797 7.902 1 97.25 141 GLU B O 1
ATOM 3309 N N . LYS B 1 142 ? -13.734 25.578 7.945 1 96.19 142 LYS B N 1
ATOM 3310 C CA . LYS B 1 142 ? -15.172 25.375 8.07 1 96.19 142 LYS B CA 1
ATOM 3311 C C . LYS B 1 142 ? -15.656 25.688 9.477 1 96.19 142 LYS B C 1
ATOM 3313 O O . LYS B 1 142 ? -16.859 25.844 9.711 1 96.19 142 LYS B O 1
ATOM 3318 N N . ASN B 1 143 ? -14.742 25.828 10.383 1 96.31 143 ASN B N 1
ATOM 3319 C CA . ASN B 1 143 ? -15.086 26.078 11.781 1 96.31 143 ASN B CA 1
ATOM 3320 C C . ASN B 1 143 ? -14.484 27.391 12.273 1 96.31 143 ASN B C 1
ATOM 3322 O O . ASN B 1 143 ? -14.062 27.5 13.43 1 96.31 143 ASN B O 1
ATOM 3326 N N . LEU B 1 144 ? -14.414 28.266 11.344 1 95.94 144 LEU B N 1
ATOM 3327 C CA . LEU B 1 144 ? -13.898 29.594 11.672 1 95.94 144 LEU B CA 1
ATOM 3328 C C . LEU B 1 144 ? -14.977 30.453 12.312 1 95.94 144 LEU B C 1
ATOM 3330 O O . LEU B 1 144 ? -16.125 30.453 11.859 1 95.94 144 LEU B O 1
ATOM 3334 N N . PHE B 1 145 ? -14.68 31.125 13.422 1 94.75 145 PHE B N 1
ATOM 3335 C CA . PHE B 1 145 ? -15.523 32.062 14.156 1 94.75 145 PHE B CA 1
ATOM 3336 C C . PHE B 1 145 ? -14.734 33.312 14.547 1 94.75 145 PHE B C 1
ATOM 3338 O O . PHE B 1 145 ? -13.508 33.312 14.539 1 94.75 145 PHE B O 1
ATOM 3345 N N . PRO B 1 146 ? -15.445 34.344 14.852 1 95.81 146 PRO B N 1
ATOM 3346 C CA . PRO B 1 146 ? -14.758 35.562 15.281 1 95.81 146 PRO B CA 1
ATOM 3347 C C . PRO B 1 146 ? -13.875 35.344 16.5 1 95.81 146 PRO B C 1
ATOM 3349 O O . PRO B 1 146 ? -12.828 35.969 16.641 1 95.81 146 PRO B O 1
ATOM 3352 N N . SER B 1 147 ? -14.242 34.344 17.297 1 94.06 147 SER B N 1
ATOM 3353 C CA . SER B 1 147 ? -13.531 34.125 18.562 1 94.06 147 SER B CA 1
ATOM 3354 C C . SER B 1 147 ? -12.211 33.406 18.328 1 94.06 147 SER B C 1
ATOM 3356 O O . SER B 1 147 ? -11.328 33.406 19.188 1 94.06 147 SER B O 1
ATOM 3358 N N . ASN B 1 148 ? -12.094 32.75 17.172 1 94.81 148 ASN B N 1
ATOM 3359 C CA . ASN B 1 148 ? -10.875 31.969 16.984 1 94.81 148 ASN B CA 1
ATOM 3360 C C . ASN B 1 148 ? -10.109 32.438 15.742 1 94.81 148 ASN B C 1
ATOM 3362 O O . ASN B 1 148 ? -9.023 31.922 15.453 1 94.81 148 ASN B O 1
ATOM 3366 N N . CYS B 1 149 ? -10.57 33.375 14.953 1 96.81 149 CYS B N 1
ATOM 3367 C CA . CYS B 1 149 ? -10.031 33.75 13.641 1 96.81 149 CYS B CA 1
ATOM 3368 C C . CYS B 1 149 ? -8.633 34.344 13.773 1 96.81 149 CYS B C 1
ATOM 3370 O O . CYS B 1 149 ? -7.77 34.094 12.93 1 96.81 149 CYS B O 1
ATOM 3372 N N . LEU B 1 150 ? -8.43 35.094 14.867 1 97.31 150 LEU B N 1
ATOM 3373 C CA . LEU B 1 150 ? -7.094 35.656 15.031 1 97.31 150 LEU B CA 1
ATOM 3374 C C . LEU B 1 150 ? -6.07 34.531 15.25 1 97.31 150 LEU B C 1
ATOM 3376 O O . LEU B 1 150 ? -5.016 34.531 14.602 1 97.31 150 LEU B O 1
ATOM 3380 N N . GLY B 1 151 ? -6.395 33.656 16.156 1 96.06 151 GLY B N 1
ATOM 3381 C CA . GLY B 1 151 ? -5.527 32.5 16.375 1 96.06 151 GLY B CA 1
ATOM 3382 C C . GLY B 1 151 ? -5.281 31.688 15.109 1 96.06 151 GLY B C 1
ATOM 3383 O O . GLY B 1 151 ? -4.148 31.281 14.844 1 96.06 151 GLY B O 1
ATOM 3384 N N . MET B 1 152 ? -6.273 31.516 14.32 1 97.25 152 MET B N 1
ATOM 3385 C CA . MET B 1 152 ? -6.168 30.75 13.07 1 97.25 152 MET B CA 1
ATOM 3386 C C . MET B 1 152 ? -5.305 31.5 12.055 1 97.25 152 MET B C 1
ATOM 3388 O O . MET B 1 152 ? -4.57 30.875 11.289 1 97.25 152 MET B O 1
ATOM 3392 N N . MET B 1 153 ? -5.445 32.781 12.047 1 97.25 153 MET B N 1
ATOM 3393 C CA . MET B 1 153 ? -4.633 33.594 11.141 1 97.25 153 MET B CA 1
ATOM 3394 C C . MET B 1 153 ? -3.146 33.438 11.445 1 97.25 153 MET B C 1
ATOM 3396 O O . MET B 1 153 ? -2.344 33.219 10.531 1 97.25 153 MET B O 1
ATOM 3400 N N . LEU B 1 154 ? -2.877 33.469 12.734 1 96.44 154 LEU B N 1
ATOM 3401 C CA . LEU B 1 154 ? -1.486 33.344 13.156 1 96.44 154 LEU B CA 1
ATOM 3402 C C . LEU B 1 154 ? -0.967 31.938 12.859 1 96.44 154 LEU B C 1
ATOM 3404 O O . LEU B 1 154 ? 0.138 31.781 12.336 1 96.44 154 LEU B O 1
ATOM 3408 N N . LEU B 1 155 ? -1.739 30.953 13.141 1 96.94 155 LEU B N 1
ATOM 3409 C CA . LEU B 1 155 ? -1.392 29.562 12.922 1 96.94 155 LEU B CA 1
ATOM 3410 C C . LEU B 1 155 ? -1.167 29.281 11.438 1 96.94 155 LEU B C 1
ATOM 3412 O O . LEU B 1 155 ? -0.172 28.656 11.062 1 96.94 155 LEU B O 1
ATOM 3416 N N . SER B 1 156 ? -2.104 29.688 10.586 1 97.38 156 SER B N 1
ATOM 3417 C CA . SER B 1 156 ? -2.037 29.438 9.148 1 97.38 156 SER B CA 1
ATOM 3418 C C . SER B 1 156 ? -0.845 30.156 8.523 1 97.38 156 SER B C 1
ATOM 3420 O O . SER B 1 156 ? -0.21 29.625 7.609 1 97.38 156 SER B O 1
ATOM 3422 N N . ASP B 1 157 ? -0.554 31.344 9.023 1 95.44 157 ASP B N 1
ATOM 3423 C CA . ASP B 1 157 ? 0.61 32.062 8.539 1 95.44 157 ASP B CA 1
ATOM 3424 C C . ASP B 1 157 ? 1.901 31.312 8.836 1 95.44 157 ASP B C 1
ATOM 3426 O O . ASP B 1 157 ? 2.75 31.156 7.953 1 95.44 157 ASP B O 1
ATOM 3430 N N . ALA B 1 158 ? 2.033 30.812 10.023 1 95.12 158 ALA B N 1
ATOM 3431 C CA . ALA B 1 158 ? 3.236 30.125 10.484 1 95.12 158 ALA B CA 1
ATOM 3432 C C . ALA B 1 158 ? 3.471 28.844 9.688 1 95.12 158 ALA B C 1
ATOM 3434 O O . ALA B 1 158 ? 4.613 28.422 9.508 1 95.12 158 ALA B O 1
ATOM 3435 N N . HIS B 1 159 ? 2.422 28.297 9.141 1 95.69 159 HIS B N 1
ATOM 3436 C CA . HIS B 1 159 ? 2.543 27 8.484 1 95.69 159 HIS B CA 1
ATOM 3437 C C . HIS B 1 159 ? 2.168 27.078 7.012 1 95.69 159 HIS B C 1
ATOM 3439 O O . HIS B 1 159 ? 1.922 26.047 6.371 1 95.69 159 HIS B O 1
ATOM 3445 N N . GLN B 1 160 ? 2.029 28.25 6.5 1 92.75 160 GLN B N 1
ATOM 3446 C CA . GLN B 1 160 ? 1.858 28.562 5.086 1 92.75 160 GLN B CA 1
ATOM 3447 C C . GLN B 1 160 ? 0.596 27.922 4.527 1 92.75 160 GLN B C 1
ATOM 3449 O O . GLN B 1 160 ? 0.616 27.359 3.432 1 92.75 160 GLN B O 1
ATOM 3454 N N . CYS B 1 161 ? -0.398 27.875 5.312 1 96.5 161 CYS B N 1
ATOM 3455 C CA . CYS B 1 161 ? -1.725 27.5 4.844 1 96.5 161 CYS B CA 1
ATOM 3456 C C . CYS B 1 161 ? -2.475 28.703 4.281 1 96.5 161 CYS B C 1
ATOM 3458 O O . CYS B 1 161 ? -3.23 29.359 5.004 1 96.5 161 CYS B O 1
ATOM 3460 N N . ARG B 1 162 ? -2.412 28.953 3.064 1 97.06 162 ARG B N 1
ATOM 3461 C CA . ARG B 1 162 ? -2.795 30.203 2.406 1 97.06 162 ARG B CA 1
ATOM 3462 C C . ARG B 1 162 ? -4.301 30.422 2.488 1 97.06 162 ARG B C 1
ATOM 3464 O O . ARG B 1 162 ? -4.758 31.5 2.879 1 97.06 162 ARG B O 1
ATOM 3471 N N . ARG B 1 163 ? -4.988 29.438 2.127 1 97.5 163 ARG B N 1
ATOM 3472 C CA . ARG B 1 163 ? -6.441 29.594 2.09 1 97.5 163 ARG B CA 1
ATOM 3473 C C . ARG B 1 163 ? -6.996 29.891 3.479 1 97.5 163 ARG B C 1
ATOM 3475 O O . ARG B 1 163 ? -7.812 30.797 3.65 1 97.5 163 ARG B O 1
ATOM 3482 N N . LEU B 1 164 ? -6.59 29.094 4.418 1 98.31 164 LEU B N 1
ATOM 3483 C CA . LEU B 1 164 ? -7.016 29.328 5.793 1 98.31 164 LEU B CA 1
ATOM 3484 C C . LEU B 1 164 ? -6.602 30.719 6.262 1 98.31 164 LEU B C 1
ATOM 3486 O O . LEU B 1 164 ? -7.359 31.391 6.965 1 98.31 164 LEU B O 1
ATOM 3490 N N . TYR B 1 165 ? -5.449 31.141 5.859 1 98 165 TYR B N 1
ATOM 3491 C CA . TYR B 1 165 ? -4.973 32.469 6.219 1 98 165 TYR B CA 1
ATOM 3492 C C . TYR B 1 165 ? -5.887 33.562 5.656 1 98 165 TYR B C 1
ATOM 3494 O O . TYR B 1 165 ? -6.305 34.469 6.383 1 98 165 TYR B O 1
ATOM 3502 N N . GLU B 1 166 ? -6.188 33.438 4.438 1 98.06 166 GLU B N 1
ATOM 3503 C CA . GLU B 1 166 ? -7.016 34.438 3.768 1 98.06 166 GLU B CA 1
ATOM 3504 C C . GLU B 1 166 ? -8.391 34.531 4.422 1 98.06 166 GLU B C 1
ATOM 3506 O O . GLU B 1 166 ? -8.891 35.625 4.664 1 98.06 166 GLU B O 1
ATOM 3511 N N . PHE B 1 167 ? -8.961 33.438 4.688 1 98.06 167 PHE B N 1
ATOM 3512 C CA . PHE B 1 167 ? -10.266 33.406 5.336 1 98.06 167 PHE B CA 1
ATOM 3513 C C . PHE B 1 167 ? -10.188 34.031 6.73 1 98.06 167 PHE B C 1
ATOM 3515 O O . PHE B 1 167 ? -11.055 34.812 7.129 1 98.06 167 PHE B O 1
ATOM 3522 N N . SER B 1 168 ? -9.203 33.625 7.453 1 98.25 168 SER B N 1
ATOM 3523 C CA . SER B 1 168 ? -9.031 34.125 8.805 1 98.25 168 SER B CA 1
ATOM 3524 C C . SER B 1 168 ? -8.773 35.656 8.805 1 98.25 168 SER B C 1
ATOM 3526 O O . SER B 1 168 ? -9.32 36.375 9.633 1 98.25 168 SER B O 1
ATOM 3528 N N . TRP B 1 169 ? -7.969 36.062 7.859 1 97.69 169 TRP B N 1
ATOM 3529 C CA . TRP B 1 169 ? -7.652 37.469 7.715 1 97.69 169 TRP B CA 1
ATOM 3530 C C . TRP B 1 169 ? -8.914 38.281 7.441 1 97.69 169 TRP B C 1
ATOM 3532 O O . TRP B 1 169 ? -9.164 39.312 8.102 1 97.69 169 TRP B O 1
ATOM 3542 N N . ARG B 1 170 ? -9.633 37.875 6.516 1 98 170 ARG B N 1
ATOM 3543 C CA . ARG B 1 170 ? -10.875 38.562 6.184 1 98 170 ARG B CA 1
ATOM 3544 C C . ARG B 1 170 ? -11.812 38.625 7.387 1 98 170 ARG B C 1
ATOM 3546 O O . ARG B 1 170 ? -12.43 39.656 7.648 1 98 170 ARG B O 1
ATOM 3553 N N . MET B 1 171 ? -11.891 37.594 8.102 1 97.88 171 MET B N 1
ATOM 3554 C CA . MET B 1 171 ? -12.766 37.562 9.266 1 97.88 171 MET B CA 1
ATOM 3555 C C . MET B 1 171 ? -12.273 38.5 10.352 1 97.88 171 MET B C 1
ATOM 3557 O O . MET B 1 171 ? -13.07 39.125 11.062 1 97.88 171 MET B O 1
ATOM 3561 N N . CYS B 1 172 ? -10.984 38.562 10.5 1 97.69 172 CYS B N 1
ATOM 3562 C CA . CYS B 1 172 ? -10.406 39.5 11.461 1 97.69 172 CYS B CA 1
ATOM 3563 C C . CYS B 1 172 ? -10.797 40.938 11.117 1 97.69 172 CYS B C 1
ATOM 3565 O O . CYS B 1 172 ? -11.094 41.75 12.016 1 97.69 172 CYS B O 1
ATOM 3567 N N . LEU B 1 173 ? -10.82 41.219 9.82 1 98 173 LEU B N 1
ATOM 3568 C CA . LEU B 1 173 ? -11.164 42.562 9.375 1 98 173 LEU B CA 1
ATOM 3569 C C . LEU B 1 173 ? -12.641 42.844 9.609 1 98 173 LEU B C 1
ATOM 3571 O O . LEU B 1 173 ? -12.992 43.938 10.078 1 98 173 LEU B O 1
ATOM 3575 N N . VAL B 1 174 ? -13.438 41.938 9.359 1 97.38 174 VAL B N 1
ATOM 3576 C CA . VAL B 1 174 ? -14.883 42.094 9.43 1 97.38 174 VAL B CA 1
ATOM 3577 C C . VAL B 1 174 ? -15.336 42.156 10.883 1 97.38 174 VAL B C 1
ATOM 3579 O O . VAL B 1 174 ? -16.25 42.875 11.234 1 97.38 174 VAL B O 1
ATOM 3582 N N . HIS B 1 175 ? -14.695 41.406 11.742 1 96.81 175 HIS B N 1
ATOM 3583 C CA . HIS B 1 175 ? -15.078 41.312 13.141 1 96.81 175 HIS B CA 1
ATOM 3584 C C . HIS B 1 175 ? -13.961 41.844 14.047 1 96.81 175 HIS B C 1
ATOM 3586 O O . HIS B 1 175 ? -13.594 41.188 15.023 1 96.81 175 HIS B O 1
ATOM 3592 N N . PHE B 1 176 ? -13.484 43 13.781 1 97.19 176 PHE B N 1
ATOM 3593 C CA . PHE B 1 176 ? -12.297 43.531 14.422 1 97.19 176 PHE B CA 1
ATOM 3594 C C . PHE B 1 176 ? -12.547 43.781 15.906 1 97.19 176 PHE B C 1
ATOM 3596 O O . PHE B 1 176 ? -11.648 43.625 16.734 1 97.19 176 PHE B O 1
ATOM 3603 N N . GLU B 1 177 ? -13.742 44.156 16.25 1 95 177 GLU B N 1
ATOM 3604 C CA . GLU B 1 177 ? -14.047 44.438 17.641 1 95 177 GLU B CA 1
ATOM 3605 C C . GLU B 1 177 ? -13.891 43.188 18.5 1 95 177 GLU B C 1
ATOM 3607 O O . GLU B 1 177 ? -13.352 43.25 19.609 1 95 177 GLU B O 1
ATOM 3612 N N . ALA B 1 178 ? -14.352 42.094 18.016 1 94.38 178 ALA B N 1
ATOM 3613 C CA . ALA B 1 178 ? -14.195 40.812 18.703 1 94.38 178 ALA B CA 1
ATOM 3614 C C . ALA B 1 178 ? -12.734 40.406 18.75 1 94.38 178 ALA B C 1
ATOM 3616 O O . ALA B 1 178 ? -12.266 39.875 19.766 1 94.38 178 ALA B O 1
ATOM 3617 N N . VAL B 1 179 ? -12.039 40.625 17.719 1 95.94 179 VAL B N 1
ATOM 3618 C CA . VAL B 1 179 ? -10.641 40.219 17.562 1 95.94 179 VAL B CA 1
ATOM 3619 C C . VAL B 1 179 ? -9.773 41 18.562 1 95.94 179 VAL B C 1
ATOM 3621 O O . VAL B 1 179 ? -8.883 40.406 19.188 1 95.94 179 VAL B O 1
ATOM 3624 N N . ARG B 1 180 ? -10.07 42.281 18.719 1 94.75 180 ARG B N 1
ATOM 3625 C CA . ARG B 1 180 ? -9.289 43.125 19.641 1 94.75 180 ARG B CA 1
ATOM 3626 C C . ARG B 1 180 ? -9.406 42.625 21.062 1 94.75 180 ARG B C 1
ATOM 3628 O O . ARG B 1 180 ? -8.477 42.781 21.859 1 94.75 180 ARG B O 1
ATOM 3635 N N . GLN B 1 181 ? -10.477 41.906 21.375 1 93.31 181 GLN B N 1
ATOM 3636 C CA . GLN B 1 181 ? -10.742 41.438 22.734 1 93.31 181 GLN B CA 1
ATOM 3637 C C . GLN B 1 181 ? -10.125 40.062 22.969 1 93.31 181 GLN B C 1
ATOM 3639 O O . GLN B 1 181 ? -10.07 39.594 24.094 1 93.31 181 GLN B O 1
ATOM 3644 N N . SER B 1 182 ? -9.648 39.5 21.938 1 92.25 182 SER B N 1
ATOM 3645 C CA . SER B 1 182 ? -9.078 38.156 22.047 1 92.25 182 SER B CA 1
ATOM 3646 C C . SER B 1 182 ? -7.711 38.188 22.719 1 92.25 182 SER B C 1
ATOM 3648 O O . SER B 1 182 ? -7.02 39.188 22.688 1 92.25 182 SER B O 1
ATOM 3650 N N . ASP B 1 183 ? -7.309 37.062 23.297 1 87.75 183 ASP B N 1
ATOM 3651 C CA . ASP B 1 183 ? -6.055 36.969 24.031 1 87.75 183 ASP B CA 1
ATOM 3652 C C . ASP B 1 183 ? -4.855 37.062 23.094 1 87.75 183 ASP B C 1
ATOM 3654 O O . ASP B 1 183 ? -3.783 37.531 23.5 1 87.75 183 ASP B O 1
ATOM 3658 N N . ASP B 1 184 ? -5.09 36.781 21.875 1 93.19 184 ASP B N 1
ATOM 3659 C CA . ASP B 1 184 ? -3.988 36.719 20.922 1 93.19 184 ASP B CA 1
ATOM 3660 C C . ASP B 1 184 ? -3.672 38.094 20.359 1 93.19 184 ASP B C 1
ATOM 3662 O O . ASP B 1 184 ? -2.623 38.312 19.734 1 93.19 184 ASP B O 1
ATOM 3666 N N . PHE B 1 185 ? -4.48 39.062 20.656 1 96.81 185 PHE B N 1
ATOM 3667 C CA . PHE B 1 185 ? -4.348 40.375 20.047 1 96.81 185 PHE B CA 1
ATOM 3668 C C . PHE B 1 185 ? -3.057 41.062 20.484 1 96.81 185 PHE B C 1
ATOM 3670 O O . PHE B 1 185 ? -2.309 41.562 19.656 1 96.81 185 PHE B O 1
ATOM 3677 N N . ASN B 1 186 ? -2.826 40.906 21.75 1 96.06 186 ASN B N 1
ATOM 3678 C CA . ASN B 1 186 ? -1.662 41.594 22.297 1 96.06 186 ASN B CA 1
ATOM 3679 C C . ASN B 1 186 ? -0.361 40.906 21.875 1 96.06 186 ASN B C 1
ATOM 3681 O O . ASN B 1 186 ? 0.72 41.469 22.031 1 96.06 186 ASN B O 1
ATOM 3685 N N . SER B 1 187 ? -0.462 39.75 21.297 1 93.25 187 SER B N 1
ATOM 3686 C CA . SER B 1 187 ? 0.734 39 20.891 1 93.25 187 SER B CA 1
ATOM 3687 C C . SER B 1 187 ? 1.062 39.281 19.422 1 93.25 187 SER B C 1
ATOM 3689 O O . SER B 1 187 ? 2.053 38.75 18.891 1 93.25 187 SER B O 1
ATOM 3691 N N . LEU B 1 188 ? 0.345 40.094 18.797 1 96.62 188 LEU B N 1
ATOM 3692 C CA . LEU B 1 188 ? 0.571 40.406 17.391 1 96.62 188 LEU B CA 1
ATOM 3693 C C . LEU B 1 188 ? 1.894 41.156 17.203 1 96.62 188 LEU B C 1
ATOM 3695 O O . LEU B 1 188 ? 2.328 41.875 18.078 1 96.62 188 LEU B O 1
ATOM 3699 N N . SER B 1 189 ? 2.457 40.875 16.078 1 96.31 189 SER B N 1
ATOM 3700 C CA . SER B 1 189 ? 3.592 41.719 15.688 1 96.31 189 SER B CA 1
ATOM 3701 C C . SER B 1 189 ? 3.143 43.094 15.289 1 96.31 189 SER B C 1
ATOM 3703 O O . SER B 1 189 ? 1.98 43.312 14.93 1 96.31 189 SER B O 1
ATOM 3705 N N . LYS B 1 190 ? 4.039 44 15.375 1 97.56 190 LYS B N 1
ATOM 3706 C CA . LYS B 1 190 ? 3.76 45.375 14.961 1 97.56 190 LYS B CA 1
ATOM 3707 C C . LYS B 1 190 ? 3.285 45.438 13.508 1 97.56 190 LYS B C 1
ATOM 3709 O O . LYS B 1 190 ? 2.311 46.094 13.195 1 97.56 190 LYS B O 1
ATOM 3714 N N . ASP B 1 191 ? 3.967 44.656 12.68 1 97.44 191 ASP B N 1
ATOM 3715 C CA . ASP B 1 191 ? 3.656 44.688 11.258 1 97.44 191 ASP B CA 1
ATOM 3716 C C . ASP B 1 191 ? 2.262 44.125 10.984 1 97.44 191 ASP B C 1
ATOM 3718 O O . ASP B 1 191 ? 1.515 44.656 10.172 1 97.44 191 ASP B O 1
ATOM 3722 N N . THR B 1 192 ? 1.931 43.062 11.672 1 96.69 192 THR B N 1
ATOM 3723 C CA . THR B 1 192 ? 0.611 42.469 11.492 1 96.69 192 THR B CA 1
ATOM 3724 C C . THR B 1 192 ? -0.482 43.406 11.969 1 96.69 192 THR B C 1
ATOM 3726 O O . THR B 1 192 ? -1.515 43.562 11.312 1 96.69 192 THR B O 1
ATOM 3729 N N . LEU B 1 193 ? -0.278 44.031 13.117 1 97.69 193 LEU B N 1
ATOM 3730 C CA . LEU B 1 193 ? -1.232 45 13.625 1 97.69 193 LEU B CA 1
ATOM 3731 C C . LEU B 1 193 ? -1.386 46.156 12.648 1 97.69 193 LEU B C 1
ATOM 3733 O O . LEU B 1 193 ? -2.504 46.594 12.359 1 97.69 193 LEU B O 1
ATOM 3737 N N . MET B 1 194 ? -0.273 46.625 12.125 1 97.94 194 MET B N 1
ATOM 3738 C CA . MET B 1 194 ? -0.304 47.719 11.164 1 97.94 194 MET B CA 1
ATOM 3739 C C . MET B 1 194 ? -1.133 47.344 9.938 1 97.94 194 MET B C 1
ATOM 3741 O O . MET B 1 194 ? -1.938 48.156 9.461 1 97.94 194 MET B O 1
ATOM 3745 N N . ASP B 1 195 ? -0.947 46.188 9.492 1 97.25 195 ASP B N 1
ATOM 3746 C CA . ASP B 1 195 ? -1.695 45.719 8.336 1 97.25 195 ASP B CA 1
ATOM 3747 C C . ASP B 1 195 ? -3.195 45.688 8.617 1 97.25 195 ASP B C 1
ATOM 3749 O O . ASP B 1 195 ? -4.004 46.031 7.758 1 97.25 195 ASP B O 1
ATOM 3753 N N . LEU B 1 196 ? -3.561 45.219 9.781 1 97.25 196 LEU B N 1
ATOM 3754 C CA . LEU B 1 196 ? -4.965 45.156 10.172 1 97.25 196 LEU B CA 1
ATOM 3755 C C . LEU B 1 196 ? -5.57 46.562 10.25 1 97.25 196 LEU B C 1
ATOM 3757 O O . LEU B 1 196 ? -6.57 46.844 9.578 1 97.25 196 LEU B O 1
ATOM 3761 N N . VAL B 1 197 ? -4.953 47.469 10.992 1 97.12 197 VAL B N 1
ATOM 3762 C CA . VAL B 1 197 ? -5.559 48.75 11.312 1 97.12 197 VAL B CA 1
ATOM 3763 C C . VAL B 1 197 ? -5.52 49.688 10.094 1 97.12 197 VAL B C 1
ATOM 3765 O O . VAL B 1 197 ? -6.328 50.594 9.977 1 97.12 197 VAL B O 1
ATOM 3768 N N . SER B 1 198 ? -4.57 49.406 9.156 1 96.62 198 SER B N 1
ATOM 3769 C CA . SER B 1 198 ? -4.438 50.25 7.973 1 96.62 198 SER B CA 1
ATOM 3770 C C . SER B 1 198 ? -5.301 49.75 6.824 1 96.62 198 SER B C 1
ATOM 3772 O O . SER B 1 198 ? -5.355 50.344 5.758 1 96.62 198 SER B O 1
ATOM 3774 N N . SER B 1 199 ? -5.934 48.656 7 1 96.62 199 SER B N 1
ATOM 3775 C CA . SER B 1 199 ? -6.691 48.031 5.91 1 96.62 199 SER B CA 1
ATOM 3776 C C . SER B 1 199 ? -7.969 48.812 5.625 1 96.62 199 SER B C 1
ATOM 3778 O O . SER B 1 199 ? -8.719 49.156 6.543 1 96.62 199 SER B O 1
ATOM 3780 N N . ASP B 1 200 ? -8.281 48.938 4.344 1 94.5 200 ASP B N 1
ATOM 3781 C CA . ASP B 1 200 ? -9.5 49.625 3.928 1 94.5 200 ASP B CA 1
ATOM 3782 C C . ASP B 1 200 ? -10.727 48.75 4.133 1 94.5 200 ASP B C 1
ATOM 3784 O O . ASP B 1 200 ? -11.859 49.219 4.145 1 94.5 200 ASP B O 1
ATOM 3788 N N . GLU B 1 201 ? -10.469 47.5 4.32 1 95.75 201 GLU B N 1
ATOM 3789 C CA . GLU B 1 201 ? -11.562 46.562 4.445 1 95.75 201 GLU B CA 1
ATOM 3790 C C . GLU B 1 201 ? -11.922 46.312 5.91 1 95.75 201 GLU B C 1
ATOM 3792 O O . GLU B 1 201 ? -12.836 45.531 6.215 1 95.75 201 GLU B O 1
ATOM 3797 N N . LEU B 1 202 ? -11.211 47.031 6.824 1 96.38 202 LEU B N 1
ATOM 3798 C CA . LEU B 1 202 ? -11.469 46.844 8.25 1 96.38 202 LEU B CA 1
ATOM 3799 C C . LEU B 1 202 ? -12.844 47.406 8.617 1 96.38 202 LEU B C 1
ATOM 3801 O O . LEU B 1 202 ? -13.164 48.562 8.273 1 96.38 202 LEU B O 1
ATOM 3805 N N . GLU B 1 203 ? -13.602 46.5 9.188 1 94.06 203 GLU B N 1
ATOM 3806 C CA . GLU B 1 203 ? -14.922 46.938 9.633 1 94.06 203 GLU B CA 1
ATOM 3807 C C . GLU B 1 203 ? -14.961 47.125 11.148 1 94.06 203 GLU B C 1
ATOM 3809 O O . GLU B 1 203 ? -14.625 46.219 11.906 1 94.06 203 GLU B O 1
ATOM 3814 N N . ALA B 1 204 ? -15.305 48.281 11.617 1 91.12 204 ALA B N 1
ATOM 3815 C CA . ALA B 1 204 ? -15.5 48.656 13.016 1 91.12 204 ALA B CA 1
ATOM 3816 C C . ALA B 1 204 ? -16.672 49.625 13.18 1 91.12 204 ALA B C 1
ATOM 3818 O O . ALA B 1 204 ? -17.031 50.312 12.242 1 91.12 204 ALA B O 1
ATOM 3819 N N . GLU B 1 205 ? -17.344 49.562 14.344 1 88.94 205 GLU B N 1
ATOM 3820 C CA . GLU B 1 205 ? -18.453 50.469 14.617 1 88.94 205 GLU B CA 1
ATOM 3821 C C . GLU B 1 205 ? -18.047 51.938 14.43 1 88.94 205 GLU B C 1
ATOM 3823 O O . GLU B 1 205 ? -18.781 52.719 13.828 1 88.94 205 GLU B O 1
ATOM 3828 N N . ASP B 1 206 ? -16.953 52.312 14.969 1 89.81 206 ASP B N 1
ATOM 3829 C CA . ASP B 1 206 ? -16.344 53.625 14.781 1 89.81 206 ASP B CA 1
ATOM 3830 C C . ASP B 1 206 ? -14.828 53.531 14.922 1 89.81 206 ASP B C 1
ATOM 3832 O O . ASP B 1 206 ? -14.289 52.5 15.344 1 89.81 206 ASP B O 1
ATOM 3836 N N . GLU B 1 207 ? -14.219 54.562 14.477 1 93.38 207 GLU B N 1
ATOM 3837 C CA . GLU B 1 207 ? -12.758 54.594 14.406 1 93.38 207 GLU B CA 1
ATOM 3838 C C . GLU B 1 207 ? -12.141 54.531 15.805 1 93.38 207 GLU B C 1
ATOM 3840 O O . GLU B 1 207 ? -10.961 54.25 15.953 1 93.38 207 GLU B O 1
ATOM 3845 N N . ARG B 1 208 ? -12.992 54.844 16.812 1 93 208 ARG B N 1
ATOM 3846 C CA . ARG 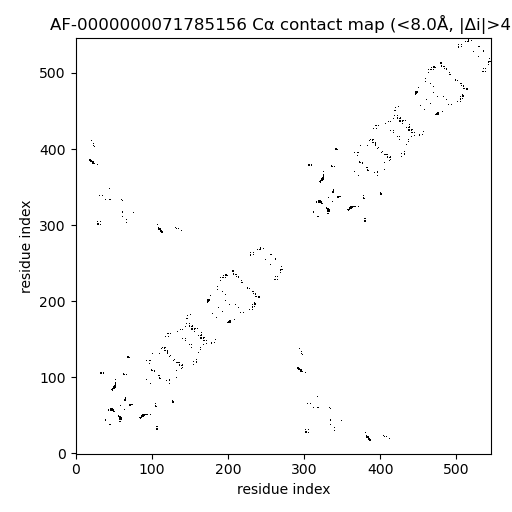B 1 208 ? -12.531 54.812 18.188 1 93 208 ARG B CA 1
ATOM 3847 C C . ARG B 1 208 ? -12.047 53.406 18.547 1 93 208 ARG B C 1
ATOM 3849 O O . ARG B 1 208 ? -11.07 53.25 19.281 1 93 208 ARG B O 1
ATOM 3856 N N . VAL B 1 209 ? -12.703 52.375 18 1 94.19 209 VAL B N 1
ATOM 3857 C CA . VAL B 1 209 ? -12.359 50.969 18.266 1 94.19 209 VAL B CA 1
ATOM 3858 C C . VAL B 1 209 ? -10.945 50.688 17.781 1 94.19 209 VAL B C 1
ATOM 3860 O O . VAL B 1 209 ? -10.164 50.031 18.484 1 94.19 209 VAL B O 1
ATOM 3863 N N . VAL B 1 210 ? -10.617 51.188 16.641 1 96.31 210 VAL B N 1
ATOM 3864 C CA . VAL B 1 210 ? -9.312 50.969 16.031 1 96.31 210 VAL B CA 1
ATOM 3865 C C . VAL B 1 210 ? -8.242 51.719 16.828 1 96.31 210 VAL B C 1
ATOM 3867 O O . VAL B 1 210 ? -7.195 51.125 17.156 1 96.31 210 VAL B O 1
ATOM 3870 N N . PHE B 1 211 ? -8.57 52.938 17.172 1 95.06 211 PHE B N 1
ATOM 3871 C CA . PHE B 1 211 ? -7.668 53.781 17.953 1 95.06 211 PHE B CA 1
ATOM 3872 C C . PHE B 1 211 ? -7.355 53.125 19.297 1 95.06 211 PHE B C 1
ATOM 3874 O O . PHE B 1 211 ? -6.191 53 19.672 1 95.06 211 PHE B O 1
ATOM 3881 N N . GLU B 1 212 ? -8.375 52.719 19.906 1 93.75 212 GLU B N 1
ATOM 3882 C CA . GLU B 1 212 ? -8.227 52.094 21.219 1 93.75 212 GLU B CA 1
ATOM 3883 C C . GLU B 1 212 ? -7.461 50.781 21.125 1 93.75 212 GLU B C 1
ATOM 3885 O O . GLU B 1 212 ? -6.727 50.406 22.047 1 93.75 212 GLU B O 1
ATOM 3890 N N . ALA B 1 213 ? -7.629 50.062 20.078 1 96.56 213 ALA B N 1
ATOM 3891 C CA . ALA B 1 213 ? -6.914 48.781 19.859 1 96.56 213 ALA B CA 1
ATOM 3892 C C . ALA B 1 213 ? -5.41 49.031 19.766 1 96.56 213 ALA B C 1
ATOM 3894 O O . ALA B 1 213 ? -4.625 48.25 20.344 1 96.56 213 ALA B O 1
ATOM 3895 N N . VAL B 1 214 ? -5.031 50.062 19.078 1 96.69 214 VAL B N 1
ATOM 3896 C CA . VAL B 1 214 ? -3.619 50.406 18.953 1 96.69 214 VAL B CA 1
ATOM 3897 C C . VAL B 1 214 ? -3.043 50.75 20.312 1 96.69 214 VAL B C 1
ATOM 3899 O O . VAL B 1 214 ? -1.974 50.281 20.688 1 96.69 214 VAL B O 1
ATOM 3902 N N . LEU B 1 215 ? -3.801 51.531 21.062 1 94.88 215 LEU B N 1
ATOM 3903 C CA . LEU B 1 215 ? -3.338 51.906 22.391 1 94.88 215 LEU B CA 1
ATOM 3904 C C . LEU B 1 215 ? -3.23 50.688 23.312 1 94.88 215 LEU B C 1
ATOM 3906 O O . LEU B 1 215 ? -2.283 50.594 24.078 1 94.88 215 LEU B O 1
ATOM 3910 N N . GLN B 1 216 ? -4.223 49.875 23.203 1 95.5 216 GLN B N 1
ATOM 3911 C CA . GLN B 1 216 ? -4.219 48.625 23.969 1 95.5 216 GLN B CA 1
ATOM 3912 C C . GLN B 1 216 ? -2.957 47.812 23.703 1 95.5 216 GLN B C 1
ATOM 3914 O O . GLN B 1 216 ? -2.309 47.344 24.641 1 95.5 216 GLN B O 1
ATOM 3919 N N . TRP B 1 217 ? -2.635 47.625 22.453 1 97.56 217 TRP B N 1
ATOM 3920 C CA . TRP B 1 217 ? -1.462 46.875 22.047 1 97.56 217 TRP B CA 1
ATOM 3921 C C . TRP B 1 217 ? -0.184 47.5 22.578 1 97.56 217 TRP B C 1
ATOM 3923 O O . TRP B 1 217 ? 0.687 46.812 23.125 1 97.56 217 TRP B O 1
ATOM 3933 N N . VAL B 1 218 ? 0.002 48.812 22.562 1 96.5 218 VAL B N 1
ATOM 3934 C CA . VAL B 1 218 ? 1.187 49.531 23.016 1 96.5 218 VAL B CA 1
ATOM 3935 C C . VAL B 1 218 ? 1.309 49.438 24.531 1 96.5 218 VAL B C 1
ATOM 3937 O O . VAL B 1 218 ? 2.398 49.219 25.062 1 96.5 218 VAL B O 1
ATOM 3940 N N . ARG B 1 219 ? 0.192 49.562 25.188 1 94.81 219 ARG B N 1
ATOM 3941 C CA . ARG B 1 219 ? 0.182 49.562 26.641 1 94.81 219 ARG B CA 1
ATOM 3942 C C . ARG B 1 219 ? 0.545 48.219 27.203 1 94.81 219 ARG B C 1
ATOM 3944 O O . ARG B 1 219 ? 1.039 48.094 28.328 1 94.81 219 ARG B O 1
ATOM 3951 N N . HIS B 1 220 ? 0.245 47.156 26.469 1 95.94 220 HIS B N 1
ATOM 3952 C CA . HIS B 1 220 ? 0.553 45.812 26.922 1 95.94 220 HIS B CA 1
ATOM 3953 C C . HIS B 1 220 ? 2.047 45.625 27.172 1 95.94 220 HIS B C 1
ATOM 3955 O O . HIS B 1 220 ? 2.449 44.875 28.062 1 95.94 220 HIS B O 1
ATOM 3961 N N . ASP B 1 221 ? 2.859 46.344 26.422 1 95.75 221 ASP B N 1
ATOM 3962 C CA . ASP B 1 221 ? 4.305 46.375 26.609 1 95.75 221 ASP B CA 1
ATOM 3963 C C . ASP B 1 221 ? 4.852 47.781 26.297 1 95.75 221 ASP B C 1
ATOM 3965 O O . ASP B 1 221 ? 5.633 47.938 25.359 1 95.75 221 ASP B O 1
ATOM 3969 N N . LEU B 1 222 ? 4.578 48.656 27.188 1 94.25 222 LEU B N 1
ATOM 3970 C CA . LEU B 1 222 ? 4.82 50.094 26.953 1 94.25 222 LEU B CA 1
ATOM 3971 C C . LEU B 1 222 ? 6.305 50.344 26.734 1 94.25 222 LEU B C 1
ATOM 3973 O O . LEU B 1 222 ? 6.676 51.156 25.875 1 94.25 222 LEU B O 1
ATOM 3977 N N . GLU B 1 223 ? 7.121 49.781 27.453 1 94.56 223 GLU B N 1
ATOM 3978 C CA . GLU B 1 223 ? 8.555 50.031 27.406 1 94.56 223 GLU B CA 1
ATOM 3979 C C . GLU B 1 223 ? 9.117 49.719 26.016 1 94.56 223 GLU B C 1
ATOM 3981 O O . GLU B 1 223 ? 9.898 50.5 25.469 1 94.56 223 GLU B O 1
ATOM 3986 N N . GLN B 1 224 ? 8.648 48.656 25.438 1 95.81 224 GLN B N 1
ATOM 3987 C CA . GLN B 1 224 ? 9.234 48.219 24.172 1 95.81 224 GLN B CA 1
ATOM 3988 C C . GLN B 1 224 ? 8.422 48.719 22.984 1 95.81 224 GLN B C 1
ATOM 3990 O O . GLN B 1 224 ? 8.945 48.844 21.875 1 95.81 224 GLN B O 1
ATOM 3995 N N . ARG B 1 225 ? 7.129 49.094 23.188 1 97.06 225 ARG B N 1
ATOM 3996 C CA . ARG B 1 225 ? 6.254 49.281 22.047 1 97.06 225 ARG B CA 1
ATOM 3997 C C . ARG B 1 225 ? 5.898 50.75 21.875 1 97.06 225 ARG B C 1
ATOM 3999 O O . ARG B 1 225 ? 5.375 51.156 20.828 1 97.06 225 ARG B O 1
ATOM 4006 N N . LYS B 1 226 ? 6.172 51.594 22.844 1 94.88 226 LYS B N 1
ATOM 4007 C CA . LYS B 1 226 ? 5.832 53 22.781 1 94.88 226 LYS B CA 1
ATOM 4008 C C . LYS B 1 226 ? 6.438 53.688 21.547 1 94.88 226 LYS B C 1
ATOM 4010 O O . LYS B 1 226 ? 5.832 54.562 20.953 1 94.88 226 LYS B O 1
ATOM 4015 N N . ALA B 1 227 ? 7.633 53.188 21.203 1 94.88 227 ALA B N 1
ATOM 4016 C CA . ALA B 1 227 ? 8.336 53.75 20.062 1 94.88 227 ALA B CA 1
ATOM 4017 C C . ALA B 1 227 ? 7.582 53.5 18.766 1 94.88 227 ALA B C 1
ATOM 4019 O O . ALA B 1 227 ? 7.773 54.219 17.781 1 94.88 227 ALA B O 1
ATOM 4020 N N . HIS B 1 228 ? 6.695 52.562 18.719 1 96.88 228 HIS B N 1
ATOM 4021 C CA . HIS B 1 228 ? 5.988 52.188 17.5 1 96.88 228 HIS B CA 1
ATOM 4022 C C . HIS B 1 228 ? 4.668 52.938 17.359 1 96.88 228 HIS B C 1
ATOM 4024 O O . HIS B 1 228 ? 4.008 52.844 16.328 1 96.88 228 HIS B O 1
ATOM 4030 N N . LEU B 1 229 ? 4.203 53.688 18.375 1 96.38 229 LEU B N 1
ATOM 4031 C CA . LEU B 1 229 ? 2.885 54.312 18.438 1 96.38 229 LEU B CA 1
ATOM 4032 C C . LEU B 1 229 ? 2.672 55.281 17.266 1 96.38 229 LEU B C 1
ATOM 4034 O O . LEU B 1 229 ? 1.654 55.188 16.578 1 96.38 229 LEU B O 1
ATOM 4038 N N . PRO B 1 230 ? 3.672 56.156 16.969 1 95.12 230 PRO B N 1
ATOM 4039 C CA . PRO B 1 230 ? 3.443 57.094 15.867 1 95.12 230 PRO B CA 1
ATOM 4040 C C . PRO B 1 230 ? 3.193 56.375 14.539 1 95.12 230 PRO B C 1
ATOM 4042 O O . PRO B 1 230 ? 2.309 56.781 13.773 1 95.12 230 PRO B O 1
ATOM 4045 N N . GLU B 1 231 ? 3.957 55.438 14.289 1 96.5 231 GLU B N 1
ATOM 4046 C CA . GLU B 1 231 ? 3.797 54.688 13.047 1 96.5 231 GLU B CA 1
ATOM 4047 C C . GLU B 1 231 ? 2.438 53.969 12.992 1 96.5 231 GLU B C 1
ATOM 4049 O O . GLU B 1 231 ? 1.771 54 11.953 1 96.5 231 GLU B O 1
ATOM 4054 N N . LEU B 1 232 ? 1.979 53.344 14.07 1 97.56 232 LEU B N 1
ATOM 4055 C CA . LEU B 1 232 ? 0.706 52.656 14.133 1 97.56 232 LEU B CA 1
ATOM 4056 C C . LEU B 1 232 ? -0.462 53.625 13.969 1 97.56 232 LEU B C 1
ATOM 4058 O O . LEU B 1 232 ? -1.46 53.281 13.328 1 97.56 232 LEU B O 1
ATOM 4062 N N . LEU B 1 233 ? -0.326 54.812 14.5 1 95.38 233 LEU B N 1
ATOM 4063 C CA . LEU B 1 233 ? -1.389 55.781 14.445 1 95.38 233 LEU B CA 1
ATOM 4064 C C . LEU B 1 233 ? -1.604 56.281 13.016 1 95.38 233 LEU B C 1
ATOM 4066 O O . LEU B 1 233 ? -2.688 56.75 12.672 1 95.38 233 LEU B O 1
ATOM 4070 N N . ARG B 1 234 ? -0.564 56.156 12.219 1 94.75 234 ARG B N 1
ATOM 4071 C CA . ARG B 1 234 ? -0.703 56.5 10.812 1 94.75 234 ARG B CA 1
ATOM 4072 C C . ARG B 1 234 ? -1.712 55.594 10.117 1 94.75 234 ARG B C 1
ATOM 4074 O O . ARG B 1 234 ? -2.297 56 9.102 1 94.75 234 ARG B O 1
ATOM 4081 N N . GLY B 1 235 ? -1.913 54.438 10.672 1 95.19 235 GLY B N 1
ATOM 4082 C CA . GLY B 1 235 ? -2.873 53.5 10.102 1 95.19 235 GLY B CA 1
ATOM 4083 C C . GLY B 1 235 ? -4.293 53.75 10.578 1 95.19 235 GLY B C 1
ATOM 4084 O O . GLY B 1 235 ? -5.238 53.156 10.039 1 95.19 235 GLY B O 1
ATOM 4085 N N . VAL B 1 236 ? -4.441 54.562 11.531 1 95 236 VAL B N 1
ATOM 4086 C CA . VAL B 1 236 ? -5.746 54.938 12.078 1 95 236 VAL B CA 1
ATOM 4087 C C . VAL B 1 236 ? -6.277 56.188 11.367 1 95 236 VAL B C 1
ATOM 4089 O O . VAL B 1 236 ? -5.547 57.156 11.18 1 95 236 VAL B O 1
ATOM 4092 N N . ARG B 1 237 ? -7.508 56.125 10.961 1 92.06 237 ARG B N 1
ATOM 4093 C CA . ARG B 1 237 ? -8.125 57.281 10.352 1 92.06 237 ARG B CA 1
ATOM 4094 C C . ARG B 1 237 ? -8.562 58.281 11.422 1 92.06 237 ARG B C 1
ATOM 4096 O O . ARG B 1 237 ? -9.75 58.406 11.711 1 92.06 237 ARG B O 1
ATOM 4103 N N . LEU B 1 238 ? -7.664 59.062 11.852 1 90 238 LEU B N 1
ATOM 4104 C CA . LEU B 1 238 ? -7.832 59.969 12.992 1 90 238 LEU B CA 1
ATOM 4105 C C . LEU B 1 238 ? -8.906 61.031 12.711 1 90 238 LEU B C 1
ATOM 4107 O O . LEU B 1 238 ? -9.578 61.5 13.633 1 90 238 LEU B O 1
ATOM 4111 N N . ALA B 1 239 ? -9.023 61.281 11.398 1 86.12 239 ALA B N 1
ATOM 4112 C CA . ALA B 1 239 ? -10 62.281 11 1 86.12 239 ALA B CA 1
ATOM 4113 C C . ALA B 1 239 ? -11.422 61.812 11.289 1 86.12 239 ALA B C 1
ATOM 4115 O O . ALA B 1 239 ? -12.336 62.625 11.414 1 86.12 239 ALA B O 1
ATOM 4116 N N . LEU B 1 240 ? -11.562 60.562 11.43 1 88.56 240 LEU B N 1
ATOM 4117 C CA . LEU B 1 240 ? -12.891 60 11.641 1 88.56 240 LEU B CA 1
ATOM 4118 C C . LEU B 1 240 ? -13.156 59.75 13.117 1 88.56 240 LEU B C 1
ATOM 4120 O O . LEU B 1 240 ? -14.242 59.312 13.5 1 88.56 240 LEU B O 1
ATOM 4124 N N . LEU B 1 241 ? -12.227 60.094 13.93 1 89.38 241 LEU B N 1
ATOM 4125 C CA . LEU B 1 241 ? -12.383 59.938 15.367 1 89.38 241 LEU B CA 1
ATOM 4126 C C . LEU B 1 241 ? -13.305 61.031 15.938 1 89.38 241 LEU B C 1
ATOM 4128 O O . LEU B 1 241 ? -13.18 62.188 15.586 1 89.38 241 LEU B O 1
ATOM 4132 N N . PRO B 1 242 ? -14.125 60.594 16.766 1 83.38 242 PRO B N 1
ATOM 4133 C CA . PRO B 1 242 ? -14.891 61.625 17.469 1 83.38 242 PRO B CA 1
ATOM 4134 C C . PRO B 1 242 ? -14.016 62.562 18.297 1 83.38 242 PRO B C 1
ATOM 4136 O O . PRO B 1 242 ? -13.047 62.125 18.922 1 83.38 242 PRO B O 1
ATOM 4139 N N . SER B 1 243 ? -14.336 63.812 18.312 1 77.5 243 SER B N 1
ATOM 4140 C CA . SER B 1 243 ? -13.516 64.875 18.953 1 77.5 243 SER B CA 1
ATOM 4141 C C . SER B 1 243 ? -13.367 64.625 20.453 1 77.5 243 SER B C 1
ATOM 4143 O O . SER B 1 243 ? -12.297 64.812 21.016 1 77.5 243 SER B O 1
ATOM 4145 N N . ASP B 1 244 ? -14.43 64.125 20.922 1 85.44 244 ASP B N 1
ATOM 4146 C CA . ASP B 1 244 ? -14.383 63.906 22.375 1 85.44 244 ASP B CA 1
ATOM 4147 C C . ASP B 1 244 ? -13.461 62.75 22.719 1 85.44 244 ASP B C 1
ATOM 4149 O O . ASP B 1 244 ? -12.836 62.75 23.781 1 85.44 244 ASP B O 1
ATOM 4153 N N . CYS B 1 245 ? -13.328 61.875 21.812 1 85.75 245 CYS B N 1
ATOM 4154 C CA . CYS B 1 245 ? -12.516 60.688 22.062 1 85.75 245 CYS B CA 1
ATOM 4155 C C . CYS B 1 245 ? -11.039 61.031 22.141 1 85.75 245 CYS B C 1
ATOM 4157 O O . CYS B 1 245 ? -10.344 60.625 23.062 1 85.75 245 CYS B O 1
ATOM 4159 N N . LEU B 1 246 ? -10.578 61.781 21.203 1 83.56 246 LEU B N 1
ATOM 4160 C CA . LEU B 1 246 ? -9.172 62.156 21.141 1 83.56 246 LEU B CA 1
ATOM 4161 C C . LEU B 1 246 ? -8.797 63.062 22.328 1 83.56 246 LEU B C 1
ATOM 4163 O O . LEU B 1 246 ? -7.742 62.875 22.938 1 83.56 246 LEU B O 1
ATOM 4167 N N . LYS B 1 247 ? -9.711 63.938 22.625 1 84.19 247 LYS B N 1
ATOM 4168 C CA . LYS B 1 247 ? -9.477 64.875 23.75 1 84.19 247 LYS B CA 1
ATOM 4169 C C . LYS B 1 247 ? -9.383 64.062 25.062 1 84.19 247 LYS B C 1
ATOM 4171 O O . LYS B 1 247 ? -8.5 64.375 25.891 1 84.19 247 LYS B O 1
ATOM 4176 N N . GLU B 1 248 ? -10.258 63.219 25.188 1 86.06 248 GLU B N 1
ATOM 4177 C CA . GLU B 1 248 ? -10.266 62.406 26.391 1 86.06 248 GLU B CA 1
ATOM 4178 C C . GLU B 1 248 ? -8.992 61.594 26.5 1 86.06 248 GLU B C 1
ATOM 4180 O O . GLU B 1 248 ? -8.422 61.438 27.594 1 86.06 248 GLU B O 1
ATOM 4185 N N . ALA B 1 249 ? -8.555 61.062 25.406 1 85.19 249 ALA B N 1
ATOM 4186 C CA . ALA B 1 249 ? -7.363 60.219 25.375 1 85.19 249 ALA B CA 1
ATOM 4187 C C . ALA B 1 249 ? -6.113 61.031 25.703 1 85.19 249 ALA B C 1
ATOM 4189 O O . ALA B 1 249 ? -5.246 60.562 26.453 1 85.19 249 ALA B O 1
ATOM 4190 N N . VAL B 1 250 ? -6.004 62.188 25.203 1 83.12 250 VAL B N 1
ATOM 4191 C CA . VAL B 1 250 ? -4.852 63.062 25.406 1 83.12 250 VAL B CA 1
ATOM 4192 C C . VAL B 1 250 ? -4.812 63.531 26.859 1 83.12 250 VAL B C 1
ATOM 4194 O O . VAL B 1 250 ? -3.736 63.625 27.453 1 83.12 250 VAL B O 1
ATOM 4197 N N . SER B 1 251 ? -5.957 63.719 27.359 1 84 251 SER B N 1
ATOM 4198 C CA . SER B 1 251 ? -6.043 64.188 28.734 1 84 251 SER B CA 1
ATOM 4199 C C . SER B 1 251 ? -5.668 63.094 29.719 1 84 251 SER B C 1
ATOM 4201 O O . SER B 1 251 ? -5.109 63.375 30.781 1 84 251 SER B O 1
ATOM 4203 N N . GLY B 1 252 ? -5.902 61.969 29.359 1 80.88 252 GLY B N 1
ATOM 4204 C CA . GLY B 1 252 ? -5.742 60.875 30.297 1 80.88 252 GLY B CA 1
ATOM 4205 C C . GLY B 1 252 ? -4.504 60.031 30.031 1 80.88 252 GLY B C 1
ATOM 4206 O O . GLY B 1 252 ? -4.109 59.219 30.875 1 80.88 252 GLY B O 1
ATOM 4207 N N . ASP B 1 253 ? -3.939 60.25 28.891 1 77.25 253 ASP B N 1
ATOM 4208 C CA . ASP B 1 253 ? -2.867 59.312 28.531 1 77.25 253 ASP B CA 1
ATOM 4209 C C . ASP B 1 253 ? -1.606 60.094 28.125 1 77.25 253 ASP B C 1
ATOM 4211 O O . ASP B 1 253 ? -1.523 60.625 27.016 1 77.25 253 ASP B O 1
ATOM 4215 N N . ALA B 1 254 ? -0.737 60.062 28.984 1 80.5 254 ALA B N 1
ATOM 4216 C CA . ALA B 1 254 ? 0.531 60.75 28.766 1 80.5 254 ALA B CA 1
ATOM 4217 C C . ALA B 1 254 ? 1.275 60.156 27.562 1 80.5 254 ALA B C 1
ATOM 4219 O O . ALA B 1 254 ? 2.131 60.812 26.984 1 80.5 254 ALA B O 1
ATOM 4220 N N . LEU B 1 255 ? 0.814 59.031 27.234 1 87.19 255 LEU B N 1
ATOM 4221 C CA . LEU B 1 255 ? 1.484 58.312 26.156 1 87.19 255 LEU B CA 1
ATOM 4222 C C . LEU B 1 255 ? 1.365 59.094 24.844 1 87.19 255 LEU B C 1
ATOM 4224 O O . LEU B 1 255 ? 2.312 59.125 24.062 1 87.19 255 LEU B O 1
ATOM 4228 N N . LEU B 1 256 ? 0.302 59.75 24.656 1 88.38 256 LEU B N 1
ATOM 4229 C CA . LEU B 1 256 ? 0.003 60.438 23.422 1 88.38 256 LEU B CA 1
ATOM 4230 C C . LEU B 1 256 ? 0.752 61.75 23.344 1 88.38 256 LEU B C 1
ATOM 4232 O O . LEU B 1 256 ? 0.977 62.281 22.25 1 88.38 256 LEU B O 1
ATOM 4236 N N . MET B 1 257 ? 1.145 62.156 24.5 1 84.88 257 MET B N 1
ATOM 4237 C CA . MET B 1 257 ? 1.799 63.469 24.547 1 84.88 257 MET B CA 1
ATOM 4238 C C . MET B 1 257 ? 3.307 63.312 24.703 1 84.88 257 MET B C 1
ATOM 4240 O O . MET B 1 257 ? 4.055 64.25 24.531 1 84.88 257 MET B O 1
ATOM 4244 N N . ALA B 1 258 ? 3.703 62.219 24.922 1 84.75 258 ALA B N 1
ATOM 4245 C CA . ALA B 1 258 ? 5.105 61.969 25.25 1 84.75 258 ALA B CA 1
ATOM 4246 C C . ALA B 1 258 ? 5.984 62.094 24.016 1 84.75 258 ALA B C 1
ATOM 4248 O O . ALA B 1 258 ? 7.098 62.625 24.078 1 84.75 258 ALA B O 1
ATOM 4249 N N . ASP B 1 259 ? 5.535 61.688 22.953 1 88.44 259 ASP B N 1
ATOM 4250 C CA . ASP B 1 259 ? 6.309 61.688 21.719 1 88.44 259 ASP B CA 1
ATOM 4251 C C . ASP B 1 259 ? 5.859 62.781 20.766 1 88.44 259 ASP B C 1
ATOM 4253 O O . ASP B 1 259 ? 4.668 62.938 20.5 1 88.44 259 ASP B O 1
ATOM 4257 N N . GLU B 1 260 ? 6.832 63.438 20.203 1 89.5 260 GLU B N 1
ATOM 4258 C CA . GLU B 1 260 ? 6.531 64.562 19.328 1 89.5 260 GLU B CA 1
ATOM 4259 C C . GLU B 1 260 ? 5.828 64.125 18.047 1 89.5 260 GLU B C 1
ATOM 4261 O O . GLU B 1 260 ? 4.914 64.812 17.562 1 89.5 260 GLU B O 1
ATOM 4266 N N . ARG B 1 261 ? 6.242 63.156 17.531 1 87.94 261 ARG B N 1
ATOM 4267 C CA . ARG B 1 261 ? 5.656 62.625 16.297 1 87.94 261 ARG B CA 1
ATOM 4268 C C . ARG B 1 261 ? 4.18 62.312 16.484 1 87.94 261 ARG B C 1
ATOM 4270 O O . ARG B 1 261 ? 3.357 62.562 15.602 1 87.94 261 ARG B O 1
ATOM 4277 N N . THR B 1 262 ? 3.977 61.75 17.625 1 89.94 262 THR B N 1
ATOM 4278 C CA . THR B 1 262 ? 2.6 61.406 17.969 1 89.94 262 THR B CA 1
ATOM 4279 C C . THR B 1 262 ? 1.757 62.656 18.141 1 89.94 262 THR B C 1
ATOM 4281 O O . THR B 1 262 ? 0.637 62.75 17.641 1 89.94 262 THR B O 1
ATOM 4284 N N . ARG B 1 263 ? 2.312 63.562 18.812 1 88.25 263 ARG B N 1
ATOM 4285 C CA . ARG B 1 263 ? 1.615 64.812 19.047 1 88.25 263 ARG B CA 1
ATOM 4286 C C . ARG B 1 263 ? 1.236 65.5 17.734 1 88.25 263 ARG B C 1
ATOM 4288 O O . ARG B 1 263 ? 0.12 66 17.594 1 88.25 263 ARG B O 1
ATOM 4295 N N . LEU B 1 264 ? 2.107 65.5 16.859 1 89 264 LEU B N 1
ATOM 4296 C CA . LEU B 1 264 ? 1.891 66.125 15.562 1 89 264 LEU B CA 1
ATOM 4297 C C . LEU B 1 264 ? 0.769 65.438 14.797 1 89 264 LEU B C 1
ATOM 4299 O O . LEU B 1 264 ? 0.011 66.062 14.078 1 89 264 LEU B O 1
ATOM 4303 N N . LEU B 1 265 ? 0.624 64.25 14.977 1 89.25 265 LEU B N 1
ATOM 4304 C CA . LEU B 1 265 ? -0.385 63.438 14.266 1 89.25 265 LEU B CA 1
ATOM 4305 C C . LEU B 1 265 ? -1.773 63.688 14.852 1 89.25 265 LEU B C 1
ATOM 4307 O O . LEU B 1 265 ? -2.762 63.719 14.109 1 89.25 265 LEU B O 1
ATOM 4311 N N . ILE B 1 266 ? -1.772 63.906 16.109 1 87.75 266 ILE B N 1
ATOM 4312 C CA . ILE B 1 266 ? -3.08 63.969 16.75 1 87.75 266 ILE B CA 1
ATOM 4313 C C . ILE B 1 266 ? -3.541 65.438 16.844 1 87.75 266 ILE B C 1
ATOM 4315 O O . ILE B 1 266 ? -4.723 65.688 17.062 1 87.75 266 ILE B O 1
ATOM 4319 N N . GLN B 1 267 ? -2.693 66.375 16.75 1 83.06 267 GLN B N 1
ATOM 4320 C CA . GLN B 1 267 ? -2.957 67.75 16.953 1 83.06 267 GLN B CA 1
ATOM 4321 C C . GLN B 1 267 ? -4.113 68.25 16.094 1 83.06 267 GLN B C 1
ATOM 4323 O O . GLN B 1 267 ? -5.008 68.938 16.562 1 83.06 267 GLN B O 1
ATOM 4328 N N . PRO B 1 268 ? -4.051 67.875 14.82 1 81.5 268 PRO B N 1
ATOM 4329 C CA . PRO B 1 268 ? -5.148 68.375 13.969 1 81.5 268 PRO B CA 1
ATOM 4330 C C . PRO B 1 268 ? -6.516 67.938 14.469 1 81.5 268 PRO B C 1
ATOM 4332 O O . PRO B 1 268 ? -7.512 68.625 14.273 1 81.5 268 PRO B O 1
ATOM 4335 N N . GLY B 1 269 ? -6.555 66.812 15.055 1 78 269 GLY B N 1
ATOM 4336 C CA . GLY B 1 269 ? -7.812 66.25 15.539 1 78 269 GLY B CA 1
ATOM 4337 C C . GLY B 1 269 ? -8.273 66.875 16.844 1 78 269 GLY B C 1
ATOM 4338 O O . GLY B 1 269 ? -9.445 66.75 17.219 1 78 269 GLY B O 1
ATOM 4339 N N . LEU B 1 270 ? -7.336 67.438 17.5 1 76.88 270 LEU B N 1
ATOM 4340 C CA . LEU B 1 270 ? -7.652 68.125 18.766 1 76.88 270 LEU B CA 1
ATOM 4341 C C . LEU B 1 270 ? -8.25 69.5 18.516 1 76.88 270 LEU B C 1
ATOM 4343 O O . LEU B 1 270 ? -8.953 70.062 19.375 1 76.88 270 LEU B O 1
ATOM 4347 N N . ARG B 1 271 ? -7.906 70.125 17.359 1 69.25 271 ARG B N 1
ATOM 4348 C CA . ARG B 1 271 ? -8.344 71.5 17.109 1 69.25 271 ARG B CA 1
ATOM 4349 C C . ARG B 1 271 ? -9.797 71.5 16.656 1 69.25 271 ARG B C 1
ATOM 4351 O O . ARG B 1 271 ? -10.188 70.75 15.758 1 69.25 271 ARG B O 1
ATOM 4358 N N . GLY B 1 272 ? -10.75 70.812 17.297 1 53.78 272 GLY B N 1
ATOM 4359 C CA . GLY B 1 272 ? -12.164 70.875 16.984 1 53.78 272 GLY B CA 1
ATOM 4360 C C . GLY B 1 272 ? -12.453 71.875 15.836 1 53.78 272 GLY B C 1
ATOM 4361 O O . GLY B 1 272 ? -11.578 72.625 15.422 1 53.78 272 GLY B O 1
ATOM 4362 N N . PRO B 1 273 ? -13.648 71.625 14.953 1 46.81 273 PRO B N 1
ATOM 4363 C CA . PRO B 1 273 ? -14.07 72.812 14.227 1 46.81 273 PRO B CA 1
ATOM 4364 C C . PRO B 1 273 ? -14.133 74.062 15.109 1 46.81 273 PRO B C 1
ATOM 4366 O O . PRO B 1 273 ? -14.258 73.938 16.328 1 46.81 273 PRO B O 1
#